Protein AF-A0A7C6X0X0-F1 (afdb_monomer)

Foldseek 3Di:
DKFKWQDWDFQAQQQDFFGATETAGADAPWDFLQDLFNLRHHRAKAKFFALVLDPLPCQLCVQAPLSQKDKFAPDDDDDDDDDDPDDDDDDDDDDDDDDDDDDDDDDDDDDDDDDDDDDDDDDDPDDDDPPDPPPPPPPDRTDTDGNGVRDNLPCRSQVRGPRNRMDIRMDMDALVRVVVVQVVCVVRCVVRVYFYEYHHRAPLVVQVSSQSNLVVCVVVVGAYEYEHQQPDDLVSVVSCQVRHLAYEYEDEWDDQVLSCVRIVGGCPSSLVSVLVCQVRHQHYEYEYEDFPPRQLDPVGLLSVLLSQLVSPPPGHRHAYAYEKRDDNSVVRCVRRVHDSPDDPGDIDDPVSNVVSQVSSVVSVHHYHHRSDHD

pLDDT: mean 82.49, std 25.68, range [24.06, 98.81]

Secondary structure (DSSP, 8-state):
-EEEEEEEEEEESSSSSSSEEEEEES--S---TT-S-GGGSSSS-EEEE-GGG-----HHHHT-TTS-EEEEESS-------------------------------------------------S--PPPP----------EEEEE-GGG----SHHHHT-TT--EEEE-EEEEHHHHHHHHHTTHHHHHHHT-EEEEEES-GGGSHHHHHHHHHHHHHTT-EEEEEE---S-HHHHHTTTTT-SEEEEE---S-HHHHHHHHSS-SHHHHHHHHHHHHH-S-EEEEEEE-TTTT--HHHHHHHHHHHHHTTTTSPPPEEEEEE--GGGHHHHHHHT----S--PPPPPHHHHHHHHHHHHHTT--EEETTS--

Structure (mmCIF, N/CA/C/O backbone):
data_AF-A0A7C6X0X0-F1
#
_entry.id   AF-A0A7C6X0X0-F1
#
loop_
_atom_site.group_PDB
_atom_site.id
_atom_site.type_symbol
_atom_site.label_atom_id
_atom_site.label_alt_id
_atom_site.label_comp_id
_atom_site.label_asym_id
_atom_site.label_entity_id
_atom_site.label_seq_id
_atom_site.pdbx_PDB_ins_code
_atom_site.Cartn_x
_atom_site.Cartn_y
_atom_site.Cartn_z
_atom_site.occupancy
_atom_site.B_iso_or_equiv
_atom_site.auth_seq_id
_atom_site.auth_comp_id
_atom_site.auth_asym_id
_atom_site.auth_atom_id
_atom_site.pdbx_PDB_model_num
ATOM 1 N N . MET A 1 1 ? -10.299 -14.610 -12.382 1.00 93.75 1 MET A N 1
ATOM 2 C CA . MET A 1 1 ? -10.139 -13.153 -12.641 1.00 93.75 1 MET A CA 1
ATOM 3 C C . MET A 1 1 ? -8.675 -12.827 -12.901 1.00 93.75 1 MET A C 1
ATOM 5 O O . MET A 1 1 ? -7.835 -13.612 -12.489 1.00 93.75 1 MET A O 1
ATOM 9 N N . ILE A 1 2 ? -8.357 -11.723 -13.585 1.00 97.25 2 ILE A N 1
ATOM 10 C CA . ILE A 1 2 ? -6.970 -11.301 -13.860 1.00 97.25 2 ILE A CA 1
ATOM 11 C C . ILE A 1 2 ? -6.688 -9.983 -13.134 1.00 97.25 2 ILE A C 1
ATOM 13 O O . ILE A 1 2 ? -7.537 -9.095 -13.136 1.00 97.25 2 ILE A O 1
ATOM 17 N N . GLY A 1 3 ? -5.497 -9.855 -12.553 1.00 97.56 3 GLY A N 1
ATOM 18 C CA . GLY A 1 3 ? -5.014 -8.631 -11.922 1.00 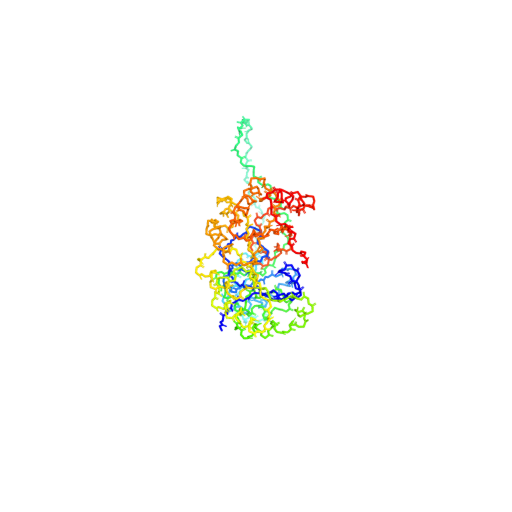97.56 3 GLY A CA 1
ATOM 19 C C . GLY A 1 3 ? -3.521 -8.418 -12.144 1.00 97.56 3 GLY A C 1
ATOM 20 O O . GLY A 1 3 ? -2.829 -9.267 -12.702 1.00 97.56 3 GLY A O 1
ATOM 21 N N . THR A 1 4 ? -3.016 -7.265 -11.715 1.00 98.25 4 THR A N 1
ATOM 22 C CA . THR A 1 4 ? -1.593 -6.922 -11.782 1.00 98.25 4 THR A CA 1
ATOM 23 C C . THR A 1 4 ? -1.042 -6.694 -10.381 1.00 98.25 4 THR A C 1
ATOM 25 O O . THR A 1 4 ? -1.513 -5.825 -9.644 1.00 98.25 4 THR A O 1
ATOM 28 N N . ILE A 1 5 ? -0.003 -7.451 -10.039 1.00 98.44 5 ILE A N 1
ATOM 29 C CA . ILE A 1 5 ? 0.736 -7.342 -8.777 1.00 98.44 5 ILE A CA 1
ATOM 30 C C . ILE A 1 5 ? 2.195 -7.021 -9.067 1.00 98.44 5 ILE A C 1
ATOM 32 O O . ILE A 1 5 ? 2.682 -7.324 -10.154 1.00 98.44 5 ILE A O 1
ATOM 36 N N . PHE A 1 6 ? 2.915 -6.424 -8.125 1.00 97.75 6 PHE A N 1
ATOM 37 C CA . PHE A 1 6 ? 4.342 -6.141 -8.292 1.00 97.75 6 PHE A CA 1
ATOM 38 C C . PHE A 1 6 ? 5.242 -6.861 -7.301 1.00 97.75 6 PHE A C 1
ATOM 40 O O . PHE A 1 6 ? 6.426 -6.991 -7.590 1.00 97.75 6 PHE A O 1
ATOM 47 N N . ASP A 1 7 ? 4.697 -7.354 -6.191 1.00 97.44 7 ASP A N 1
ATOM 48 C CA . ASP A 1 7 ? 5.466 -8.115 -5.214 1.00 97.44 7 ASP A CA 1
ATOM 49 C C . ASP A 1 7 ? 4.560 -9.050 -4.399 1.0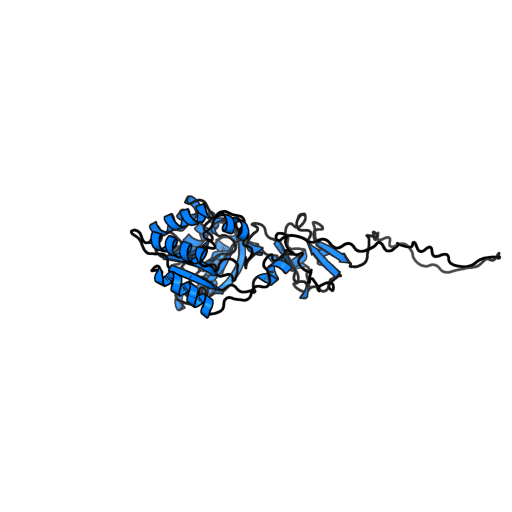0 97.44 7 ASP A C 1
ATOM 51 O O . ASP A 1 7 ? 3.351 -8.826 -4.278 1.00 97.44 7 ASP A O 1
ATOM 55 N N . ILE A 1 8 ? 5.154 -10.102 -3.842 1.00 97.88 8 ILE A N 1
ATOM 56 C CA . ILE A 1 8 ? 4.549 -10.967 -2.828 1.00 97.88 8 ILE A CA 1
ATOM 57 C C . ILE A 1 8 ? 5.584 -11.141 -1.725 1.00 97.88 8 ILE A C 1
ATOM 59 O O . ILE A 1 8 ? 6.603 -11.808 -1.907 1.00 97.88 8 ILE A O 1
ATOM 63 N N . LYS A 1 9 ? 5.298 -10.576 -0.556 1.00 96.56 9 LYS A N 1
ATOM 64 C CA . LYS A 1 9 ? 6.160 -10.699 0.613 1.00 96.56 9 LYS A CA 1
ATOM 65 C C . LYS A 1 9 ? 5.614 -11.765 1.547 1.00 96.56 9 LYS A C 1
ATOM 67 O O . LYS A 1 9 ? 4.517 -11.629 2.082 1.00 96.56 9 LYS A O 1
ATOM 72 N N . LYS A 1 10 ? 6.406 -12.807 1.764 1.00 96.31 10 LYS A N 1
ATOM 73 C CA . LYS A 1 10 ? 6.097 -13.869 2.722 1.00 96.31 10 LYS A CA 1
ATOM 74 C C . LYS A 1 10 ? 6.577 -13.494 4.117 1.00 96.31 10 LYS A C 1
ATOM 76 O O . LYS A 1 10 ? 7.546 -12.747 4.265 1.00 96.31 10 LYS A O 1
ATOM 81 N N . TYR A 1 11 ? 5.928 -14.066 5.124 1.00 93.88 11 TYR A N 1
ATOM 82 C CA . TYR A 1 11 ? 6.302 -13.937 6.533 1.00 93.88 11 TYR A CA 1
ATOM 83 C C . TYR A 1 11 ? 6.259 -12.503 7.085 1.00 93.88 11 TYR A C 1
ATOM 85 O O . TYR A 1 11 ? 7.030 -12.133 7.971 1.00 93.88 11 TYR A O 1
ATOM 93 N N . SER A 1 12 ? 5.364 -11.671 6.555 1.00 91.69 12 SER A N 1
ATOM 94 C CA . SER A 1 12 ? 5.137 -10.318 7.051 1.00 91.69 12 SER A CA 1
ATOM 95 C C . SER A 1 12 ? 4.478 -10.354 8.429 1.00 91.69 12 SER A C 1
ATOM 97 O O . SER A 1 12 ? 3.490 -11.051 8.627 1.00 91.69 12 SER A O 1
ATOM 99 N N . VAL A 1 13 ? 4.990 -9.551 9.363 1.00 89.62 13 VAL A N 1
ATOM 100 C CA . VAL A 1 13 ? 4.436 -9.393 10.727 1.00 89.62 13 VAL A CA 1
ATOM 101 C C . VAL A 1 13 ? 3.921 -7.974 10.995 1.00 89.62 13 VAL A C 1
ATOM 103 O O . VAL A 1 13 ? 3.589 -7.619 12.121 1.00 89.62 13 VAL A O 1
ATOM 106 N N . HIS A 1 14 ? 3.914 -7.128 9.962 1.00 86.94 14 HIS A N 1
ATOM 107 C CA . HIS A 1 14 ? 3.570 -5.708 10.064 1.00 86.94 14 HIS A CA 1
ATOM 108 C C . HIS A 1 14 ? 2.251 -5.340 9.377 1.00 86.94 14 HIS A C 1
ATOM 110 O O . HIS A 1 14 ? 1.749 -4.235 9.575 1.00 86.94 14 HIS A O 1
ATOM 116 N N . ASP A 1 15 ? 1.698 -6.260 8.587 1.00 91.06 15 ASP A N 1
ATOM 117 C CA . ASP A 1 15 ? 0.567 -6.021 7.687 1.00 91.06 15 ASP A CA 1
ATOM 118 C C . ASP A 1 15 ? -0.725 -6.667 8.218 1.00 91.06 15 ASP A C 1
ATOM 120 O O . ASP A 1 15 ? -1.578 -7.094 7.448 1.00 91.06 15 ASP A O 1
ATOM 124 N N . GLY A 1 16 ? -0.850 -6.786 9.543 1.00 91.75 16 GLY A N 1
ATOM 125 C CA . GLY A 1 16 ? -1.973 -7.411 10.247 1.00 91.75 16 GLY A CA 1
ATOM 126 C C . GLY A 1 16 ? -1.510 -8.383 11.343 1.00 91.75 16 GLY A C 1
ATOM 127 O O . GLY A 1 16 ? -0.305 -8.546 11.544 1.00 91.75 16 GLY A O 1
ATOM 128 N N . PRO A 1 17 ? -2.445 -9.027 12.064 1.00 91.50 17 PRO A N 1
ATOM 129 C CA . PRO A 1 17 ? -2.118 -10.032 13.073 1.00 91.50 17 PRO A CA 1
ATOM 130 C C . PRO A 1 17 ? -1.519 -11.300 12.456 1.00 91.50 17 PRO A C 1
ATOM 132 O O . PRO A 1 17 ? -1.853 -11.667 11.323 1.00 91.50 17 PRO A O 1
ATOM 135 N N . GLY A 1 18 ? -0.681 -11.975 13.247 1.00 93.81 18 GLY A N 1
ATOM 136 C CA . GLY A 1 18 ? -0.022 -13.226 12.881 1.00 93.81 18 GLY A CA 1
ATOM 137 C C . GLY A 1 18 ? 1.006 -13.077 11.757 1.00 93.81 18 GLY A C 1
ATOM 138 O O . GLY A 1 18 ? 1.391 -11.977 11.361 1.00 93.81 18 GLY A O 1
ATOM 139 N N . ILE A 1 19 ? 1.477 -14.214 11.253 1.00 95.38 19 ILE A N 1
ATOM 140 C CA . ILE A 1 19 ? 2.371 -14.292 10.098 1.00 95.38 19 ILE A CA 1
ATOM 141 C C . ILE A 1 19 ? 1.524 -14.197 8.836 1.00 95.38 19 ILE A C 1
ATOM 143 O O . ILE A 1 19 ? 0.589 -14.977 8.651 1.00 95.38 19 ILE A O 1
ATOM 147 N N . ARG A 1 20 ? 1.862 -13.258 7.952 1.00 96.81 20 ARG A N 1
ATOM 148 C CA . ARG A 1 20 ? 1.069 -12.986 6.757 1.00 96.81 20 ARG A CA 1
ATOM 149 C C . ARG A 1 20 ? 1.852 -13.105 5.464 1.00 96.81 20 ARG A C 1
ATOM 151 O O . ARG A 1 20 ? 3.053 -12.834 5.417 1.00 96.81 20 ARG A O 1
ATOM 158 N N . THR A 1 21 ? 1.141 -13.446 4.398 1.00 98.25 21 THR A N 1
ATOM 159 C CA . THR A 1 21 ? 1.607 -13.217 3.028 1.00 98.25 21 THR A CA 1
ATOM 160 C C . THR A 1 21 ? 0.982 -11.925 2.529 1.00 98.25 21 THR A C 1
ATOM 162 O O . THR A 1 21 ? -0.235 -11.825 2.393 1.00 98.25 21 THR A O 1
ATOM 165 N N . THR A 1 22 ? 1.810 -10.915 2.280 1.00 98.25 22 THR A N 1
ATOM 166 C CA . THR A 1 22 ? 1.364 -9.617 1.773 1.00 98.25 22 THR A CA 1
ATOM 167 C C . THR A 1 22 ? 1.497 -9.600 0.256 1.00 98.25 22 THR A C 1
ATOM 169 O O . THR A 1 22 ? 2.603 -9.698 -0.279 1.00 98.25 22 THR A O 1
ATOM 172 N N . VAL A 1 23 ? 0.377 -9.466 -0.447 1.00 98.69 23 VAL A N 1
ATOM 173 C CA . VAL A 1 23 ? 0.323 -9.320 -1.902 1.00 98.69 23 VAL A CA 1
ATOM 174 C C . VAL A 1 23 ? 0.240 -7.837 -2.240 1.00 98.69 23 VAL A C 1
ATOM 176 O O . VAL A 1 23 ? -0.687 -7.153 -1.811 1.00 98.69 23 VAL A O 1
ATOM 179 N N . PHE A 1 24 ? 1.185 -7.340 -3.036 1.00 98.50 24 PHE A N 1
ATOM 180 C CA . PHE A 1 24 ? 1.253 -5.932 -3.413 1.00 98.50 24 PHE A CA 1
ATOM 181 C C . PHE A 1 24 ? 0.691 -5.713 -4.826 1.00 98.50 24 PHE A C 1
ATOM 183 O O . PHE A 1 24 ? 1.324 -6.063 -5.825 1.00 98.50 24 PHE A O 1
ATOM 190 N N . LEU A 1 25 ? -0.504 -5.126 -4.916 1.00 98.62 25 LEU A N 1
ATOM 191 C CA . LEU A 1 25 ? -1.216 -4.815 -6.158 1.00 98.62 25 LEU A CA 1
ATOM 192 C C . LEU A 1 25 ? -0.716 -3.510 -6.798 1.00 98.62 25 LEU A C 1
ATOM 194 O O . LEU A 1 25 ? -0.251 -2.597 -6.118 1.00 98.62 25 LEU A O 1
ATOM 198 N N . LYS A 1 26 ? -0.818 -3.415 -8.126 1.00 98.44 26 LYS A N 1
ATOM 199 C CA . LYS A 1 26 ? -0.490 -2.214 -8.914 1.00 98.44 26 LYS A CA 1
ATOM 200 C C . LYS A 1 26 ? -1.636 -1.196 -8.967 1.00 98.44 26 LYS A C 1
ATOM 202 O O . LYS A 1 26 ? -2.806 -1.570 -8.914 1.00 98.44 26 LYS A O 1
ATOM 207 N N . GLY A 1 27 ? -1.264 0.065 -9.191 1.00 98.12 27 GLY A N 1
ATOM 208 C CA . GLY A 1 27 ? -2.130 1.242 -9.257 1.00 98.12 27 GLY A CA 1
ATOM 209 C C . GLY A 1 27 ? -2.368 1.867 -7.885 1.00 98.12 27 GLY A C 1
ATOM 210 O O . GLY A 1 27 ? -2.715 1.158 -6.956 1.00 98.12 27 GLY A O 1
ATOM 211 N N . CYS A 1 28 ? -2.247 3.191 -7.754 1.00 98.31 28 CYS A N 1
ATOM 212 C CA . CYS A 1 28 ? -2.678 3.935 -6.564 1.00 98.31 28 CYS A CA 1
ATOM 213 C C . CYS A 1 28 ? -3.242 5.301 -6.986 1.00 98.31 28 CYS A C 1
ATOM 215 O O . CYS A 1 28 ? -2.599 5.991 -7.784 1.00 98.31 28 CYS A O 1
ATOM 217 N N . PRO A 1 29 ? -4.401 5.740 -6.461 1.00 98.00 29 PRO A N 1
ATOM 218 C CA . PRO A 1 29 ? -4.941 7.054 -6.800 1.00 98.00 29 PRO A CA 1
ATOM 219 C C . PRO A 1 29 ? -4.183 8.201 -6.116 1.00 98.00 29 PRO A C 1
ATOM 221 O O . PRO A 1 29 ? -4.350 9.357 -6.511 1.00 98.00 29 PRO A O 1
ATOM 224 N N . LEU A 1 30 ? -3.361 7.888 -5.108 1.00 98.06 30 LEU A N 1
ATOM 225 C CA . LEU A 1 30 ? -2.529 8.837 -4.379 1.00 98.06 30 LEU A CA 1
ATOM 226 C C . LEU A 1 30 ? -1.086 8.835 -4.903 1.00 98.06 30 LEU A C 1
ATOM 228 O O . LEU A 1 30 ? -0.533 7.813 -5.309 1.00 98.06 30 LEU A O 1
ATOM 232 N N . LYS A 1 31 ? -0.436 9.992 -4.810 1.00 96.44 31 LYS A N 1
ATOM 233 C CA . LYS A 1 31 ? 0.984 10.225 -5.098 1.00 96.44 31 LYS A CA 1
ATOM 234 C C . LYS A 1 31 ? 1.693 10.750 -3.847 1.00 96.44 31 LYS A C 1
ATOM 236 O O . LYS A 1 31 ? 2.272 11.829 -3.857 1.00 96.44 31 LYS A O 1
ATOM 241 N N . CYS A 1 32 ? 1.608 9.987 -2.754 1.00 96.06 32 CYS A N 1
ATOM 242 C CA . CYS A 1 32 ? 2.192 10.367 -1.464 1.00 96.06 32 CYS A CA 1
ATOM 243 C C . CYS A 1 32 ? 3.682 10.708 -1.604 1.00 96.06 32 CYS A C 1
ATOM 245 O O . CYS A 1 32 ? 4.442 9.891 -2.135 1.00 96.06 32 CYS A O 1
ATOM 247 N N . VAL A 1 33 ? 4.114 11.852 -1.068 1.00 94.81 33 VAL A N 1
ATOM 248 C CA . VAL A 1 33 ? 5.526 12.270 -1.138 1.00 94.81 33 VAL A CA 1
ATOM 249 C C . VAL A 1 33 ? 6.469 11.304 -0.398 1.00 94.81 33 VAL A C 1
ATOM 251 O O . VAL A 1 33 ? 7.637 11.219 -0.757 1.00 94.81 33 VAL A O 1
ATOM 254 N N . TRP A 1 34 ? 5.947 10.504 0.548 1.00 94.31 34 TRP A N 1
ATOM 255 C CA . TRP A 1 34 ? 6.647 9.444 1.306 1.00 94.31 34 TRP A CA 1
ATOM 256 C C . TRP A 1 34 ? 6.295 8.010 0.929 1.00 94.31 34 TRP A C 1
ATOM 258 O O . TRP A 1 34 ? 6.515 7.093 1.723 1.00 94.31 34 TRP A O 1
ATOM 268 N N . CYS A 1 35 ? 5.743 7.784 -0.261 1.00 95.25 35 CYS A N 1
ATOM 269 C CA . CYS A 1 35 ? 5.358 6.441 -0.682 1.00 95.25 35 CYS A CA 1
ATOM 270 C C . CYS A 1 35 ? 6.539 5.454 -0.581 1.00 95.25 35 CYS A C 1
ATOM 272 O O . CYS A 1 35 ? 7.600 5.668 -1.157 1.00 95.25 35 CYS A O 1
ATOM 274 N N . HIS A 1 36 ? 6.364 4.339 0.132 1.00 93.94 36 HIS A N 1
ATOM 275 C CA . HIS A 1 36 ? 7.380 3.274 0.193 1.00 93.94 36 HIS A CA 1
ATOM 276 C C . HIS A 1 36 ? 7.317 2.301 -0.985 1.00 93.94 36 HIS A C 1
ATOM 278 O O . HIS A 1 36 ? 8.235 1.500 -1.165 1.00 93.94 36 HIS A O 1
ATOM 284 N N . ASN A 1 37 ? 6.260 2.394 -1.791 1.00 95.56 37 ASN A N 1
ATOM 285 C CA . ASN A 1 37 ? 6.000 1.549 -2.950 1.00 95.56 37 ASN A CA 1
ATOM 286 C C . ASN A 1 37 ? 5.714 2.408 -4.198 1.00 95.56 37 ASN A C 1
ATOM 288 O O . ASN A 1 37 ? 4.626 2.309 -4.772 1.00 95.56 37 ASN A O 1
ATOM 292 N N . PRO A 1 38 ? 6.639 3.291 -4.628 1.00 96.69 38 PRO A N 1
ATOM 293 C CA . PRO A 1 38 ? 6.431 4.119 -5.819 1.00 96.69 38 PRO A CA 1
ATOM 294 C C . PRO A 1 38 ? 6.124 3.286 -7.078 1.00 96.69 38 PRO A C 1
ATOM 296 O O . PRO A 1 38 ? 5.344 3.715 -7.928 1.00 96.69 38 PRO A O 1
ATOM 299 N N . GLU A 1 39 ? 6.669 2.076 -7.186 1.00 96.44 39 GLU A N 1
ATOM 300 C CA . GLU A 1 39 ? 6.398 1.104 -8.250 1.00 96.44 39 GLU A CA 1
ATOM 301 C C . GLU A 1 39 ? 4.942 0.617 -8.278 1.00 96.44 39 GLU A C 1
ATOM 303 O O . GLU A 1 39 ? 4.484 0.124 -9.309 1.00 96.44 39 GLU A O 1
ATOM 308 N N . GLY A 1 40 ? 4.217 0.768 -7.167 1.00 97.25 40 GLY A N 1
ATOM 309 C CA . GLY A 1 40 ? 2.798 0.460 -7.029 1.00 97.25 40 GLY A CA 1
ATOM 310 C C . GLY A 1 40 ? 1.871 1.573 -7.513 1.00 97.25 40 GLY A C 1
ATOM 311 O O . GLY A 1 40 ? 0.674 1.343 -7.616 1.00 97.25 40 GLY A O 1
ATOM 312 N N . GLN A 1 41 ? 2.377 2.775 -7.808 1.00 96.88 41 GLN A N 1
ATOM 313 C CA . GLN A 1 41 ? 1.518 3.922 -8.124 1.00 96.88 41 GLN A CA 1
ATOM 314 C C . GLN A 1 41 ? 0.923 3.876 -9.534 1.00 96.88 41 GLN A C 1
ATOM 316 O O . GLN A 1 41 ? -0.211 4.310 -9.727 1.00 96.88 41 GLN A O 1
ATOM 321 N N . GLU A 1 42 ? 1.683 3.397 -10.517 1.00 96.19 42 GLU A N 1
ATOM 322 C CA . GLU A 1 42 ? 1.182 3.213 -11.880 1.00 96.19 42 GLU A CA 1
ATOM 323 C C . GLU A 1 42 ? 0.423 1.890 -11.985 1.00 96.19 42 GLU A C 1
ATOM 325 O O . GLU A 1 42 ? 0.777 0.903 -11.336 1.00 96.19 42 GLU A O 1
ATOM 330 N N . THR A 1 43 ? -0.625 1.857 -12.807 1.00 95.25 43 THR A N 1
ATOM 331 C CA . THR A 1 43 ? -1.389 0.625 -13.066 1.00 95.25 43 THR A CA 1
ATOM 332 C C . THR A 1 43 ? -0.624 -0.330 -13.979 1.00 95.25 43 THR A C 1
ATOM 334 O O . THR A 1 43 ? -0.753 -1.547 -13.853 1.00 95.25 43 THR A O 1
ATOM 337 N N . SER A 1 44 ? 0.206 0.204 -14.877 1.00 94.38 44 SER A N 1
ATOM 338 C CA . SER A 1 44 ? 1.033 -0.580 -15.787 1.00 94.38 44 SER A CA 1
ATOM 339 C C . SER A 1 44 ? 2.305 -1.114 -15.122 1.00 94.38 44 SER A C 1
ATOM 341 O O . SER A 1 44 ? 2.804 -0.607 -14.110 1.00 94.38 44 SER A O 1
ATOM 343 N N . ALA A 1 45 ? 2.877 -2.150 -15.734 1.00 96.44 45 ALA A N 1
ATOM 344 C CA . ALA A 1 45 ? 4.218 -2.597 -15.395 1.00 96.44 45 ALA A CA 1
ATOM 345 C C . ALA A 1 45 ? 5.264 -1.524 -15.748 1.00 96.44 45 ALA A C 1
ATOM 347 O O . ALA A 1 45 ? 5.087 -0.735 -16.676 1.00 96.44 45 ALA A O 1
ATOM 348 N N . GLU A 1 46 ? 6.372 -1.507 -15.012 1.00 96.38 46 GLU A N 1
ATOM 349 C CA . GLU A 1 46 ? 7.464 -0.551 -15.196 1.00 96.38 46 GLU A CA 1
ATOM 350 C C . GLU A 1 46 ? 8.818 -1.246 -15.083 1.00 96.38 46 GLU A C 1
ATOM 352 O O . GLU A 1 46 ? 8.959 -2.228 -14.363 1.00 96.38 46 GLU A O 1
ATOM 357 N N . ILE A 1 47 ? 9.847 -0.717 -15.749 1.00 96.88 47 ILE A N 1
ATOM 358 C CA . ILE A 1 47 ? 11.217 -1.213 -15.560 1.00 96.88 47 ILE A CA 1
ATOM 359 C C . ILE A 1 47 ? 11.912 -0.466 -14.419 1.00 96.88 47 ILE A C 1
ATOM 361 O O . ILE A 1 47 ? 12.062 0.756 -14.479 1.00 96.88 47 ILE A O 1
ATOM 365 N N . MET A 1 48 ? 12.392 -1.197 -13.420 1.00 96.06 48 MET A N 1
ATOM 366 C CA . MET A 1 48 ? 13.307 -0.704 -12.392 1.00 96.06 48 MET A CA 1
ATOM 367 C C . MET A 1 48 ? 14.760 -0.976 -12.804 1.00 96.06 48 MET A C 1
ATOM 369 O O . MET A 1 48 ? 15.050 -1.997 -13.428 1.00 96.06 48 MET A O 1
ATOM 373 N N . PHE A 1 49 ? 15.679 -0.070 -12.470 1.00 95.38 49 PHE A N 1
ATOM 374 C CA . PHE A 1 49 ? 17.093 -0.138 -12.841 1.00 95.38 49 PHE A CA 1
ATOM 375 C C . PHE A 1 49 ? 18.019 0.122 -11.646 1.00 95.38 49 PHE A C 1
ATOM 377 O O . PHE A 1 49 ? 17.996 1.190 -11.053 1.00 95.38 49 PHE A O 1
ATOM 384 N N . SER A 1 50 ? 18.870 -0.842 -11.319 1.00 93.94 50 SER A N 1
ATOM 385 C CA . SER A 1 50 ? 19.864 -0.771 -10.246 1.00 93.94 50 SER A CA 1
ATOM 386 C C . SER A 1 50 ? 21.233 -0.404 -10.820 1.00 93.94 50 SER A C 1
ATOM 388 O O . SER A 1 50 ? 21.917 -1.241 -11.418 1.00 93.94 50 SER A O 1
ATOM 390 N N . SER A 1 51 ? 21.620 0.865 -10.666 1.00 90.81 51 SER A N 1
ATOM 391 C CA . SER A 1 51 ? 22.850 1.420 -11.246 1.00 90.81 51 SER A CA 1
ATOM 392 C C . SER A 1 51 ? 24.118 0.754 -10.691 1.00 90.81 51 SER A C 1
ATOM 394 O O . SER A 1 51 ? 25.072 0.528 -11.427 1.00 90.81 51 SER A O 1
ATOM 396 N N . ASP A 1 52 ? 24.099 0.360 -9.417 1.00 91.00 52 ASP A N 1
ATOM 397 C CA . ASP A 1 52 ? 25.143 -0.371 -8.690 1.00 91.00 52 ASP A CA 1
ATOM 398 C C . ASP A 1 52 ? 25.446 -1.767 -9.257 1.00 91.00 52 ASP A C 1
ATOM 400 O O . ASP A 1 52 ? 26.558 -2.269 -9.097 1.00 91.00 52 ASP A O 1
ATOM 404 N N . ARG A 1 53 ? 24.490 -2.383 -9.960 1.00 93.00 53 ARG A N 1
ATOM 405 C CA . ARG A 1 53 ? 24.663 -3.705 -10.584 1.00 93.00 53 ARG A CA 1
ATOM 406 C C . ARG A 1 53 ? 25.076 -3.628 -12.052 1.00 93.00 53 ARG A C 1
ATOM 408 O O . ARG A 1 53 ? 25.474 -4.639 -12.635 1.00 93.00 53 ARG A O 1
ATOM 415 N N . CYS A 1 54 ? 24.946 -2.462 -12.682 1.00 92.81 54 CYS A N 1
ATOM 416 C CA . CYS A 1 54 ? 25.139 -2.308 -14.117 1.00 92.81 54 CYS A CA 1
ATOM 417 C C . CYS A 1 54 ? 26.625 -2.200 -14.486 1.00 92.81 54 CYS A C 1
ATOM 419 O O . CYS A 1 54 ? 27.350 -1.376 -13.945 1.00 92.81 54 CYS A O 1
ATOM 421 N N . THR A 1 55 ? 27.060 -2.982 -15.475 1.00 91.50 55 THR A N 1
ATOM 422 C CA . THR A 1 55 ? 28.413 -2.904 -16.058 1.00 91.50 55 THR A CA 1
ATOM 423 C C . THR A 1 55 ? 28.462 -2.090 -17.354 1.00 91.50 55 THR A C 1
ATOM 425 O O . THR A 1 55 ? 29.456 -2.135 -18.066 1.00 91.50 55 THR A O 1
ATOM 428 N N . ALA A 1 56 ? 27.367 -1.408 -17.709 1.00 91.62 56 ALA A N 1
ATOM 429 C CA . ALA A 1 56 ? 27.213 -0.663 -18.962 1.00 91.62 56 ALA A CA 1
ATOM 430 C C . ALA A 1 56 ? 27.508 -1.475 -20.249 1.00 91.62 56 ALA A C 1
ATOM 432 O O . ALA A 1 56 ? 27.834 -0.903 -21.281 1.00 91.62 56 ALA A O 1
ATOM 433 N N . CYS A 1 57 ? 27.320 -2.803 -20.228 1.00 92.31 57 CYS A N 1
ATOM 434 C CA . CYS A 1 57 ? 27.609 -3.690 -21.371 1.00 92.31 57 CYS A CA 1
ATOM 435 C C . CYS A 1 57 ? 26.761 -3.450 -22.637 1.00 92.31 57 CYS A C 1
ATOM 437 O O . CYS A 1 57 ? 27.063 -4.008 -23.685 1.00 92.31 57 CYS A O 1
ATOM 439 N N . GLY A 1 58 ? 25.679 -2.670 -22.557 1.00 92.88 58 GLY A N 1
ATOM 440 C CA . GLY A 1 58 ? 24.852 -2.322 -23.716 1.00 92.88 58 GLY A CA 1
ATOM 441 C C . GLY A 1 58 ? 23.866 -3.397 -24.193 1.00 92.88 58 GLY A C 1
ATOM 442 O O . GLY A 1 58 ? 23.001 -3.074 -24.999 1.00 92.88 58 GLY A O 1
ATOM 443 N N . THR A 1 59 ? 23.881 -4.626 -23.663 1.00 95.19 59 THR A N 1
ATOM 444 C CA . THR A 1 59 ? 22.970 -5.706 -24.114 1.00 95.19 59 THR A CA 1
ATOM 445 C C . THR A 1 59 ? 21.492 -5.315 -24.043 1.00 95.19 59 THR A C 1
ATOM 447 O O . THR A 1 59 ? 20.713 -5.581 -24.947 1.00 95.19 59 THR A O 1
ATOM 450 N N . CYS A 1 60 ? 21.087 -4.621 -22.979 1.00 96.38 60 CYS A N 1
ATOM 451 C CA . CYS A 1 60 ? 19.711 -4.144 -22.828 1.00 96.38 60 CYS A CA 1
ATOM 452 C C . CYS A 1 60 ? 19.287 -3.105 -23.884 1.00 96.38 60 CYS A C 1
ATOM 454 O O . CYS A 1 60 ? 18.091 -2.974 -24.136 1.00 96.38 60 CYS A O 1
ATOM 456 N N . VAL A 1 61 ? 20.242 -2.382 -24.482 1.00 96.06 61 VAL A N 1
ATOM 457 C CA . VAL A 1 61 ? 20.011 -1.439 -25.588 1.00 96.06 61 VAL A CA 1
ATOM 458 C C . VAL A 1 61 ? 19.765 -2.218 -26.875 1.00 96.06 61 VAL A C 1
ATOM 460 O O . VAL A 1 61 ? 18.778 -1.955 -27.555 1.00 96.06 61 VAL A O 1
ATOM 463 N N . SER A 1 62 ? 20.614 -3.207 -27.180 1.00 95.44 62 SER A N 1
ATOM 464 C CA . SER A 1 62 ? 20.531 -3.966 -28.434 1.00 95.44 62 SER A CA 1
ATOM 465 C C . SER A 1 62 ? 19.272 -4.826 -28.547 1.00 95.44 62 SER A C 1
ATOM 467 O O . SER A 1 62 ? 18.757 -4.995 -29.646 1.00 95.44 62 SER A O 1
ATOM 469 N N . VAL A 1 63 ? 18.745 -5.336 -27.428 1.00 97.81 63 VAL A N 1
ATOM 470 C CA . VAL A 1 63 ? 17.539 -6.185 -27.429 1.00 97.81 63 VAL A CA 1
ATOM 471 C C . VAL A 1 63 ? 16.227 -5.413 -27.280 1.00 97.81 63 VAL A C 1
ATOM 473 O O . VAL A 1 63 ? 15.164 -6.025 -27.297 1.00 97.81 63 VAL A O 1
ATOM 476 N N . CYS A 1 64 ? 16.252 -4.094 -27.048 1.00 97.38 64 CYS A N 1
ATOM 477 C CA . CYS A 1 64 ? 15.025 -3.355 -26.753 1.00 97.38 64 CYS A CA 1
ATOM 478 C C . CYS A 1 64 ? 14.192 -3.131 -28.030 1.00 97.38 64 CYS A C 1
ATOM 480 O O . CYS A 1 64 ? 14.577 -2.293 -28.849 1.00 97.38 64 CYS A O 1
ATOM 482 N N . PRO A 1 65 ? 13.011 -3.768 -28.181 1.00 97.12 65 PRO A N 1
ATOM 483 C CA . PRO A 1 65 ? 12.246 -3.693 -29.429 1.00 97.12 65 PRO A CA 1
ATOM 484 C C . PRO A 1 65 ? 11.721 -2.280 -29.717 1.00 97.12 65 PRO A C 1
ATOM 486 O O . PRO A 1 65 ? 11.644 -1.864 -30.867 1.00 97.12 65 PRO A O 1
ATOM 489 N N . ASN A 1 66 ? 11.424 -1.511 -28.667 1.00 96.62 66 ASN A N 1
ATOM 490 C CA . ASN A 1 66 ? 10.883 -0.155 -28.786 1.00 96.62 66 ASN A CA 1
ATOM 491 C C . ASN A 1 66 ? 11.962 0.934 -28.738 1.00 96.62 66 ASN A C 1
ATOM 493 O O . ASN A 1 66 ? 11.633 2.115 -28.630 1.00 96.62 66 ASN A O 1
ATOM 497 N N . GLN A 1 67 ? 13.249 0.555 -28.736 1.00 95.69 67 GLN A N 1
ATOM 498 C CA . GLN A 1 67 ? 14.374 1.493 -28.608 1.00 95.69 67 GLN A CA 1
ATOM 499 C C . GLN A 1 67 ? 14.219 2.433 -27.394 1.00 95.69 67 GLN A C 1
ATOM 501 O O . GLN A 1 67 ? 14.581 3.610 -27.418 1.00 95.69 67 GLN A O 1
ATOM 506 N N . ALA A 1 68 ? 13.623 1.904 -26.323 1.00 96.25 68 ALA A N 1
ATOM 507 C CA . ALA A 1 68 ? 13.351 2.624 -25.087 1.00 96.25 68 ALA A CA 1
ATOM 508 C C . ALA A 1 68 ? 14.558 2.631 -24.142 1.00 96.25 68 ALA A C 1
ATOM 510 O O . ALA A 1 68 ? 14.571 3.390 -23.181 1.00 96.25 68 ALA A O 1
ATOM 511 N N . VAL A 1 69 ? 15.564 1.786 -24.375 1.00 95.44 69 VAL A N 1
ATOM 512 C CA . VAL A 1 69 ? 16.788 1.743 -23.571 1.00 95.44 69 VAL A CA 1
ATOM 513 C C . VAL A 1 69 ? 17.912 2.398 -24.357 1.00 95.44 69 VAL A C 1
ATOM 515 O O . VAL A 1 69 ? 18.198 1.981 -25.473 1.00 95.44 69 VAL A O 1
ATOM 518 N N . ILE A 1 70 ? 18.546 3.412 -23.776 1.00 92.94 70 ILE A N 1
ATOM 519 C CA . ILE A 1 70 ? 19.635 4.168 -24.401 1.00 92.94 70 ILE A CA 1
ATOM 520 C C . ILE A 1 70 ? 20.890 4.118 -23.533 1.00 92.94 70 ILE A C 1
ATOM 522 O O . ILE A 1 70 ? 20.805 4.042 -22.306 1.00 92.94 70 ILE A O 1
ATOM 526 N N . LEU A 1 71 ? 22.055 4.196 -24.169 1.00 88.50 71 LEU A N 1
ATOM 527 C CA . LEU A 1 71 ? 23.330 4.408 -23.494 1.00 88.50 71 LEU A CA 1
ATOM 528 C C . LEU A 1 71 ? 23.635 5.911 -23.496 1.00 88.50 71 LEU A C 1
ATOM 530 O O . LEU A 1 71 ? 23.824 6.497 -24.561 1.00 88.50 71 LEU A O 1
ATOM 534 N N . LYS A 1 72 ? 23.667 6.549 -22.322 1.00 77.44 72 LYS A N 1
ATOM 535 C CA . LYS A 1 72 ? 24.168 7.923 -22.188 1.00 77.44 72 LYS A CA 1
ATOM 536 C C . LYS A 1 72 ? 25.681 7.879 -21.964 1.00 77.44 72 LYS A C 1
ATOM 538 O O . LYS A 1 72 ? 26.119 7.442 -20.901 1.00 77.44 72 LYS A O 1
ATOM 543 N N . ASN A 1 73 ? 26.456 8.333 -22.946 1.00 62.12 73 ASN A N 1
ATOM 544 C CA . ASN A 1 73 ? 27.884 8.617 -22.774 1.00 62.12 73 ASN A CA 1
ATOM 545 C C . ASN A 1 73 ? 28.052 10.024 -22.192 1.00 62.12 73 ASN A C 1
ATOM 547 O O . ASN A 1 73 ? 27.317 10.924 -22.598 1.00 62.12 73 ASN A O 1
ATOM 551 N N . ALA A 1 74 ? 29.015 10.221 -21.288 1.00 50.72 74 ALA A N 1
ATOM 552 C CA . ALA A 1 74 ? 29.330 11.548 -20.74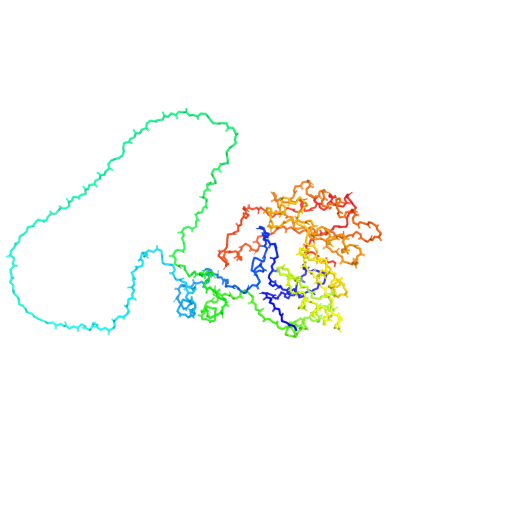8 1.00 50.72 74 ALA A CA 1
ATOM 553 C C . ALA A 1 74 ? 29.748 12.562 -21.828 1.00 50.72 74 ALA A C 1
ATOM 555 O O . ALA A 1 74 ? 29.478 13.744 -21.672 1.00 50.72 74 ALA A O 1
ATOM 556 N N . ASP A 1 75 ? 30.357 12.096 -22.930 1.00 44.16 75 ASP A N 1
ATOM 557 C CA . ASP A 1 75 ? 31.269 12.940 -23.721 1.00 44.16 75 ASP A CA 1
ATOM 558 C C . ASP A 1 75 ? 31.062 12.964 -25.248 1.00 44.16 75 ASP A C 1
ATOM 560 O O . ASP A 1 75 ? 31.995 13.296 -25.977 1.00 44.16 75 ASP A O 1
ATOM 564 N N . ARG A 1 76 ? 29.889 12.636 -25.815 1.00 38.66 76 ARG A N 1
ATOM 565 C CA . ARG A 1 76 ? 29.715 12.775 -27.282 1.00 38.66 76 ARG A CA 1
ATOM 566 C C . ARG A 1 76 ? 28.360 13.325 -27.715 1.00 38.66 76 ARG A C 1
ATOM 568 O O . ARG A 1 76 ? 27.343 12.640 -27.628 1.00 38.66 76 ARG A O 1
ATOM 575 N N . GLN A 1 77 ? 28.395 14.525 -28.312 1.00 36.66 77 GLN A N 1
ATOM 576 C CA . GLN A 1 77 ? 27.500 14.880 -29.415 1.00 36.66 77 GLN A CA 1
ATOM 577 C C . GLN A 1 77 ? 27.455 13.709 -30.405 1.00 36.66 77 GLN A C 1
ATOM 579 O O . GLN A 1 77 ? 28.477 13.114 -30.745 1.00 36.66 77 GLN A O 1
ATOM 584 N N . ILE A 1 78 ? 26.245 13.364 -30.823 1.00 33.41 78 ILE A N 1
ATOM 585 C CA . ILE A 1 78 ? 25.926 12.226 -31.679 1.00 33.41 78 ILE A CA 1
ATOM 586 C C . ILE A 1 78 ? 26.763 12.289 -32.967 1.00 33.41 78 ILE A C 1
ATOM 588 O O . ILE A 1 78 ? 26.462 13.071 -33.863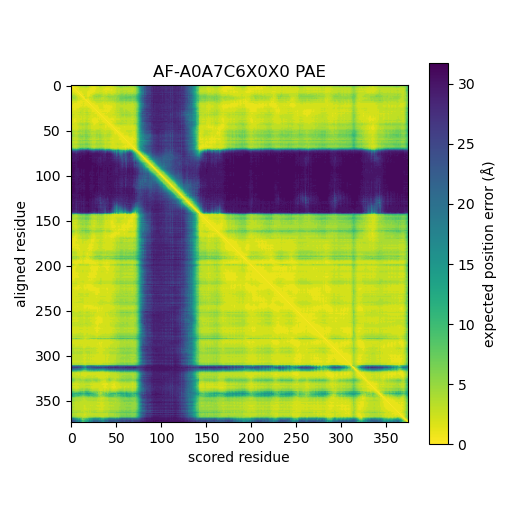 1.00 33.41 78 ILE A O 1
ATOM 592 N N . ALA A 1 79 ? 27.764 11.418 -33.093 1.00 29.02 79 ALA A N 1
ATOM 593 C CA . ALA A 1 79 ? 28.302 11.017 -34.387 1.00 29.02 79 ALA A CA 1
ATOM 594 C C . ALA A 1 79 ? 27.717 9.640 -34.708 1.00 29.02 79 ALA A C 1
ATOM 596 O O . ALA A 1 79 ? 27.971 8.661 -34.004 1.00 29.02 79 ALA A O 1
ATOM 597 N N . ARG A 1 80 ? 26.864 9.590 -35.735 1.00 34.84 80 ARG A N 1
ATOM 598 C CA . ARG A 1 80 ? 26.266 8.356 -36.253 1.00 34.84 80 ARG A CA 1
ATOM 599 C C . ARG A 1 80 ? 27.388 7.401 -36.661 1.00 34.84 80 ARG A C 1
ATOM 601 O O . ARG A 1 80 ? 28.179 7.735 -37.536 1.00 34.84 80 ARG A O 1
ATOM 608 N N . VAL A 1 81 ? 27.437 6.217 -36.060 1.00 31.44 81 VAL A N 1
ATOM 609 C CA . VAL A 1 81 ? 28.257 5.120 -36.579 1.00 31.44 81 VAL A CA 1
ATOM 610 C C . VAL A 1 81 ? 27.392 4.371 -37.588 1.00 31.44 81 VAL A C 1
ATOM 612 O O . VAL A 1 81 ? 26.473 3.651 -37.205 1.00 31.44 81 VAL A O 1
ATOM 615 N N . HIS A 1 82 ? 27.653 4.584 -38.876 1.00 29.70 82 HIS A N 1
ATOM 616 C CA . HIS A 1 82 ? 27.271 3.616 -39.901 1.00 29.70 82 HIS A CA 1
ATOM 617 C C . HIS A 1 82 ? 28.301 2.478 -39.883 1.00 29.70 82 HIS A C 1
ATOM 619 O O . HIS A 1 82 ? 29.497 2.766 -39.826 1.00 29.70 82 HIS A O 1
ATOM 625 N N . PRO A 1 83 ? 27.887 1.204 -39.934 1.00 33.19 83 PRO A N 1
ATOM 626 C CA . PRO A 1 83 ? 28.809 0.123 -40.222 1.00 33.19 83 PRO A CA 1
ATOM 627 C C . PRO A 1 83 ? 28.965 0.016 -41.744 1.00 33.19 83 PRO A C 1
ATOM 629 O O . PRO A 1 83 ? 28.006 -0.327 -42.429 1.00 33.19 83 PRO A O 1
ATOM 632 N N . ASP A 1 84 ? 30.157 0.294 -42.271 1.00 32.56 84 ASP A N 1
ATOM 633 C CA . ASP A 1 84 ? 30.553 -0.188 -43.599 1.00 32.56 84 ASP A CA 1
ATOM 634 C C . ASP A 1 84 ? 31.810 -1.063 -43.449 1.00 32.56 84 ASP A C 1
ATOM 636 O O . ASP A 1 84 ? 32.880 -0.554 -43.098 1.00 32.56 84 ASP A O 1
ATOM 640 N N . PRO A 1 85 ? 31.700 -2.388 -43.638 1.00 37.19 85 PRO A N 1
ATOM 641 C CA . PRO A 1 85 ? 32.828 -3.298 -43.613 1.00 37.19 85 PRO A CA 1
ATOM 642 C C . PRO A 1 85 ? 33.430 -3.408 -45.022 1.00 37.19 85 PRO A C 1
ATOM 644 O O . PRO A 1 85 ? 33.281 -4.433 -45.682 1.00 37.19 85 PRO A O 1
ATOM 647 N N . SER A 1 86 ? 34.103 -2.366 -45.516 1.00 32.25 86 SER A N 1
ATOM 648 C CA . SER A 1 86 ? 34.750 -2.434 -46.836 1.00 32.25 86 SER A CA 1
ATOM 649 C C . SER A 1 86 ? 35.949 -1.495 -47.009 1.00 32.25 86 SER A C 1
ATOM 651 O O . SER A 1 86 ? 36.113 -0.869 -48.047 1.00 32.25 86 SER A O 1
ATOM 653 N N . ILE A 1 87 ? 36.863 -1.425 -46.032 1.00 33.12 87 ILE A N 1
ATOM 654 C CA . ILE A 1 87 ? 38.207 -0.865 -46.277 1.00 33.12 87 ILE A CA 1
ATOM 655 C C . ILE A 1 87 ? 39.265 -1.818 -45.712 1.00 33.12 87 ILE A C 1
ATOM 657 O O . ILE A 1 87 ? 39.647 -1.768 -44.546 1.00 33.12 87 ILE A O 1
ATOM 661 N N . VAL A 1 88 ? 39.700 -2.731 -46.580 1.00 31.36 88 VAL A N 1
ATOM 662 C CA . VAL A 1 88 ? 40.878 -3.585 -46.414 1.00 31.36 88 VAL A CA 1
ATOM 663 C C . VAL A 1 88 ? 42.102 -2.793 -46.873 1.00 31.36 88 VAL A C 1
ATOM 665 O O . VAL A 1 88 ? 42.115 -2.235 -47.969 1.00 31.36 88 VAL A O 1
ATOM 668 N N . LEU A 1 89 ? 43.123 -2.761 -46.019 1.00 29.69 89 LEU A N 1
ATOM 669 C CA . LEU A 1 89 ? 44.446 -2.194 -46.274 1.00 29.69 89 LEU A CA 1
ATOM 670 C C . LEU A 1 89 ? 45.068 -2.773 -47.558 1.00 29.69 89 LEU A C 1
ATOM 672 O O . LEU A 1 89 ? 45.084 -3.990 -47.748 1.00 29.69 89 LEU A O 1
ATOM 676 N N . ARG A 1 90 ? 45.648 -1.911 -48.401 1.00 28.80 90 ARG A N 1
ATOM 677 C CA . ARG A 1 90 ? 46.663 -2.298 -49.391 1.00 28.80 90 ARG A CA 1
ATOM 678 C C . ARG A 1 90 ? 47.829 -1.311 -49.359 1.00 28.80 90 ARG A C 1
ATOM 680 O O . ARG A 1 90 ? 47.620 -0.102 -49.388 1.00 28.80 90 ARG A O 1
ATOM 687 N N . GLU A 1 91 ? 49.030 -1.871 -49.272 1.00 30.03 91 GLU A N 1
ATOM 688 C CA . GLU A 1 91 ? 50.335 -1.209 -49.345 1.00 30.03 91 GLU A CA 1
ATOM 689 C C . GLU A 1 91 ? 50.811 -1.008 -50.800 1.00 30.03 91 GLU A C 1
ATOM 691 O O . GLU A 1 91 ? 50.409 -1.757 -51.692 1.00 30.03 91 GLU A O 1
ATOM 696 N N . GLY A 1 92 ? 51.746 -0.058 -50.975 1.00 26.52 92 GLY A N 1
ATOM 697 C CA . GLY A 1 92 ? 52.600 0.170 -52.160 1.00 26.52 92 GLY A CA 1
ATOM 698 C C . GLY A 1 92 ? 52.084 1.264 -53.108 1.00 26.52 92 GLY A C 1
ATOM 699 O O . GLY A 1 92 ? 50.881 1.377 -53.299 1.00 26.52 92 GLY A O 1
ATOM 700 N N . SER A 1 93 ? 52.880 2.107 -53.770 1.00 27.94 93 SER A N 1
ATOM 701 C CA . SER A 1 93 ? 54.319 2.413 -53.800 1.00 27.94 93 SER A CA 1
ATOM 702 C C . SER A 1 93 ? 54.504 3.649 -54.718 1.00 27.94 93 SER A C 1
ATOM 704 O O . SER A 1 93 ? 53.664 3.896 -55.577 1.00 27.94 93 SER A O 1
ATOM 706 N N . ASP A 1 94 ? 55.617 4.372 -54.545 1.00 28.08 94 ASP A N 1
ATOM 707 C CA . ASP A 1 94 ? 56.295 5.275 -55.503 1.00 28.08 94 ASP A CA 1
ATOM 708 C C . ASP A 1 94 ? 55.672 6.620 -55.953 1.00 28.08 94 ASP A C 1
ATOM 710 O O . ASP A 1 94 ? 54.537 6.708 -56.408 1.00 28.08 94 ASP A O 1
ATOM 714 N N . GLY A 1 95 ? 56.521 7.668 -55.970 1.00 27.19 95 GLY A N 1
ATOM 715 C CA . GLY A 1 95 ? 56.475 8.684 -57.037 1.00 27.19 95 GLY A CA 1
ATOM 716 C C . GLY A 1 95 ? 56.399 10.178 -56.676 1.00 27.19 95 GLY A C 1
ATOM 717 O O . GLY A 1 95 ? 55.416 10.823 -56.998 1.00 27.19 95 GLY A O 1
ATOM 718 N N . ASN A 1 96 ? 57.478 10.728 -56.110 1.00 27.59 96 ASN A N 1
ATOM 719 C CA . ASN A 1 96 ? 58.149 11.993 -56.485 1.00 27.59 96 ASN A CA 1
ATOM 720 C C . ASN A 1 96 ? 57.365 13.326 -56.705 1.00 27.59 96 ASN A C 1
ATOM 722 O O . ASN A 1 96 ? 56.603 13.466 -57.656 1.00 27.59 96 ASN A O 1
ATOM 726 N N . GLY A 1 97 ? 57.781 14.381 -55.978 1.00 26.05 97 GLY A N 1
ATOM 727 C CA . GLY A 1 97 ? 57.944 15.734 -56.549 1.00 26.05 97 GLY A CA 1
ATOM 728 C C . GLY A 1 97 ? 57.259 16.916 -55.840 1.00 26.05 97 GLY A C 1
ATOM 729 O O . GLY A 1 97 ? 56.060 17.111 -55.982 1.00 26.05 97 GLY A O 1
ATOM 730 N N . GLY A 1 98 ? 58.059 17.792 -55.209 1.00 25.44 98 GLY A N 1
ATOM 731 C CA . GLY A 1 98 ? 57.760 19.234 -55.108 1.00 25.44 98 GLY A CA 1
ATOM 732 C C . GLY A 1 98 ? 57.497 19.818 -53.710 1.00 25.44 98 GLY A C 1
ATOM 733 O O . GLY A 1 98 ? 56.383 19.791 -53.206 1.00 25.44 98 GLY A O 1
ATOM 734 N N . SER A 1 99 ? 58.521 20.450 -53.131 1.00 24.89 99 SER A N 1
ATOM 735 C CA . SER A 1 99 ? 58.419 21.560 -52.157 1.00 24.89 99 SER A CA 1
ATOM 736 C C . SER A 1 99 ? 58.730 22.876 -52.917 1.00 24.89 99 SER A C 1
ATOM 738 O O . SER A 1 99 ? 59.323 22.748 -53.993 1.00 24.89 99 SER A O 1
ATOM 740 N N . PRO A 1 100 ? 58.442 24.113 -52.431 1.00 39.16 100 PRO A N 1
ATOM 741 C CA . PRO A 1 100 ? 58.490 24.500 -51.013 1.00 39.16 100 PRO A CA 1
ATOM 742 C C . PRO A 1 100 ? 57.476 25.568 -50.510 1.00 39.16 100 PRO A C 1
ATOM 744 O O . PRO A 1 100 ? 56.804 26.249 -51.274 1.00 39.16 100 PRO A O 1
ATOM 747 N N . ALA A 1 101 ? 57.534 25.771 -49.184 1.00 26.33 101 ALA A N 1
ATOM 748 C CA . ALA A 1 101 ? 57.518 27.060 -48.467 1.00 26.33 101 ALA A CA 1
ATOM 749 C C . ALA A 1 101 ? 56.235 27.576 -47.756 1.00 26.33 101 ALA A C 1
ATOM 751 O O . ALA A 1 101 ? 55.255 27.974 -48.371 1.00 26.33 101 ALA A O 1
ATOM 752 N N . MET A 1 102 ? 56.433 27.747 -46.436 1.00 24.50 102 MET A N 1
ATOM 753 C CA . MET A 1 102 ? 56.133 28.907 -45.568 1.00 24.50 102 MET A CA 1
ATOM 754 C C . MET A 1 102 ? 54.917 28.942 -44.610 1.00 24.50 102 MET A C 1
ATOM 756 O O . MET A 1 102 ? 53.761 28.921 -45.010 1.00 24.50 102 MET A O 1
ATOM 760 N N . ASN A 1 103 ? 55.303 29.199 -43.345 1.00 26.14 103 ASN A N 1
ATOM 761 C CA . ASN A 1 103 ? 54.681 29.968 -42.248 1.00 26.14 103 ASN A CA 1
ATOM 762 C C . ASN A 1 103 ? 53.494 29.331 -41.499 1.00 26.14 103 ASN A C 1
ATOM 764 O O . ASN A 1 103 ? 52.431 29.116 -42.055 1.00 26.14 103 ASN A O 1
ATOM 768 N N . SER A 1 104 ? 53.632 28.861 -40.252 1.00 25.98 104 SER A N 1
ATOM 769 C CA . SER A 1 104 ? 54.006 29.509 -38.973 1.00 25.98 104 SER A CA 1
ATOM 770 C C . SER A 1 104 ? 52.861 30.274 -38.282 1.00 25.98 104 SER A C 1
ATOM 772 O O . SER A 1 104 ? 52.503 31.368 -38.697 1.00 25.98 104 SER A O 1
ATOM 774 N N . VAL A 1 105 ? 52.457 29.714 -37.132 1.00 25.84 105 VAL A N 1
ATOM 775 C CA . VAL A 1 105 ? 52.147 30.387 -35.852 1.00 25.84 105 VAL A CA 1
ATOM 776 C C . VAL A 1 105 ? 50.774 31.067 -35.680 1.00 25.84 105 VAL A C 1
ATOM 778 O O . VAL A 1 105 ? 50.458 32.079 -36.287 1.00 25.84 105 VAL A O 1
ATOM 781 N N . TYR A 1 106 ? 50.021 30.477 -34.740 1.00 25.23 106 TYR A N 1
ATOM 782 C CA . TYR A 1 106 ? 49.105 31.040 -33.735 1.00 25.23 106 TYR A CA 1
ATOM 783 C C . TYR A 1 106 ? 48.591 32.482 -33.883 1.00 25.23 106 TYR A C 1
ATOM 785 O O . TYR A 1 106 ? 49.354 33.442 -33.818 1.00 25.23 106 TYR A O 1
ATOM 793 N N . SER A 1 107 ? 47.266 32.630 -33.783 1.00 25.42 107 SER A N 1
ATOM 794 C CA . SER A 1 107 ? 46.642 33.806 -33.168 1.00 25.42 107 SER A CA 1
ATOM 795 C C . SER A 1 107 ? 45.421 33.407 -32.324 1.00 25.42 107 SER A C 1
ATOM 797 O O . SER A 1 107 ? 44.391 32.963 -32.822 1.00 25.42 107 SER A O 1
ATOM 799 N N . ASN A 1 108 ? 45.576 33.552 -31.005 1.00 27.55 108 ASN A N 1
ATOM 800 C CA . ASN A 1 108 ? 44.490 33.598 -30.027 1.00 27.55 108 ASN A CA 1
ATOM 801 C C . ASN A 1 108 ? 43.912 35.021 -30.019 1.00 27.55 108 ASN A C 1
ATOM 803 O O . ASN A 1 108 ? 44.676 35.982 -29.940 1.00 27.55 108 ASN A O 1
ATOM 807 N N . GLN A 1 109 ? 42.586 35.163 -30.007 1.00 26.44 109 GLN A N 1
ATOM 808 C CA . GLN A 1 109 ? 41.920 36.402 -29.599 1.00 26.44 109 GLN A CA 1
ATOM 809 C C . GLN A 1 109 ? 41.106 36.142 -28.331 1.00 26.44 109 GLN A C 1
ATOM 811 O O . GLN A 1 109 ? 40.155 35.365 -28.327 1.00 26.44 109 GLN A O 1
ATOM 816 N N . ALA A 1 110 ? 41.533 36.795 -27.250 1.00 26.05 110 ALA A N 1
ATOM 817 C CA . ALA A 1 110 ? 40.808 36.931 -25.998 1.00 26.05 110 ALA A CA 1
ATOM 818 C C . ALA A 1 110 ? 39.916 38.180 -26.067 1.00 26.05 110 ALA A C 1
ATOM 820 O O . ALA A 1 110 ? 40.356 39.224 -26.549 1.00 26.05 110 ALA A O 1
ATOM 821 N N . ILE A 1 111 ? 38.686 38.081 -25.560 1.00 27.45 111 ILE A N 1
ATOM 822 C CA . ILE A 1 111 ? 37.791 39.222 -25.338 1.00 27.45 111 ILE A CA 1
ATOM 823 C C . ILE A 1 111 ? 37.741 39.481 -23.830 1.00 27.45 111 ILE A C 1
ATOM 825 O O . ILE A 1 111 ? 37.446 38.579 -23.047 1.00 27.45 111 ILE A O 1
ATOM 829 N N . ALA A 1 112 ? 38.077 40.712 -23.447 1.00 24.06 112 ALA A N 1
ATOM 830 C CA . ALA A 1 112 ? 38.022 41.235 -22.089 1.00 24.06 112 ALA A CA 1
ATOM 831 C C . ALA A 1 112 ? 36.580 41.597 -21.690 1.00 24.06 112 ALA A C 1
ATOM 833 O O . ALA A 1 112 ? 35.806 42.059 -22.526 1.00 24.06 112 ALA A O 1
ATOM 834 N N . ILE A 1 113 ? 36.239 41.433 -20.408 1.00 28.16 113 ILE A N 1
ATOM 835 C CA . ILE A 1 113 ? 35.026 41.997 -19.800 1.00 28.16 113 ILE A CA 1
ATOM 836 C C . ILE A 1 113 ? 35.454 42.830 -18.589 1.00 28.16 113 ILE A C 1
ATOM 838 O O . ILE A 1 113 ? 36.170 42.350 -17.711 1.00 28.16 113 ILE A O 1
ATOM 842 N N . GLU A 1 114 ? 35.037 44.095 -18.603 1.00 26.58 114 GLU A N 1
ATOM 843 C CA . GLU A 1 114 ? 35.314 45.131 -17.611 1.00 26.58 114 GLU A CA 1
ATOM 844 C C . GLU A 1 114 ? 34.507 44.949 -16.317 1.00 26.58 114 GLU A C 1
ATOM 846 O O . GLU A 1 114 ? 33.381 44.448 -16.311 1.00 26.58 114 GLU A O 1
ATOM 851 N N . ALA A 1 115 ? 35.100 45.400 -15.210 1.00 27.88 115 ALA A N 1
ATOM 852 C CA . ALA A 1 115 ? 34.511 45.415 -13.879 1.00 27.88 115 ALA A CA 1
ATOM 853 C C . ALA A 1 115 ? 33.628 46.660 -13.672 1.00 27.88 115 ALA A C 1
ATOM 855 O O . ALA A 1 115 ? 34.085 47.787 -13.855 1.00 27.88 115 ALA A O 1
ATOM 856 N N . GLY A 1 116 ? 32.385 46.445 -13.233 1.00 26.38 116 GLY A N 1
ATOM 857 C CA . GLY A 1 116 ? 31.427 47.481 -12.841 1.00 26.38 116 GLY A CA 1
ATOM 858 C C . GLY A 1 116 ? 31.062 47.392 -11.356 1.00 26.38 116 GLY A C 1
ATOM 859 O O . GLY A 1 116 ? 30.892 46.311 -10.804 1.00 26.38 116 GLY A O 1
ATOM 860 N N . SER A 1 117 ? 30.986 48.562 -10.733 1.00 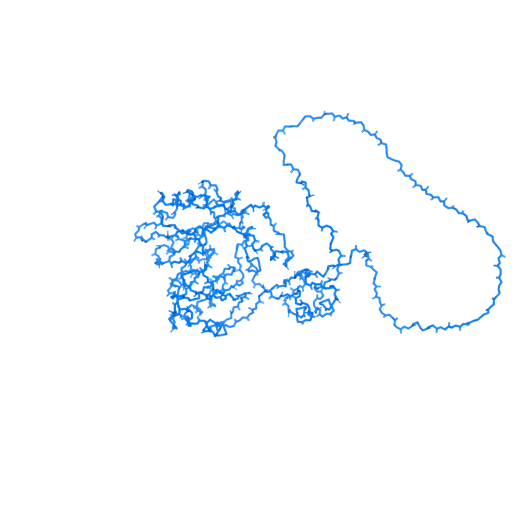26.45 117 SER A N 1
ATOM 861 C CA . SER A 1 117 ? 30.963 48.897 -9.305 1.00 26.45 117 SER A CA 1
ATOM 862 C C . SER A 1 117 ? 29.768 48.416 -8.467 1.00 26.45 117 SER A C 1
ATOM 864 O O . SER A 1 117 ? 28.639 48.329 -8.941 1.00 26.45 117 SER A O 1
ATOM 866 N N . ALA A 1 118 ? 30.034 48.235 -7.169 1.00 29.53 118 ALA A N 1
ATOM 867 C CA . ALA A 1 118 ? 29.085 47.934 -6.101 1.00 29.53 118 ALA A CA 1
ATOM 868 C C . ALA A 1 118 ? 28.113 49.090 -5.788 1.00 29.53 118 ALA A C 1
ATOM 870 O O . ALA A 1 118 ? 28.532 50.237 -5.627 1.00 29.53 118 ALA A O 1
ATOM 871 N N . GLN A 1 119 ? 26.836 48.755 -5.587 1.00 25.06 119 GLN A N 1
ATOM 872 C CA . GLN A 1 119 ? 25.879 49.550 -4.818 1.00 25.06 119 GLN A CA 1
ATOM 873 C C . GLN A 1 119 ? 25.120 48.642 -3.845 1.00 25.06 119 GLN A C 1
ATOM 875 O O . GLN A 1 119 ? 24.758 47.510 -4.158 1.00 25.06 119 GLN A O 1
ATOM 880 N N . THR A 1 120 ? 24.942 49.155 -2.634 1.00 29.09 120 THR A N 1
ATOM 881 C CA . THR A 1 120 ? 24.206 48.571 -1.514 1.00 29.09 120 THR A CA 1
ATOM 882 C C . THR A 1 120 ? 22.701 48.768 -1.693 1.00 29.09 120 THR A C 1
ATOM 884 O O . THR A 1 120 ? 22.261 49.912 -1.772 1.00 29.09 120 THR A O 1
ATOM 887 N N . GLU A 1 121 ? 21.911 47.693 -1.642 1.00 27.34 121 GLU A N 1
ATOM 888 C CA . GLU A 1 121 ? 20.455 47.765 -1.462 1.00 27.34 121 GLU A CA 1
ATOM 889 C C . GLU A 1 121 ? 19.989 46.890 -0.292 1.00 27.34 121 GLU A C 1
ATOM 891 O O . GLU A 1 121 ? 20.433 45.761 -0.086 1.00 27.34 121 GLU A O 1
ATOM 896 N N . THR A 1 122 ? 19.092 47.467 0.500 1.00 28.77 122 THR A N 1
ATOM 897 C CA . THR A 1 122 ? 18.398 46.872 1.642 1.00 28.77 122 THR A CA 1
ATOM 898 C C . THR A 1 122 ? 17.118 46.191 1.149 1.00 28.77 122 THR A C 1
ATOM 900 O O . THR A 1 122 ? 16.333 46.811 0.435 1.00 28.77 122 THR A O 1
ATOM 903 N N . VAL A 1 123 ? 16.866 44.930 1.534 1.00 28.16 123 VAL A N 1
ATOM 904 C CA . VAL A 1 123 ? 15.651 44.186 1.140 1.00 28.16 123 VAL A CA 1
ATOM 905 C C . VAL A 1 123 ? 14.923 43.599 2.358 1.00 28.16 123 VAL A C 1
ATOM 907 O O . VAL A 1 123 ? 15.528 43.088 3.297 1.00 28.16 123 VAL A O 1
ATOM 910 N N . ARG A 1 124 ? 13.594 43.747 2.314 1.00 26.88 124 ARG A N 1
ATOM 911 C CA . ARG A 1 124 ? 12.540 43.421 3.293 1.00 26.88 124 ARG A CA 1
ATOM 912 C C . ARG A 1 124 ? 12.314 41.899 3.454 1.00 26.88 124 ARG A C 1
ATOM 914 O O . ARG A 1 124 ? 12.698 41.144 2.564 1.00 26.88 124 ARG A O 1
ATOM 921 N N . PRO A 1 125 ? 11.653 41.427 4.534 1.00 28.62 125 PRO A N 1
ATOM 922 C CA . PRO A 1 125 ? 11.421 39.998 4.753 1.00 28.62 125 PRO A CA 1
ATOM 923 C C . PRO A 1 125 ? 10.326 39.465 3.816 1.00 28.62 125 PRO A C 1
ATOM 925 O O . PRO A 1 125 ? 9.241 40.040 3.752 1.00 28.62 125 PRO A O 1
ATOM 928 N N . GLY A 1 126 ? 10.601 38.361 3.112 1.00 36.47 126 GLY A N 1
ATOM 929 C CA . GLY A 1 126 ? 9.593 37.660 2.304 1.00 36.47 126 GLY A CA 1
ATOM 930 C C . GLY A 1 126 ? 10.047 37.144 0.937 1.00 36.47 126 GLY A C 1
ATOM 931 O O . GLY A 1 126 ? 9.284 37.255 -0.018 1.00 36.47 126 GLY A O 1
ATOM 932 N N . GLN A 1 127 ? 11.249 36.573 0.812 1.00 28.22 127 GLN A N 1
ATOM 933 C CA . GLN A 1 127 ? 11.644 35.816 -0.382 1.00 28.22 127 GLN A CA 1
ATOM 934 C C . GLN A 1 127 ? 12.388 34.539 0.018 1.00 28.22 127 GLN A C 1
ATOM 936 O O . GLN A 1 127 ? 13.294 34.566 0.851 1.00 28.22 127 GLN A O 1
ATOM 941 N N . ALA A 1 128 ? 11.950 33.417 -0.554 1.00 30.69 128 ALA A N 1
ATOM 942 C CA . ALA A 1 128 ? 12.534 32.098 -0.366 1.00 30.69 128 ALA A CA 1
ATOM 943 C C . ALA A 1 128 ? 14.034 32.121 -0.695 1.00 30.69 128 ALA A C 1
ATOM 945 O O . ALA A 1 128 ? 14.440 32.583 -1.762 1.00 30.69 128 ALA A O 1
ATOM 946 N N . MET A 1 129 ? 14.854 31.618 0.228 1.00 25.31 129 MET A N 1
ATOM 947 C CA . MET A 1 129 ? 16.284 31.441 -0.009 1.00 25.31 129 MET A CA 1
ATOM 948 C C . MET A 1 129 ? 16.495 30.420 -1.137 1.00 25.31 129 MET A C 1
ATOM 950 O O . MET A 1 129 ? 15.853 29.366 -1.117 1.00 25.31 129 MET A O 1
ATOM 954 N N . PRO A 1 130 ? 17.410 30.665 -2.091 1.00 28.59 130 PRO A N 1
ATOM 955 C CA . PRO A 1 130 ? 17.781 29.644 -3.053 1.00 28.59 130 PRO A CA 1
ATOM 956 C C . PRO A 1 130 ? 18.467 28.504 -2.295 1.00 28.59 130 PRO A C 1
ATOM 958 O O . PRO A 1 130 ? 19.468 28.705 -1.600 1.00 28.59 130 PRO A O 1
ATOM 961 N N . LEU A 1 131 ? 17.890 27.306 -2.406 1.00 30.84 131 LEU A N 1
ATOM 962 C CA . LEU A 1 131 ? 18.494 26.064 -1.943 1.00 30.84 131 LEU A CA 1
ATOM 963 C C . LEU A 1 131 ? 19.892 25.967 -2.559 1.00 30.84 131 LEU A C 1
ATOM 965 O O . LEU A 1 131 ? 20.040 25.924 -3.780 1.00 30.84 131 LEU A O 1
ATOM 969 N N . LYS A 1 132 ? 20.924 25.967 -1.710 1.00 26.08 132 LYS A N 1
ATOM 970 C CA . LYS A 1 132 ? 22.273 25.602 -2.136 1.00 26.08 132 LYS A CA 1
ATOM 971 C C . LYS A 1 132 ? 22.209 24.157 -2.602 1.00 26.08 132 LYS A C 1
ATOM 973 O O . LYS A 1 132 ? 21.986 23.254 -1.802 1.00 26.08 132 LYS A O 1
ATOM 978 N N . ASP A 1 133 ? 22.368 23.993 -3.904 1.00 29.41 133 ASP A N 1
ATOM 979 C CA . ASP A 1 133 ? 22.485 22.725 -4.594 1.00 29.41 133 ASP A CA 1
ATOM 980 C C . ASP A 1 133 ? 23.657 21.929 -3.999 1.00 29.41 133 ASP A C 1
ATOM 982 O O . ASP A 1 133 ? 24.828 22.188 -4.275 1.00 29.41 133 ASP A O 1
ATOM 986 N N . THR A 1 134 ? 23.349 20.995 -3.100 1.00 30.34 134 THR A N 1
ATOM 987 C CA . THR A 1 134 ? 24.298 20.014 -2.562 1.00 30.34 134 THR A CA 1
ATOM 988 C C . THR A 1 134 ? 24.271 18.721 -3.378 1.00 30.34 134 THR A C 1
ATOM 990 O O . THR A 1 134 ? 24.558 17.644 -2.854 1.00 30.34 134 THR A O 1
ATOM 993 N N . SER A 1 135 ? 23.994 18.801 -4.686 1.00 35.50 135 SER A N 1
ATOM 994 C CA . SER A 1 135 ? 24.217 17.699 -5.628 1.00 35.50 135 SER A CA 1
ATOM 995 C C . SER A 1 135 ? 25.709 17.506 -5.948 1.00 35.50 135 SER A C 1
ATOM 997 O O . SER A 1 135 ? 26.156 17.505 -7.093 1.00 35.50 135 SER A O 1
ATOM 999 N N . GLN A 1 136 ? 26.523 17.224 -4.929 1.00 34.19 136 GLN A N 1
ATOM 1000 C CA . GLN A 1 136 ? 27.782 16.513 -5.159 1.00 34.19 136 GLN A CA 1
ATOM 1001 C C . GLN A 1 136 ? 27.475 15.038 -5.447 1.00 34.19 136 GLN A C 1
ATOM 1003 O O . GLN A 1 136 ? 27.649 14.165 -4.605 1.00 34.19 136 GLN A O 1
ATOM 1008 N N . ASN A 1 137 ? 26.983 14.758 -6.654 1.00 35.66 137 ASN A N 1
ATOM 1009 C CA . ASN A 1 137 ? 26.900 13.403 -7.204 1.00 35.66 137 ASN A CA 1
ATOM 1010 C C . ASN A 1 137 ? 27.150 13.401 -8.724 1.00 35.66 137 ASN A C 1
ATOM 1012 O O . ASN A 1 137 ? 26.478 12.731 -9.503 1.00 35.66 137 ASN A O 1
ATOM 1016 N N . LEU A 1 138 ? 28.150 14.172 -9.157 1.00 34.03 138 LEU A N 1
ATOM 1017 C CA . LEU A 1 138 ? 28.536 14.346 -10.563 1.00 34.03 138 LEU A CA 1
ATOM 1018 C C . LEU A 1 138 ? 29.443 13.226 -11.127 1.00 34.03 138 LEU A C 1
ATOM 1020 O O . LEU A 1 138 ? 30.082 13.430 -12.150 1.00 34.03 138 LEU A O 1
ATOM 1024 N N . ASN A 1 139 ? 29.489 12.027 -10.528 1.00 34.16 139 ASN A N 1
ATOM 1025 C CA . ASN A 1 139 ? 30.438 10.966 -10.923 1.00 34.16 139 ASN A CA 1
ATOM 1026 C C . ASN A 1 139 ? 29.814 9.587 -11.241 1.00 34.16 139 ASN A C 1
ATOM 1028 O O . ASN A 1 139 ? 30.292 8.562 -10.760 1.00 34.16 139 ASN A O 1
ATOM 1032 N N . ARG A 1 140 ? 28.791 9.513 -12.109 1.00 44.66 140 ARG A N 1
ATOM 1033 C CA . ARG A 1 140 ? 28.426 8.261 -12.829 1.00 44.66 140 ARG A CA 1
ATOM 1034 C C . ARG A 1 140 ? 27.929 8.528 -14.253 1.00 44.66 140 ARG A C 1
ATOM 1036 O O . ARG A 1 140 ? 26.808 8.193 -14.625 1.00 44.66 140 ARG A O 1
ATOM 1043 N N . ALA A 1 141 ? 28.773 9.137 -15.076 1.00 43.28 141 ALA A N 1
ATOM 1044 C CA . ALA A 1 141 ? 28.445 9.446 -16.461 1.00 43.28 141 ALA A CA 1
ATOM 1045 C C . ALA A 1 141 ? 28.856 8.306 -17.418 1.00 43.28 141 ALA A C 1
ATOM 1047 O O . ALA A 1 141 ? 29.778 8.464 -18.191 1.00 43.28 141 ALA A O 1
ATOM 1048 N N . HIS A 1 142 ? 28.185 7.151 -17.344 1.00 52.16 142 HIS A N 1
ATOM 1049 C CA . HIS A 1 142 ? 28.045 6.152 -18.427 1.00 52.16 142 HIS A CA 1
ATOM 1050 C C . HIS A 1 142 ? 26.797 5.317 -18.101 1.00 52.16 142 HIS A C 1
ATOM 1052 O O . HIS A 1 142 ? 26.867 4.271 -17.455 1.00 52.16 142 HIS A O 1
ATOM 1058 N N . GLY A 1 143 ? 25.620 5.859 -18.413 1.00 74.69 143 GLY A N 1
ATOM 1059 C CA . GLY A 1 143 ? 24.363 5.422 -17.804 1.00 74.69 143 GLY A CA 1
ATOM 1060 C C . GLY A 1 143 ? 23.419 4.783 -18.807 1.00 74.69 143 GLY A C 1
ATOM 1061 O O . GLY A 1 143 ? 22.918 5.456 -19.707 1.00 74.69 143 GLY A O 1
ATOM 1062 N N . ILE A 1 144 ? 23.120 3.497 -18.628 1.00 89.31 144 ILE A N 1
ATOM 1063 C CA . ILE A 1 144 ? 21.936 2.893 -19.241 1.00 89.31 144 ILE A CA 1
ATOM 1064 C C . ILE A 1 144 ? 20.704 3.637 -18.717 1.00 89.31 144 ILE A C 1
ATOM 1066 O O . ILE A 1 144 ? 20.489 3.722 -17.511 1.00 89.31 144 ILE A O 1
ATOM 1070 N N . HIS A 1 145 ? 19.881 4.162 -19.618 1.00 90.62 145 HIS A N 1
ATOM 1071 C CA . HIS A 1 145 ? 18.691 4.935 -19.282 1.00 90.62 145 HIS A CA 1
ATOM 1072 C C . HIS A 1 145 ? 17.462 4.385 -20.006 1.00 90.62 145 HIS A C 1
ATOM 1074 O O . HIS A 1 145 ? 17.569 3.881 -21.122 1.00 90.62 145 HIS A O 1
ATOM 1080 N N . THR A 1 146 ? 16.295 4.477 -19.367 1.00 92.62 146 THR A N 1
ATOM 1081 C CA . THR A 1 146 ? 15.018 4.041 -19.946 1.00 92.62 146 THR A CA 1
ATOM 1082 C C . THR A 1 146 ? 14.165 5.261 -20.262 1.00 92.62 146 THR A C 1
ATOM 1084 O O . THR A 1 146 ? 13.738 5.953 -19.345 1.00 92.62 146 THR A O 1
ATOM 1087 N N . VAL A 1 147 ? 13.893 5.488 -21.542 1.00 93.25 147 VAL A N 1
ATOM 1088 C CA . VAL A 1 147 ? 12.927 6.471 -22.037 1.00 93.25 147 VAL A CA 1
ATOM 1089 C C . VAL A 1 147 ? 11.527 5.918 -21.774 1.00 93.25 147 VAL A C 1
ATOM 1091 O O . VAL A 1 147 ? 11.106 4.947 -22.411 1.00 93.25 147 VAL A O 1
ATOM 1094 N N . ARG A 1 148 ? 10.841 6.477 -20.773 1.00 91.00 148 ARG A N 1
ATOM 1095 C CA . ARG A 1 148 ? 9.605 5.914 -20.208 1.00 91.00 148 ARG A CA 1
ATOM 1096 C C . ARG A 1 148 ? 8.472 5.894 -21.223 1.00 91.00 148 ARG A C 1
ATOM 1098 O O . ARG A 1 148 ? 7.784 4.889 -21.333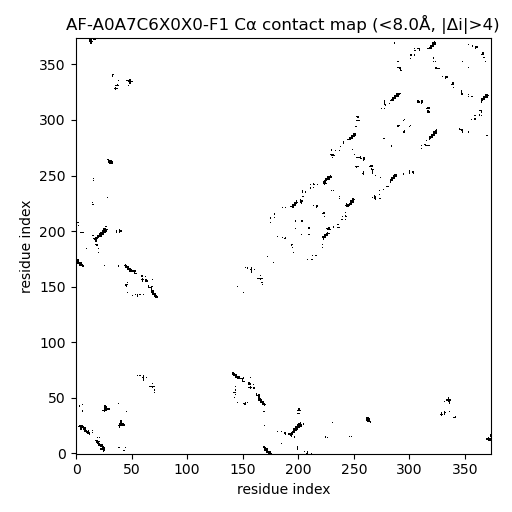 1.00 91.00 148 ARG A O 1
ATOM 1105 N N . GLU A 1 149 ? 8.377 6.933 -22.040 1.00 93.00 149 GLU A N 1
ATOM 1106 C CA . GLU A 1 149 ? 7.336 7.140 -23.049 1.00 93.00 149 GLU A CA 1
ATOM 1107 C C . GLU A 1 149 ? 7.378 6.085 -24.167 1.00 93.00 149 GLU A C 1
ATOM 1109 O O . GLU A 1 149 ? 6.380 5.844 -24.837 1.00 93.00 149 GLU A O 1
ATOM 1114 N N . LYS A 1 150 ? 8.534 5.438 -24.370 1.00 95.38 150 LYS A N 1
ATOM 1115 C CA . LYS A 1 150 ? 8.721 4.359 -25.355 1.00 95.38 150 LYS A CA 1
ATOM 1116 C C . LYS A 1 150 ? 8.665 2.964 -24.731 1.00 95.38 150 LYS A C 1
ATOM 1118 O O . LYS A 1 150 ? 8.645 1.957 -25.440 1.00 95.38 150 LYS A O 1
ATOM 1123 N N . CYS A 1 151 ? 8.738 2.865 -23.407 1.00 95.19 151 CYS A N 1
ATOM 1124 C CA . CYS A 1 151 ? 8.873 1.589 -22.724 1.00 95.19 151 CYS A CA 1
ATOM 1125 C C . CYS A 1 151 ? 7.498 0.973 -22.466 1.00 95.19 151 CYS A C 1
ATOM 1127 O O . CYS A 1 151 ? 6.705 1.513 -21.710 1.00 95.19 151 CYS A O 1
ATOM 1129 N N . THR A 1 152 ? 7.252 -0.217 -23.011 1.00 95.19 152 THR A N 1
ATOM 1130 C CA . THR A 1 152 ? 6.034 -1.000 -22.728 1.00 95.19 152 THR A CA 1
ATOM 1131 C C . THR A 1 152 ? 6.232 -2.004 -21.592 1.00 95.19 152 THR A C 1
ATOM 1133 O O . THR A 1 152 ? 5.420 -2.902 -21.410 1.00 95.19 152 THR A O 1
ATOM 1136 N N . ALA A 1 153 ? 7.361 -1.914 -20.877 1.00 96.19 153 ALA A N 1
ATOM 1137 C CA . ALA A 1 153 ? 7.781 -2.875 -19.858 1.00 96.19 153 ALA A CA 1
ATOM 1138 C C . ALA A 1 153 ? 7.767 -4.350 -20.328 1.00 96.19 153 ALA A C 1
ATOM 1140 O O . ALA A 1 153 ? 7.612 -5.256 -19.517 1.00 96.19 153 ALA A O 1
ATOM 1141 N N . CYS A 1 154 ? 8.017 -4.608 -21.621 1.00 95.44 154 CYS A N 1
ATOM 1142 C CA . CYS A 1 154 ? 7.991 -5.958 -22.212 1.00 95.44 154 CYS A CA 1
ATOM 1143 C C . CYS A 1 154 ? 9.008 -6.957 -21.620 1.00 95.44 154 CYS A C 1
ATOM 1145 O O . CYS A 1 154 ? 8.933 -8.150 -21.892 1.00 95.44 154 CYS A O 1
ATOM 1147 N N . GLY A 1 155 ? 9.982 -6.487 -20.836 1.00 96.69 155 GLY A N 1
ATOM 1148 C CA . GLY A 1 155 ? 10.907 -7.349 -20.100 1.00 96.69 155 GLY A CA 1
ATOM 1149 C C . GLY A 1 155 ? 12.090 -7.907 -20.898 1.00 96.69 155 GLY A C 1
ATOM 1150 O O . GLY A 1 155 ? 12.982 -8.488 -20.290 1.00 96.69 155 GLY A O 1
ATOM 1151 N N . GLU A 1 156 ? 12.200 -7.679 -22.210 1.00 97.94 156 GLU A N 1
ATOM 1152 C CA . GLU A 1 156 ? 13.343 -8.181 -23.008 1.00 97.94 156 GLU A CA 1
ATOM 1153 C C . GLU A 1 156 ? 14.696 -7.677 -22.481 1.00 97.94 156 GLU A C 1
ATOM 1155 O O . GLU A 1 156 ? 15.648 -8.436 -22.296 1.00 97.94 156 GLU A O 1
ATOM 1160 N N . CYS A 1 157 ? 14.755 -6.400 -22.097 1.00 96.94 157 CYS A N 1
ATOM 1161 C CA . CYS A 1 157 ? 15.937 -5.813 -21.464 1.00 96.94 157 CYS A CA 1
ATOM 1162 C C . CYS A 1 157 ? 16.274 -6.406 -20.081 1.00 96.94 157 CYS A C 1
ATOM 1164 O O . CYS A 1 157 ? 17.412 -6.272 -19.635 1.00 96.94 157 CYS A O 1
ATOM 1166 N N . VAL A 1 158 ? 15.298 -7.017 -19.401 1.00 97.44 158 VAL A N 1
ATOM 1167 C CA . VAL A 1 158 ? 15.467 -7.698 -18.108 1.00 97.44 158 VAL A CA 1
ATOM 1168 C C . VAL A 1 158 ? 16.020 -9.099 -18.341 1.00 97.44 158 VAL A C 1
ATOM 1170 O O . VAL A 1 158 ? 17.060 -9.428 -17.778 1.00 97.44 158 VAL A O 1
ATOM 1173 N N . LYS A 1 159 ? 15.400 -9.872 -19.243 1.00 97.38 159 LYS A N 1
ATOM 1174 C CA . LYS A 1 159 ? 15.847 -11.224 -19.626 1.00 97.38 159 LYS A CA 1
ATOM 1175 C C . LYS A 1 159 ? 17.295 -11.237 -20.116 1.00 97.38 159 LYS A C 1
ATOM 1177 O O . LYS A 1 159 ? 18.058 -12.128 -19.764 1.00 97.38 159 LYS A O 1
ATOM 1182 N N . ALA A 1 160 ? 17.686 -10.228 -20.892 1.00 97.00 160 ALA A N 1
ATOM 1183 C CA . ALA A 1 160 ? 19.031 -10.134 -21.448 1.00 97.00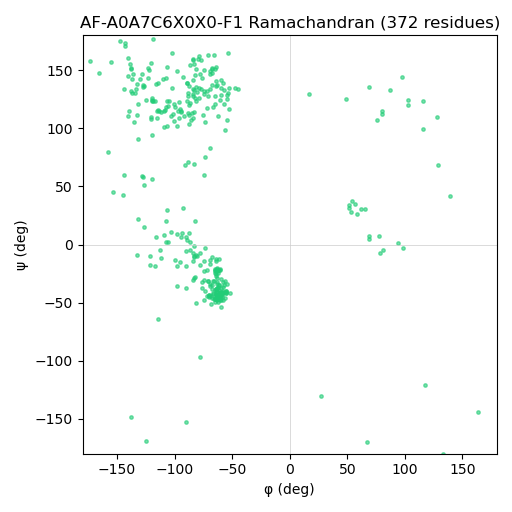 160 ALA A CA 1
ATOM 1184 C C . ALA A 1 160 ? 20.076 -9.531 -20.489 1.00 97.00 160 ALA A C 1
ATOM 1186 O O . ALA A 1 160 ? 21.231 -9.372 -20.880 1.00 97.00 160 ALA A O 1
ATOM 1187 N N . CYS A 1 161 ? 19.706 -9.121 -19.267 1.00 96.44 161 CYS A N 1
ATOM 1188 C CA . CYS A 1 161 ? 20.631 -8.445 -18.360 1.00 96.44 161 CYS A CA 1
ATOM 1189 C C . CYS A 1 161 ? 21.488 -9.455 -17.573 1.00 96.44 161 CYS A C 1
ATOM 1191 O O . CYS A 1 161 ? 20.992 -10.046 -16.614 1.00 96.44 161 CYS A O 1
ATOM 1193 N N . PRO A 1 162 ? 22.800 -9.586 -17.856 1.00 94.31 162 PRO A N 1
ATOM 1194 C CA . PRO A 1 162 ? 23.636 -10.617 -17.229 1.00 94.31 162 PRO A CA 1
ATOM 1195 C C . PRO A 1 162 ? 23.881 -10.387 -15.731 1.00 94.31 162 PRO A C 1
ATOM 1197 O O . PRO A 1 162 ? 24.318 -11.285 -15.020 1.00 94.31 162 PRO A O 1
ATOM 1200 N N . ARG A 1 163 ? 23.639 -9.165 -15.242 1.00 95.81 163 ARG A N 1
ATOM 1201 C CA . ARG A 1 163 ? 23.891 -8.760 -13.851 1.00 95.81 163 ARG A CA 1
ATOM 1202 C C . ARG A 1 163 ? 22.614 -8.575 -13.034 1.00 95.81 163 ARG A C 1
ATOM 1204 O O . ARG A 1 163 ? 22.701 -8.131 -11.893 1.00 95.81 163 ARG A O 1
ATOM 1211 N N . GLY A 1 164 ? 21.437 -8.833 -13.618 1.00 95.00 164 GLY A N 1
ATOM 1212 C CA . GLY A 1 164 ? 20.158 -8.579 -12.944 1.00 95.00 164 GLY A CA 1
ATOM 1213 C C . GLY A 1 164 ? 20.004 -7.120 -12.492 1.00 95.00 164 GLY A C 1
ATOM 1214 O O . GLY A 1 164 ? 19.471 -6.842 -11.420 1.00 95.00 164 GLY A O 1
ATOM 1215 N N . ALA A 1 165 ? 20.542 -6.179 -13.277 1.00 95.50 165 ALA A N 1
ATOM 1216 C CA . ALA A 1 165 ? 20.473 -4.746 -12.997 1.00 95.50 165 ALA A CA 1
ATOM 1217 C C . ALA A 1 165 ? 19.129 -4.130 -13.408 1.00 95.50 165 ALA A C 1
ATOM 1219 O O . ALA A 1 165 ? 18.875 -2.967 -13.116 1.00 95.50 165 ALA A O 1
ATOM 1220 N N . ARG A 1 166 ? 18.281 -4.870 -14.126 1.00 95.81 166 ARG A N 1
ATOM 1221 C CA . ARG A 1 166 ? 16.955 -4.431 -14.565 1.00 95.81 166 ARG A CA 1
ATOM 1222 C C . ARG A 1 166 ? 15.919 -5.416 -14.051 1.00 95.81 166 ARG A C 1
ATOM 1224 O O . ARG A 1 166 ? 16.185 -6.611 -14.041 1.00 95.81 166 ARG A O 1
ATOM 1231 N N . GLU A 1 167 ? 14.756 -4.914 -13.671 1.00 96.44 167 GLU A N 1
ATOM 1232 C CA . GLU A 1 167 ? 13.646 -5.704 -13.137 1.00 96.44 167 GLU A CA 1
ATOM 1233 C C . GLU A 1 167 ? 12.320 -5.166 -13.681 1.00 96.44 167 GLU A C 1
ATOM 1235 O O . GLU A 1 167 ? 12.187 -3.958 -13.887 1.00 96.44 167 GLU A O 1
ATOM 1240 N N . VAL A 1 168 ? 11.351 -6.048 -13.934 1.00 97.12 168 VAL A N 1
ATOM 1241 C CA . VAL A 1 168 ? 9.976 -5.635 -14.238 1.00 97.12 168 VAL A CA 1
ATOM 1242 C C . VAL A 1 168 ? 9.218 -5.521 -12.920 1.00 97.12 168 VAL A C 1
ATOM 1244 O O . VAL A 1 168 ? 8.966 -6.525 -12.264 1.00 97.12 168 VAL A O 1
ATOM 1247 N N . ALA A 1 169 ? 8.827 -4.309 -12.546 1.00 96.75 169 ALA A N 1
ATOM 1248 C CA . ALA A 1 169 ? 7.881 -4.086 -11.468 1.00 96.75 169 ALA A CA 1
ATOM 1249 C C . ALA A 1 169 ? 6.467 -4.168 -12.038 1.00 96.75 169 ALA A C 1
ATOM 1251 O O . ALA A 1 169 ? 6.022 -3.250 -12.732 1.00 96.75 169 ALA A O 1
ATOM 1252 N N . GLY A 1 170 ? 5.756 -5.250 -11.735 1.00 96.75 170 GLY A N 1
ATOM 1253 C CA . GLY A 1 170 ? 4.413 -5.516 -12.245 1.00 96.75 170 GLY A CA 1
ATOM 1254 C C . GLY A 1 170 ? 4.367 -6.751 -13.134 1.00 96.75 170 GLY A C 1
ATOM 1255 O O . GLY A 1 170 ? 5.048 -6.815 -14.153 1.00 96.75 170 GLY A O 1
ATOM 1256 N N . ARG A 1 171 ? 3.521 -7.709 -12.772 1.00 95.94 171 ARG A N 1
ATOM 1257 C CA . ARG A 1 171 ? 3.184 -8.878 -13.578 1.00 95.94 171 ARG A CA 1
ATOM 1258 C C . ARG A 1 171 ? 1.684 -9.124 -13.522 1.00 95.94 171 ARG A C 1
ATOM 1260 O O . ARG A 1 171 ? 1.058 -8.941 -12.477 1.00 95.94 171 ARG A O 1
ATOM 1267 N N . VAL A 1 172 ? 1.137 -9.536 -14.656 1.00 97.38 172 VAL A N 1
ATOM 1268 C CA . VAL A 1 172 ? -0.252 -9.974 -14.766 1.00 97.38 172 VAL A CA 1
ATOM 1269 C C . VAL A 1 172 ? -0.353 -11.385 -14.195 1.00 97.38 172 VAL A C 1
ATOM 1271 O O . VAL A 1 172 ? 0.499 -12.223 -14.486 1.00 97.38 172 VAL A O 1
ATOM 1274 N N . VAL A 1 173 ? -1.360 -11.621 -13.362 1.00 98.00 173 VAL A N 1
ATOM 1275 C CA . VAL A 1 173 ? -1.622 -12.905 -12.705 1.00 98.00 173 VAL A CA 1
ATOM 1276 C C . VAL A 1 173 ? -3.107 -13.218 -12.736 1.00 98.00 173 VAL A C 1
ATOM 1278 O O . VAL A 1 173 ? -3.948 -12.316 -12.721 1.00 98.00 173 VAL A O 1
ATOM 1281 N N . THR A 1 174 ? -3.433 -14.500 -12.748 1.00 98.56 174 THR A N 1
ATOM 1282 C CA . THR A 1 174 ? -4.797 -14.966 -12.496 1.00 98.56 174 THR A CA 1
ATOM 1283 C C . THR A 1 174 ? -5.064 -15.091 -10.994 1.00 98.56 174 THR A C 1
ATOM 1285 O O . THR A 1 174 ? -4.140 -15.197 -10.184 1.00 98.56 174 THR A O 1
ATOM 1288 N N . SER A 1 175 ? -6.343 -15.081 -10.612 1.00 97.94 175 SER A N 1
ATOM 1289 C CA . SER A 1 175 ? -6.779 -15.362 -9.239 1.00 97.94 175 SER A CA 1
ATOM 1290 C C . SER A 1 175 ? -6.252 -16.715 -8.774 1.00 97.94 175 SER A C 1
ATOM 1292 O O . SER A 1 175 ? -5.739 -16.823 -7.668 1.00 97.94 175 SER A O 1
ATOM 1294 N N . ASP A 1 176 ? -6.303 -17.714 -9.649 1.00 98.12 176 ASP A N 1
ATOM 1295 C CA . ASP A 1 176 ? -5.991 -19.102 -9.324 1.00 98.12 176 ASP A CA 1
ATOM 1296 C C . ASP A 1 176 ? -4.491 -19.278 -9.070 1.00 98.12 176 ASP A C 1
ATOM 1298 O O . ASP A 1 176 ? -4.101 -19.877 -8.070 1.00 98.12 176 ASP A O 1
ATOM 1302 N N . GLU A 1 177 ? -3.642 -18.680 -9.913 1.00 98.25 177 GLU A N 1
ATOM 1303 C CA . GLU A 1 177 ? -2.189 -18.642 -9.699 1.00 98.25 177 GLU A CA 1
ATOM 1304 C C . GLU A 1 177 ? -1.829 -17.965 -8.371 1.00 98.25 177 GLU A C 1
ATOM 1306 O O . GLU A 1 177 ? -0.931 -18.418 -7.658 1.00 98.25 177 GLU A O 1
ATOM 1311 N N . LEU A 1 178 ? -2.513 -16.869 -8.027 1.00 98.19 178 LEU A N 1
ATOM 1312 C CA . LEU A 1 178 ? -2.232 -16.140 -6.796 1.00 98.19 178 LEU A CA 1
ATOM 1313 C C . LEU A 1 178 ? -2.728 -16.895 -5.558 1.00 98.19 178 LEU A C 1
ATOM 1315 O O . LEU A 1 178 ? -2.008 -16.952 -4.563 1.00 98.19 178 LEU A O 1
ATOM 1319 N N . ILE A 1 179 ? -3.901 -17.529 -5.626 1.00 98.44 179 ILE A N 1
ATOM 1320 C CA . ILE A 1 179 ? -4.395 -18.417 -4.567 1.00 98.44 179 ILE A CA 1
ATOM 1321 C C . ILE A 1 179 ? -3.432 -19.587 -4.372 1.00 98.44 179 ILE A C 1
ATOM 1323 O O . ILE A 1 179 ? -3.062 -19.871 -3.238 1.00 98.44 179 ILE A O 1
ATOM 1327 N N . GLN A 1 180 ? -2.942 -20.219 -5.442 1.00 98.12 180 GLN A N 1
ATOM 1328 C CA . GLN A 1 180 ? -1.924 -21.271 -5.334 1.00 98.12 180 GLN A CA 1
ATOM 1329 C C . GLN A 1 180 ? -0.645 -20.788 -4.641 1.00 98.12 180 GLN A C 1
ATOM 1331 O O . GLN A 1 180 ? -0.036 -21.552 -3.895 1.00 98.12 180 GLN A O 1
ATOM 1336 N N . GLU A 1 181 ? -0.228 -19.540 -4.864 1.00 98.12 181 GLU A N 1
ATOM 1337 C CA . GLU A 1 181 ? 0.925 -18.966 -4.167 1.00 98.12 181 GLU A CA 1
ATOM 1338 C C . GLU A 1 181 ? 0.644 -18.718 -2.679 1.00 98.12 181 GLU A C 1
ATOM 1340 O O . GLU A 1 181 ? 1.479 -19.073 -1.850 1.00 98.12 181 GLU A O 1
ATOM 1345 N N . ILE A 1 182 ? -0.530 -18.173 -2.337 1.00 97.94 182 ILE A N 1
ATOM 1346 C CA . ILE A 1 182 ? -0.978 -17.942 -0.950 1.00 97.94 182 ILE A CA 1
ATOM 1347 C C . ILE A 1 182 ? -1.066 -19.268 -0.182 1.00 97.94 182 ILE A C 1
ATOM 1349 O O . ILE A 1 182 ? -0.597 -19.376 0.949 1.00 97.94 182 ILE A O 1
ATOM 1353 N N . MET A 1 183 ? -1.596 -20.314 -0.820 1.00 97.75 183 MET A N 1
ATOM 1354 C CA . MET A 1 183 ? -1.777 -21.631 -0.205 1.00 97.75 183 MET A CA 1
ATOM 1355 C C . MET A 1 183 ? -0.467 -22.283 0.255 1.00 97.75 183 MET A C 1
ATOM 1357 O O . MET A 1 183 ? -0.488 -23.141 1.137 1.00 97.75 183 MET A O 1
ATOM 1361 N N . LYS A 1 184 ? 0.682 -21.875 -0.299 1.00 97.50 184 LYS A N 1
ATOM 1362 C CA . LYS A 1 184 ? 1.995 -22.403 0.108 1.00 97.50 184 LYS A CA 1
ATOM 1363 C C . LYS A 1 184 ? 2.356 -22.055 1.550 1.00 97.50 184 LYS A C 1
ATOM 1365 O O . LYS A 1 184 ? 3.189 -22.746 2.129 1.00 97.50 184 LYS A O 1
ATOM 1370 N N . ASP A 1 185 ? 1.740 -21.020 2.118 1.00 96.38 185 ASP A N 1
ATOM 1371 C CA . ASP A 1 185 ? 2.119 -20.491 3.426 1.00 96.38 185 ASP A CA 1
ATOM 1372 C C . ASP A 1 185 ? 1.066 -20.792 4.525 1.00 96.38 185 ASP A C 1
ATOM 1374 O O . ASP A 1 185 ? 1.220 -20.341 5.659 1.00 96.38 185 ASP A O 1
ATOM 1378 N N . VAL A 1 186 ? 0.036 -21.608 4.239 1.00 95.31 186 VAL A N 1
ATOM 1379 C CA . VAL A 1 186 ? -1.096 -21.899 5.156 1.00 95.31 186 VAL A CA 1
ATOM 1380 C C . VAL A 1 186 ? -0.664 -22.437 6.518 1.00 95.31 186 VAL A C 1
ATOM 1382 O O . VAL A 1 186 ? -1.168 -21.984 7.540 1.00 95.31 186 VAL A O 1
ATOM 1385 N N . VAL A 1 187 ? 0.347 -23.309 6.569 1.00 94.50 187 VAL A N 1
ATOM 1386 C CA . VAL A 1 187 ? 0.871 -23.852 7.840 1.00 94.50 187 VAL A CA 1
ATOM 1387 C C . VAL A 1 187 ? 1.350 -22.738 8.788 1.00 94.50 187 VAL A C 1
ATOM 1389 O O . VAL A 1 187 ? 1.247 -22.842 10.015 1.00 94.50 187 VAL A O 1
ATOM 1392 N N . PHE A 1 188 ? 1.866 -21.637 8.236 1.00 95.62 188 PHE A N 1
ATOM 1393 C CA . PHE A 1 188 ? 2.276 -20.477 9.025 1.00 95.62 188 PHE A CA 1
ATOM 1394 C C . PHE A 1 188 ? 1.079 -19.650 9.486 1.00 95.62 188 PHE A C 1
ATOM 1396 O O . PHE A 1 188 ? 1.123 -19.074 10.573 1.00 95.62 188 PHE A O 1
ATOM 1403 N N . TYR A 1 189 ? 0.008 -19.598 8.695 1.00 95.62 189 TYR A N 1
ATOM 1404 C CA . TYR A 1 189 ? -1.228 -18.927 9.085 1.00 95.62 189 TYR A CA 1
ATOM 1405 C C . TYR A 1 189 ? -1.862 -19.649 10.272 1.00 95.62 189 TYR A C 1
ATOM 1407 O O . TYR A 1 189 ? -2.100 -19.010 11.294 1.00 95.62 189 TYR A O 1
ATOM 1415 N N . ASP A 1 190 ? -2.008 -20.974 10.192 1.00 91.69 190 ASP A N 1
ATOM 1416 C CA . ASP A 1 190 ? -2.634 -21.802 11.231 1.00 91.69 190 ASP A CA 1
ATOM 1417 C C . ASP A 1 190 ? -1.912 -21.685 12.580 1.00 91.69 190 ASP A C 1
ATOM 1419 O O . ASP A 1 190 ? -2.534 -21.524 13.631 1.00 91.69 190 ASP A O 1
ATOM 1423 N N . SER A 1 191 ? -0.576 -21.703 12.558 1.00 92.75 191 SER A N 1
ATOM 1424 C CA . SER A 1 191 ? 0.248 -21.627 13.775 1.00 92.75 191 SER A CA 1
ATOM 1425 C C . SER A 1 191 ? 0.308 -20.233 14.404 1.00 92.75 191 SER A C 1
ATOM 1427 O O . SER A 1 191 ? 0.570 -20.113 15.601 1.00 92.75 191 SER A O 1
ATOM 1429 N N . SER A 1 192 ? 0.061 -19.175 13.629 1.00 93.88 192 SER A N 1
ATOM 1430 C CA . SER A 1 192 ? 0.177 -17.784 14.090 1.00 93.88 192 SER A CA 1
ATOM 1431 C C . SER A 1 192 ? -1.154 -17.037 14.170 1.00 93.88 192 SER A C 1
ATOM 1433 O O . SER A 1 192 ? -1.170 -15.890 14.622 1.00 93.88 192 SER A O 1
ATOM 1435 N N . ARG A 1 193 ? -2.259 -17.667 13.741 1.00 92.44 193 ARG A N 1
ATOM 1436 C CA . ARG A 1 193 ? -3.549 -17.010 13.455 1.00 92.44 193 ARG A CA 1
ATOM 1437 C C . ARG A 1 193 ? -3.390 -15.842 12.471 1.00 92.44 193 ARG A C 1
ATOM 1439 O O . ARG A 1 193 ? -3.989 -14.780 12.633 1.00 92.44 193 ARG A O 1
ATOM 1446 N N . GLY A 1 194 ? -2.499 -16.039 11.501 1.00 95.44 194 GLY A N 1
ATOM 1447 C CA . GLY A 1 194 ? -2.173 -15.097 10.439 1.00 95.44 194 GLY A CA 1
ATOM 1448 C C . GLY A 1 194 ? -3.051 -15.280 9.205 1.00 95.44 194 GLY A C 1
ATOM 1449 O O . GLY A 1 194 ? -4.184 -15.734 9.313 1.00 95.44 194 GLY A O 1
ATOM 1450 N N . GLY A 1 195 ? -2.538 -14.922 8.027 1.00 97.69 195 GLY A N 1
ATOM 1451 C CA . GLY A 1 195 ? -3.297 -15.050 6.782 1.00 97.69 195 GLY A CA 1
ATOM 1452 C C . GLY A 1 195 ? -2.725 -14.242 5.622 1.00 97.69 195 GLY A C 1
ATOM 1453 O O . GLY A 1 195 ? -1.514 -14.090 5.488 1.00 97.69 195 GLY A O 1
ATOM 1454 N N . VAL A 1 196 ? -3.585 -13.687 4.774 1.00 98.56 196 VAL A N 1
ATOM 1455 C CA . VAL A 1 196 ? -3.169 -12.886 3.611 1.00 98.56 196 VAL A CA 1
ATOM 1456 C C . VAL A 1 196 ? -3.509 -11.411 3.803 1.00 98.56 196 VAL A C 1
ATOM 1458 O O . VAL A 1 196 ? -4.561 -11.079 4.350 1.00 98.56 196 VAL A O 1
ATOM 1461 N N . THR A 1 197 ? -2.636 -10.514 3.349 1.00 98.69 197 THR A N 1
ATOM 1462 C CA . THR A 1 197 ? -2.937 -9.078 3.249 1.00 98.69 197 THR A CA 1
ATOM 1463 C C . THR A 1 197 ? -2.826 -8.615 1.811 1.00 98.69 197 THR A C 1
ATOM 1465 O O . THR A 1 197 ? -1.783 -8.784 1.185 1.00 98.69 197 THR A O 1
ATOM 1468 N N . PHE A 1 198 ? -3.871 -7.981 1.293 1.00 98.81 198 PHE A N 1
ATOM 1469 C CA . PHE A 1 198 ? -3.838 -7.312 -0.002 1.00 98.81 198 PHE A CA 1
ATOM 1470 C C . PHE A 1 198 ? -3.502 -5.835 0.223 1.00 98.81 198 PHE A C 1
ATOM 1472 O O . PHE A 1 198 ? -4.265 -5.120 0.864 1.00 98.81 198 PHE A O 1
ATOM 1479 N N . SER A 1 199 ? -2.336 -5.407 -0.261 1.00 98.19 199 SER A N 1
ATOM 1480 C CA . SER A 1 199 ? -1.769 -4.054 -0.135 1.00 98.19 199 SER A CA 1
ATOM 1481 C C . SER A 1 199 ? -1.146 -3.658 -1.486 1.00 98.19 199 SER A C 1
ATOM 1483 O O . SER A 1 199 ? -1.613 -4.109 -2.534 1.00 98.19 199 SER A O 1
ATOM 1485 N N . GLY A 1 200 ? -0.085 -2.848 -1.520 1.00 94.56 200 GLY A N 1
ATOM 1486 C CA . GLY A 1 200 ? 0.568 -2.427 -2.764 1.00 94.56 200 GLY A CA 1
ATOM 1487 C C . GLY A 1 200 ? 0.502 -0.937 -3.005 1.00 94.56 200 GLY A C 1
ATOM 1488 O O . GLY A 1 200 ? 1.051 -0.142 -2.241 1.00 94.56 200 GLY A O 1
ATOM 1489 N N . GLY A 1 201 ? -0.106 -0.600 -4.136 1.00 96.00 201 GLY A N 1
ATOM 1490 C CA . GLY A 1 201 ? -0.704 0.698 -4.372 1.00 96.00 201 GLY A CA 1
ATOM 1491 C C . GLY A 1 201 ? -2.054 0.772 -3.659 1.00 96.00 201 GLY A C 1
ATOM 1492 O O . GLY A 1 201 ? -2.104 1.060 -2.473 1.00 96.00 201 GLY A O 1
ATOM 1493 N N . GLU A 1 202 ? -3.142 0.519 -4.377 1.00 98.25 202 GLU A N 1
ATOM 1494 C CA . GLU A 1 202 ? -4.514 0.525 -3.876 1.00 98.25 202 GLU A CA 1
ATOM 1495 C C . GLU A 1 202 ? -5.257 -0.711 -4.403 1.00 98.25 202 GLU A C 1
ATOM 1497 O O . GLU A 1 202 ? -5.630 -0.744 -5.583 1.00 98.25 202 GLU A O 1
ATOM 1502 N N . PRO A 1 203 ? -5.490 -1.730 -3.555 1.00 98.56 203 PRO A N 1
ATOM 1503 C CA . PRO A 1 203 ? -6.195 -2.944 -3.951 1.00 98.56 203 PRO A CA 1
ATOM 1504 C C . PRO A 1 203 ? -7.572 -2.685 -4.575 1.00 98.56 203 PRO A C 1
ATOM 1506 O O . PRO A 1 203 ? -7.969 -3.390 -5.505 1.00 98.56 203 PRO A O 1
ATOM 1509 N N . LEU A 1 204 ? -8.284 -1.645 -4.124 1.00 98.38 204 LEU A N 1
ATOM 1510 C CA . LEU A 1 204 ? -9.628 -1.314 -4.609 1.00 98.38 204 LEU A CA 1
ATOM 1511 C C . LEU A 1 204 ? -9.655 -0.704 -6.021 1.00 98.38 204 LEU A C 1
ATOM 1513 O O . LEU A 1 204 ? -10.737 -0.498 -6.567 1.00 98.38 204 LEU A O 1
ATOM 1517 N N . LEU A 1 205 ? -8.500 -0.465 -6.658 1.00 98.25 205 LEU A N 1
ATOM 1518 C CA . LEU A 1 205 ? -8.437 -0.167 -8.097 1.00 98.25 205 LEU A CA 1
ATOM 1519 C C . LEU A 1 205 ? -8.571 -1.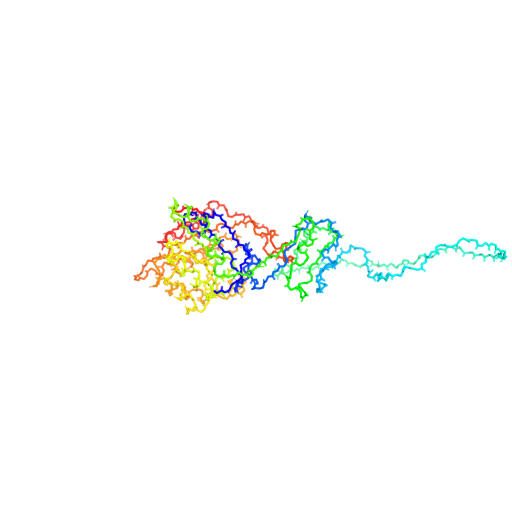416 -8.981 1.00 98.25 205 LEU A C 1
ATOM 1521 O O . LEU A 1 205 ? -8.685 -1.292 -10.200 1.00 98.25 205 LEU A O 1
ATOM 1525 N N . GLN A 1 206 ? -8.572 -2.611 -8.387 1.00 98.25 206 GLN A N 1
ATOM 1526 C CA . GLN A 1 206 ? -8.788 -3.884 -9.075 1.00 98.25 206 GLN A CA 1
ATOM 1527 C C . GLN A 1 206 ? -9.905 -4.684 -8.373 1.00 98.25 206 GLN A C 1
ATOM 1529 O O . GLN A 1 206 ? -9.664 -5.802 -7.911 1.00 98.25 206 GLN A O 1
ATOM 1534 N N . PRO A 1 207 ? -11.127 -4.125 -8.249 1.00 97.88 207 PRO A N 1
ATOM 1535 C CA . PRO A 1 207 ? -12.132 -4.615 -7.306 1.00 97.88 207 PRO A CA 1
ATOM 1536 C C . PRO A 1 207 ? -12.610 -6.031 -7.612 1.00 97.88 207 PRO A C 1
ATOM 1538 O O . PRO A 1 207 ? -12.670 -6.856 -6.707 1.00 97.88 207 PRO A O 1
ATOM 1541 N N . ASP A 1 208 ? -12.877 -6.358 -8.877 1.00 98.25 208 ASP A N 1
ATOM 1542 C CA . ASP A 1 208 ? -13.378 -7.691 -9.217 1.00 98.25 208 ASP A CA 1
ATOM 1543 C C . ASP A 1 208 ? -12.319 -8.782 -8.985 1.00 98.25 208 ASP A C 1
ATOM 1545 O O . ASP A 1 208 ? -12.631 -9.903 -8.579 1.00 98.25 208 ASP A O 1
ATOM 1549 N N . PHE A 1 209 ? -11.045 -8.448 -9.220 1.00 98.62 209 PHE A N 1
ATOM 1550 C CA . PHE A 1 209 ? -9.919 -9.328 -8.921 1.00 98.62 209 PHE A CA 1
ATOM 1551 C C . PHE A 1 209 ? -9.751 -9.516 -7.410 1.00 98.62 209 PHE A C 1
ATOM 1553 O O . PHE A 1 209 ? -9.632 -10.650 -6.950 1.00 98.62 209 PHE A O 1
ATOM 1560 N N . LEU A 1 210 ? -9.810 -8.428 -6.637 1.00 98.75 210 LEU A N 1
ATOM 1561 C CA . LEU A 1 210 ? -9.727 -8.465 -5.180 1.00 98.75 210 LEU A CA 1
ATOM 1562 C C . LEU A 1 210 ? -10.879 -9.268 -4.559 1.00 98.75 210 LEU A C 1
ATOM 1564 O O . LEU A 1 210 ? -10.629 -10.133 -3.727 1.00 98.75 210 LEU A O 1
ATOM 1568 N N . ILE A 1 211 ? -12.126 -9.040 -4.983 1.00 98.69 211 ILE A N 1
ATOM 1569 C CA . ILE A 1 211 ? -13.302 -9.767 -4.478 1.00 98.69 211 ILE A CA 1
ATOM 1570 C C . ILE A 1 211 ? -13.178 -11.265 -4.763 1.00 98.69 211 ILE A C 1
ATOM 1572 O O . ILE A 1 211 ? -13.481 -12.072 -3.886 1.00 98.69 211 ILE A O 1
ATOM 1576 N N . ALA A 1 212 ? -12.711 -11.649 -5.957 1.00 98.56 212 ALA A N 1
ATOM 1577 C CA . ALA A 1 212 ? -12.473 -13.055 -6.275 1.00 98.56 212 ALA A CA 1
ATOM 1578 C C . ALA A 1 212 ? -11.463 -13.688 -5.302 1.00 98.56 212 ALA A C 1
ATOM 1580 O O . ALA A 1 212 ? -11.727 -14.757 -4.764 1.00 98.56 212 ALA A O 1
ATOM 1581 N N . LEU A 1 213 ? -10.353 -13.004 -5.010 1.00 98.81 213 LEU A N 1
ATOM 1582 C CA . LEU A 1 213 ? -9.348 -13.491 -4.059 1.00 98.81 213 LEU A CA 1
ATOM 1583 C C . LEU A 1 213 ? -9.892 -13.592 -2.631 1.00 98.81 213 LEU A C 1
ATOM 1585 O O . LEU A 1 213 ? -9.696 -14.612 -1.980 1.00 98.81 213 LEU A O 1
ATOM 1589 N N . LEU A 1 214 ? -10.595 -12.561 -2.153 1.00 98.81 214 LEU A N 1
ATOM 1590 C CA . LEU A 1 214 ? -11.168 -12.546 -0.805 1.00 98.81 214 LEU A CA 1
ATOM 1591 C C . LEU A 1 214 ? -12.171 -13.690 -0.609 1.00 98.81 214 LEU A C 1
ATOM 1593 O O . LEU A 1 214 ? -12.139 -14.369 0.415 1.00 98.81 214 LEU A O 1
ATOM 1597 N N . ARG A 1 215 ? -13.027 -13.946 -1.606 1.00 98.50 215 ARG A N 1
ATOM 1598 C CA . ARG A 1 215 ? -13.983 -15.060 -1.577 1.00 98.50 215 ARG A CA 1
ATOM 1599 C C . ARG A 1 215 ? -13.287 -16.414 -1.518 1.00 98.50 215 ARG A C 1
ATOM 1601 O O . ARG A 1 215 ? -13.612 -17.213 -0.648 1.00 98.50 215 ARG A O 1
ATOM 1608 N N . GLU A 1 216 ? -12.306 -16.643 -2.388 1.00 98.38 216 GLU A N 1
ATOM 1609 C CA . GLU A 1 216 ? -11.553 -17.902 -2.415 1.00 98.38 216 GLU A CA 1
ATOM 1610 C C . GLU A 1 216 ? -10.768 -18.133 -1.112 1.00 98.38 216 GLU A C 1
ATOM 1612 O O . GLU A 1 216 ? -10.709 -19.261 -0.618 1.00 98.38 216 GLU A O 1
ATOM 1617 N N . CYS A 1 217 ? -10.185 -17.082 -0.523 1.00 98.38 217 CYS A N 1
ATOM 1618 C CA . CYS A 1 217 ? -9.531 -17.161 0.785 1.00 98.38 217 CYS A CA 1
ATOM 1619 C C . CYS A 1 217 ? -10.527 -17.509 1.897 1.00 98.38 217 CYS A C 1
ATOM 1621 O O . CYS A 1 217 ? -10.238 -18.381 2.714 1.00 98.38 217 CYS A O 1
ATOM 1623 N N . LYS A 1 218 ? -11.712 -16.889 1.892 1.00 96.69 218 LYS A N 1
ATOM 1624 C CA . LYS A 1 218 ? -12.766 -17.148 2.878 1.00 96.69 218 LYS A CA 1
ATOM 1625 C C . LYS A 1 218 ? -13.306 -18.576 2.804 1.00 96.69 218 LYS A C 1
ATOM 1627 O O . LYS A 1 218 ? -13.489 -19.204 3.839 1.00 96.69 218 LYS A O 1
ATOM 1632 N N . GLU A 1 219 ? -13.498 -19.117 1.601 1.00 97.19 219 GLU A N 1
ATOM 1633 C CA . GLU A 1 219 ? -13.884 -20.525 1.392 1.00 97.19 219 GLU A CA 1
ATOM 1634 C C . GLU A 1 219 ? -12.843 -21.521 1.926 1.00 97.19 219 GLU A C 1
ATOM 1636 O O . GLU A 1 219 ? -13.172 -22.671 2.206 1.00 97.19 219 GLU A O 1
ATOM 1641 N N . ARG A 1 220 ? -11.592 -21.078 2.082 1.00 96.75 220 ARG A N 1
ATOM 1642 C CA . ARG A 1 220 ? -10.469 -21.862 2.617 1.00 96.75 220 ARG A CA 1
ATOM 1643 C C . ARG A 1 220 ? -10.130 -21.510 4.062 1.00 96.75 220 ARG A C 1
ATOM 1645 O O . ARG A 1 220 ? -9.077 -21.916 4.539 1.00 96.75 220 ARG A O 1
ATOM 1652 N N . GLU A 1 221 ? -10.984 -20.730 4.725 1.00 96.44 221 GLU A N 1
ATOM 1653 C CA . GLU A 1 221 ? -10.806 -20.299 6.116 1.00 96.44 221 GLU A CA 1
ATOM 1654 C C . GLU A 1 221 ? -9.493 -19.522 6.360 1.00 96.44 221 GLU A C 1
ATOM 1656 O O . GLU A 1 221 ? -8.973 -19.472 7.473 1.00 96.44 221 GLU A O 1
ATOM 1661 N N . ILE A 1 222 ? -8.957 -18.868 5.323 1.00 98.06 222 ILE A N 1
ATOM 1662 C CA . ILE A 1 222 ? -7.772 -18.010 5.432 1.00 98.06 222 ILE A CA 1
ATOM 1663 C C . ILE A 1 222 ? -8.216 -16.608 5.835 1.00 98.06 222 ILE A C 1
ATOM 1665 O O . ILE A 1 222 ? -8.931 -15.948 5.082 1.00 98.06 222 ILE A O 1
ATOM 1669 N N . HIS A 1 223 ? -7.708 -16.112 6.966 1.00 98.12 223 HIS A N 1
ATOM 1670 C CA . HIS A 1 223 ? -7.942 -14.731 7.384 1.00 98.12 223 HIS A CA 1
ATOM 1671 C C . HIS A 1 223 ? -7.412 -13.750 6.332 1.00 98.12 223 HIS A C 1
ATOM 1673 O O . HIS A 1 223 ? -6.233 -13.743 5.966 1.00 98.12 223 HIS A O 1
ATOM 1679 N N . THR A 1 224 ? -8.260 -12.820 5.926 1.00 98.50 224 THR A N 1
ATOM 1680 C CA . THR A 1 224 ? -7.957 -11.781 4.945 1.00 98.50 224 THR A CA 1
ATOM 1681 C C . THR A 1 224 ? -7.809 -10.416 5.609 1.00 98.50 224 THR A C 1
ATOM 1683 O O . THR A 1 224 ? -8.492 -10.094 6.577 1.00 98.50 224 THR A O 1
ATOM 1686 N N . ALA A 1 225 ? -6.879 -9.608 5.116 1.00 98.44 225 ALA A N 1
ATOM 1687 C CA . ALA A 1 225 ? -6.781 -8.196 5.454 1.00 98.44 225 ALA A CA 1
ATOM 1688 C C . ALA A 1 225 ? -6.662 -7.382 4.167 1.00 98.44 225 ALA A C 1
ATOM 1690 O O . ALA A 1 225 ? -5.992 -7.807 3.222 1.00 98.44 225 ALA A O 1
ATOM 1691 N N . VAL A 1 226 ? -7.293 -6.212 4.128 1.00 98.75 226 VAL A N 1
ATOM 1692 C CA . VAL A 1 226 ? -7.174 -5.272 3.007 1.00 98.75 226 VAL A CA 1
ATOM 1693 C C . VAL A 1 226 ? -6.594 -3.964 3.516 1.00 98.75 226 VAL A C 1
ATOM 1695 O O . VAL A 1 226 ? -7.137 -3.363 4.436 1.00 98.75 226 VAL A O 1
ATOM 1698 N N . ASP A 1 227 ? -5.489 -3.544 2.909 1.00 98.56 227 ASP A N 1
ATOM 1699 C CA . ASP A 1 227 ? -4.772 -2.304 3.189 1.00 98.56 227 ASP A CA 1
ATOM 1700 C C . ASP A 1 227 ? -5.075 -1.273 2.107 1.00 98.56 227 ASP A C 1
ATOM 1702 O O . ASP A 1 227 ? -4.693 -1.443 0.948 1.00 98.56 227 ASP A O 1
ATOM 1706 N N . THR A 1 228 ? -5.820 -0.235 2.479 1.00 98.69 228 THR A N 1
ATOM 1707 C CA . THR A 1 228 ? -6.419 0.717 1.541 1.00 98.69 228 THR A CA 1
ATOM 1708 C C . THR A 1 228 ? -6.263 2.156 2.014 1.00 98.69 228 THR A C 1
ATOM 1710 O O . THR A 1 228 ? -6.331 2.453 3.207 1.00 98.69 228 THR A O 1
ATOM 1713 N N . CYS A 1 229 ? -6.115 3.078 1.061 1.00 98.44 229 CYS A N 1
ATOM 1714 C CA . CYS A 1 229 ? -6.220 4.514 1.306 1.00 98.44 229 CYS A CA 1
ATOM 1715 C C . CYS A 1 229 ? -7.658 5.032 1.293 1.00 98.44 229 CYS A C 1
ATOM 1717 O O . CYS A 1 229 ? -7.875 6.208 1.572 1.00 98.44 229 CYS A O 1
ATOM 1719 N N . GLY A 1 230 ? -8.633 4.193 0.930 1.00 98.31 230 GLY A N 1
ATOM 1720 C CA . GLY A 1 230 ? -10.050 4.541 0.964 1.00 98.31 230 GLY A CA 1
ATOM 1721 C C . GLY A 1 230 ? -10.492 5.580 -0.068 1.00 98.31 230 GLY A C 1
ATOM 1722 O O . GLY A 1 230 ? -11.641 6.013 -0.037 1.00 98.31 230 GLY A O 1
ATOM 1723 N N . PHE A 1 231 ? -9.630 5.987 -1.007 1.00 98.56 231 PHE A N 1
ATOM 1724 C CA . PHE A 1 231 ? -9.989 6.917 -2.083 1.00 98.56 231 PHE A CA 1
ATOM 1725 C C . PHE A 1 231 ? -10.666 6.178 -3.249 1.00 98.56 231 PHE A C 1
ATOM 1727 O O . PHE A 1 231 ? -10.107 6.031 -4.337 1.00 98.56 231 PHE A O 1
ATOM 1734 N N . VAL A 1 232 ? -11.880 5.685 -3.014 1.00 98.38 232 VAL A N 1
ATOM 1735 C CA . VAL A 1 232 ? -12.736 5.024 -4.010 1.00 98.38 232 VAL A CA 1
ATOM 1736 C C . VAL A 1 232 ? -14.199 5.397 -3.784 1.00 98.38 232 VAL A C 1
ATOM 1738 O O . VAL A 1 232 ? -14.540 6.013 -2.778 1.00 98.38 232 VAL A O 1
ATOM 1741 N N . LYS A 1 233 ? -15.087 5.026 -4.709 1.00 98.50 233 LYS A N 1
ATOM 1742 C CA . LYS A 1 233 ? -16.525 5.143 -4.452 1.00 98.50 233 LYS A CA 1
ATOM 1743 C C . LYS A 1 233 ? -16.944 4.164 -3.350 1.00 98.50 233 LYS A C 1
ATOM 1745 O O . LYS A 1 233 ? -16.393 3.063 -3.269 1.00 98.50 233 LYS A O 1
ATOM 1750 N N . TRP A 1 234 ? -17.938 4.539 -2.547 1.00 98.31 234 TRP A N 1
ATOM 1751 C CA . TRP A 1 234 ? -18.428 3.698 -1.453 1.00 98.31 234 TRP A CA 1
ATOM 1752 C C . TRP A 1 234 ? -18.899 2.321 -1.936 1.00 98.31 234 TRP A C 1
ATOM 1754 O O . TRP A 1 234 ? -18.667 1.324 -1.258 1.00 98.31 234 TRP A O 1
ATOM 1764 N N . GLU A 1 235 ? -19.490 2.218 -3.128 1.00 98.38 235 GLU A N 1
ATOM 1765 C CA . GLU A 1 235 ? -19.941 0.939 -3.693 1.00 98.38 235 GLU A CA 1
ATOM 1766 C C . GLU A 1 235 ? -18.774 -0.040 -3.890 1.00 98.38 235 GLU A C 1
ATOM 1768 O O . GLU A 1 235 ? -18.924 -1.241 -3.689 1.00 98.38 235 GLU A O 1
ATOM 1773 N N . THR A 1 236 ? -17.590 0.471 -4.237 1.00 98.50 236 THR A N 1
ATOM 1774 C CA . THR A 1 236 ? -16.382 -0.344 -4.406 1.00 98.50 236 THR A CA 1
ATOM 1775 C C . THR A 1 236 ? -15.845 -0.836 -3.064 1.00 98.50 236 THR A C 1
ATOM 1777 O O . THR A 1 236 ? -15.497 -2.007 -2.939 1.00 98.50 236 THR A O 1
ATOM 1780 N N . LEU A 1 237 ? -15.794 0.037 -2.052 1.00 98.50 237 LEU A N 1
ATOM 1781 C CA . LEU A 1 237 ? -15.313 -0.327 -0.716 1.00 98.50 237 LEU A CA 1
ATOM 1782 C C . LEU A 1 237 ? -16.299 -1.255 0.013 1.00 98.50 237 LEU A C 1
ATOM 1784 O O . LEU A 1 237 ? -15.901 -2.268 0.579 1.00 98.50 237 LEU A O 1
ATOM 1788 N N . SER A 1 238 ? -17.595 -0.954 -0.028 1.00 98.12 238 SER A N 1
ATOM 1789 C CA . SER A 1 238 ? -18.630 -1.772 0.619 1.00 98.12 238 SER A CA 1
ATOM 1790 C C . SER A 1 238 ? -18.749 -3.176 0.024 1.00 98.12 238 SER A C 1
ATOM 1792 O O . SER A 1 238 ? -19.094 -4.110 0.743 1.00 98.12 238 SER A O 1
ATOM 1794 N N . ALA A 1 239 ? -18.392 -3.366 -1.251 1.00 98.38 239 ALA A N 1
ATOM 1795 C CA . ALA A 1 239 ? -18.407 -4.680 -1.890 1.00 98.38 239 ALA A CA 1
ATOM 1796 C C . ALA A 1 239 ? -17.415 -5.686 -1.272 1.00 98.38 239 ALA A C 1
ATOM 1798 O O . ALA A 1 239 ? -17.651 -6.893 -1.362 1.00 98.38 239 ALA A O 1
ATOM 1799 N N . ILE A 1 240 ? -16.329 -5.224 -0.635 1.00 98.12 240 ILE A N 1
ATOM 1800 C CA . ILE A 1 240 ? -15.353 -6.115 0.018 1.00 98.12 240 ILE A CA 1
ATOM 1801 C C . ILE A 1 240 ? -15.680 -6.412 1.486 1.00 98.12 240 ILE A C 1
ATOM 1803 O O . ILE A 1 240 ? -15.186 -7.404 2.016 1.00 98.12 240 ILE A O 1
ATOM 1807 N N . VAL A 1 241 ? -16.525 -5.600 2.131 1.00 96.81 241 VAL A N 1
ATOM 1808 C CA . VAL A 1 241 ? -16.859 -5.704 3.567 1.00 96.81 241 VAL A CA 1
ATOM 1809 C C . VAL A 1 241 ? -17.310 -7.112 3.987 1.00 96.81 241 VAL A C 1
ATOM 1811 O O . VAL A 1 241 ? -16.844 -7.579 5.020 1.00 96.81 241 VAL A O 1
ATOM 1814 N N . PRO A 1 242 ? -18.137 -7.853 3.220 1.00 97.25 242 PRO A N 1
ATOM 1815 C CA . PRO A 1 242 ? -18.546 -9.204 3.615 1.00 97.25 242 PRO A CA 1
ATOM 1816 C C . PRO A 1 242 ? -17.428 -10.256 3.575 1.00 97.25 242 PRO A C 1
ATOM 1818 O O . PRO A 1 242 ? -17.632 -11.375 4.056 1.00 97.25 242 PRO A O 1
ATOM 1821 N N . TYR A 1 243 ? -16.289 -9.951 2.949 1.00 97.69 243 TYR A N 1
ATOM 1822 C CA . TYR A 1 243 ? -15.232 -10.920 2.646 1.00 97.69 243 TYR A CA 1
ATOM 1823 C C . TYR A 1 243 ? -13.875 -10.566 3.251 1.00 97.69 243 TYR A C 1
ATOM 1825 O O . TYR A 1 243 ? -13.027 -11.447 3.316 1.00 97.69 243 TYR A O 1
ATOM 1833 N N . ALA A 1 244 ? -13.666 -9.316 3.662 1.00 97.88 244 ALA A N 1
ATOM 1834 C CA . ALA A 1 244 ? -12.481 -8.892 4.389 1.00 97.88 244 ALA A CA 1
ATOM 1835 C C . ALA A 1 244 ? -12.702 -9.088 5.894 1.00 97.88 244 ALA A C 1
ATOM 1837 O O . ALA A 1 244 ? -13.698 -8.613 6.427 1.00 97.88 244 ALA A O 1
ATOM 1838 N N . ASP A 1 245 ? -11.782 -9.766 6.581 1.00 97.75 245 ASP A N 1
ATOM 1839 C CA . ASP A 1 245 ? -11.878 -9.933 8.041 1.00 97.75 245 ASP A CA 1
ATOM 1840 C C . ASP A 1 245 ? -11.316 -8.715 8.791 1.00 97.75 245 ASP A C 1
ATOM 1842 O O . ASP A 1 245 ? -11.744 -8.394 9.897 1.00 97.75 245 ASP A O 1
ATOM 1846 N N . LEU A 1 246 ? -10.354 -8.020 8.177 1.00 97.44 246 LEU A N 1
ATOM 1847 C CA . LEU A 1 246 ? -9.699 -6.831 8.715 1.00 97.44 246 LEU A CA 1
ATOM 1848 C C . LEU A 1 246 ? -9.516 -5.774 7.625 1.00 97.44 246 LEU A C 1
ATOM 1850 O O . LEU A 1 246 ? -8.956 -6.057 6.562 1.00 97.44 246 LEU A O 1
ATOM 1854 N N . ILE A 1 247 ? -9.879 -4.529 7.932 1.00 97.81 247 ILE A N 1
ATOM 1855 C CA . ILE A 1 247 ? -9.516 -3.376 7.105 1.00 97.81 247 ILE A CA 1
ATOM 1856 C C . ILE A 1 247 ? -8.410 -2.572 7.786 1.00 97.81 247 ILE A C 1
ATOM 1858 O O . ILE A 1 247 ? -8.573 -2.030 8.880 1.00 97.81 247 ILE A O 1
ATOM 1862 N N . LEU A 1 248 ? -7.277 -2.476 7.101 1.00 97.81 248 LEU A N 1
ATOM 1863 C CA . LEU A 1 248 ? -6.184 -1.566 7.394 1.00 97.81 248 LEU A CA 1
ATOM 1864 C C . LEU A 1 248 ? -6.425 -0.281 6.591 1.00 97.81 248 LEU A C 1
ATOM 1866 O O . LEU A 1 248 ? -6.380 -0.291 5.363 1.00 97.81 248 LEU A O 1
ATOM 1870 N N . TYR A 1 249 ? -6.743 0.815 7.277 1.00 98.12 249 TYR A N 1
ATOM 1871 C CA . TYR A 1 249 ? -7.238 2.037 6.644 1.00 98.12 249 TYR A CA 1
ATOM 1872 C C . TYR A 1 249 ? -6.265 3.201 6.816 1.00 98.12 249 TYR A C 1
ATOM 1874 O O . TYR A 1 249 ? -6.110 3.748 7.906 1.00 98.12 249 TYR A O 1
ATOM 1882 N N . ASP A 1 250 ? -5.611 3.609 5.739 1.00 98.25 250 ASP A N 1
ATOM 1883 C CA . ASP A 1 250 ? -4.630 4.688 5.748 1.00 98.25 250 ASP A CA 1
ATOM 1884 C C . ASP A 1 250 ? -5.285 6.069 5.927 1.00 98.25 250 ASP A C 1
ATOM 1886 O O . ASP A 1 250 ? -5.994 6.556 5.046 1.00 98.25 250 ASP A O 1
ATOM 1890 N N . LEU A 1 251 ? -4.957 6.764 7.020 1.00 98.00 251 LEU A N 1
ATOM 1891 C CA . LEU A 1 251 ? -5.361 8.150 7.260 1.00 98.00 251 LEU A CA 1
ATOM 1892 C C . LEU A 1 251 ? -4.121 9.028 7.427 1.00 98.00 251 LEU A C 1
ATOM 1894 O O . LEU A 1 251 ? -3.388 8.937 8.409 1.00 98.00 251 LEU A O 1
ATOM 1898 N N . LYS A 1 252 ? -3.850 9.860 6.419 1.00 97.81 252 LYS A N 1
ATOM 1899 C CA . LYS A 1 252 ? -2.531 10.487 6.227 1.00 97.81 252 LYS A CA 1
ATOM 1900 C C . LYS A 1 252 ? -2.440 11.914 6.766 1.00 97.81 252 LYS A C 1
ATOM 1902 O O . LYS A 1 252 ? -1.386 12.320 7.257 1.00 97.81 252 LYS A O 1
ATOM 1907 N N . CYS A 1 253 ? -3.527 12.669 6.646 1.00 97.31 253 CYS A N 1
ATOM 1908 C CA . CYS A 1 253 ? -3.650 14.062 7.066 1.00 97.31 253 CYS A CA 1
ATOM 1909 C C . CYS A 1 253 ? -5.135 14.457 7.098 1.00 97.31 253 CYS A C 1
ATOM 1911 O O . CYS A 1 253 ? -5.916 13.939 6.294 1.00 97.31 253 CYS A O 1
ATOM 1913 N N . MET A 1 254 ? -5.511 15.355 8.011 1.00 98.31 254 MET A N 1
ATOM 1914 C CA . MET A 1 254 ? -6.886 15.841 8.160 1.00 98.31 254 MET A CA 1
ATOM 1915 C C . MET A 1 254 ? -7.200 17.081 7.327 1.00 98.31 254 MET A C 1
ATOM 1917 O O . MET A 1 254 ? -8.304 17.168 6.793 1.00 98.31 254 MET A O 1
ATOM 1921 N N . ASP A 1 255 ? -6.264 18.021 7.192 1.00 98.12 255 ASP A N 1
ATOM 1922 C CA . ASP A 1 255 ? -6.490 19.211 6.372 1.00 98.12 255 ASP A CA 1
ATOM 1923 C C . ASP A 1 255 ? -6.506 18.844 4.881 1.00 98.12 255 ASP A C 1
ATOM 1925 O O . ASP A 1 255 ? -5.592 18.192 4.373 1.00 98.12 255 ASP A O 1
ATOM 1929 N N . ALA A 1 256 ? -7.557 19.253 4.169 1.00 98.00 256 ALA A N 1
ATOM 1930 C CA . ALA A 1 256 ? -7.761 18.863 2.778 1.00 98.00 256 ALA A CA 1
ATOM 1931 C C . ALA A 1 256 ? -6.742 19.509 1.824 1.00 98.00 256 ALA A C 1
ATOM 1933 O O . ALA A 1 256 ? -6.354 18.879 0.838 1.00 98.00 256 ALA A O 1
ATOM 1934 N N . GLY A 1 257 ? -6.307 20.745 2.099 1.00 97.69 257 GLY A N 1
ATOM 1935 C CA . GLY A 1 257 ? -5.307 21.446 1.289 1.00 97.69 257 GLY A CA 1
ATOM 1936 C C . GLY A 1 257 ? -3.940 20.783 1.413 1.00 97.69 257 GLY A C 1
ATOM 1937 O O . GLY A 1 257 ? -3.350 20.362 0.419 1.00 97.69 257 GLY A O 1
ATOM 1938 N N . MET A 1 258 ? -3.505 20.564 2.648 1.00 96.81 258 MET A N 1
ATOM 1939 C CA . MET A 1 258 ? -2.301 19.820 2.986 1.00 96.81 258 MET A CA 1
ATOM 1940 C C . MET A 1 258 ? -2.355 18.390 2.434 1.00 96.81 258 MET A C 1
ATOM 1942 O O . MET A 1 258 ? -1.375 17.900 1.881 1.00 96.81 258 MET A O 1
ATOM 1946 N N . HIS A 1 259 ? -3.503 17.709 2.490 1.00 98.38 259 HIS A N 1
ATOM 1947 C CA . HIS A 1 259 ? -3.637 16.379 1.896 1.00 98.38 259 HIS A CA 1
ATOM 1948 C C . HIS A 1 259 ? -3.417 16.395 0.370 1.00 98.38 259 HIS A C 1
ATOM 1950 O O . HIS A 1 259 ? -2.777 15.478 -0.156 1.00 98.38 259 HIS A O 1
ATOM 1956 N N . VAL A 1 260 ? -3.865 17.440 -0.343 1.00 98.25 260 VAL A N 1
ATOM 1957 C CA . VAL A 1 260 ? -3.569 17.626 -1.778 1.00 98.25 260 VAL A CA 1
ATOM 1958 C C . VAL A 1 260 ? -2.076 17.815 -2.007 1.00 98.25 260 VAL A C 1
ATOM 1960 O O . VAL A 1 260 ? -1.523 17.148 -2.878 1.00 98.25 260 VAL A O 1
ATOM 1963 N N . GLU A 1 261 ? -1.413 18.664 -1.227 1.00 96.56 261 GLU A N 1
ATOM 1964 C CA . GLU A 1 261 ? 0.032 18.891 -1.356 1.00 96.56 261 GLU A CA 1
ATOM 1965 C C . GLU A 1 261 ? 0.839 17.609 -1.111 1.00 96.56 261 GLU A C 1
ATOM 1967 O O . GLU A 1 261 ? 1.786 17.305 -1.836 1.00 96.56 261 GLU A O 1
ATOM 1972 N N . LEU A 1 262 ? 0.432 16.817 -0.117 1.00 96.00 262 LEU A N 1
ATOM 1973 C CA . LEU A 1 262 ? 1.152 15.622 0.306 1.00 96.00 262 LEU A CA 1
ATOM 1974 C C . LEU A 1 262 ? 0.861 14.380 -0.539 1.00 96.00 262 LEU A C 1
ATOM 1976 O O . LEU A 1 262 ? 1.702 13.481 -0.596 1.00 96.00 262 LEU A O 1
ATOM 1980 N N . THR A 1 263 ? -0.326 14.282 -1.147 1.00 97.38 263 THR A N 1
ATOM 1981 C CA . THR A 1 263 ? -0.807 13.047 -1.797 1.00 97.38 263 THR A CA 1
ATOM 1982 C C . THR A 1 263 ? -1.393 13.248 -3.194 1.00 97.38 263 THR A C 1
ATOM 1984 O O . THR A 1 263 ? -1.681 12.269 -3.881 1.00 97.38 263 THR A O 1
ATOM 1987 N N . GLY A 1 264 ? -1.592 14.488 -3.638 1.00 97.69 264 GLY A N 1
ATOM 1988 C CA . GLY A 1 264 ? -2.191 14.822 -4.932 1.00 97.69 264 GLY A CA 1
ATOM 1989 C C . GLY A 1 264 ? -3.718 14.690 -4.999 1.00 97.69 264 GLY A C 1
ATOM 1990 O O . GLY A 1 264 ? -4.286 14.802 -6.090 1.00 97.69 264 GLY A O 1
ATOM 1991 N N . ARG A 1 265 ? -4.403 14.429 -3.879 1.00 98.12 265 ARG A N 1
ATOM 1992 C CA . ARG A 1 265 ? -5.871 14.319 -3.790 1.00 98.12 265 ARG A CA 1
ATOM 1993 C C . ARG A 1 265 ? -6.386 15.000 -2.533 1.00 98.12 265 ARG A C 1
ATOM 1995 O O . ARG A 1 265 ? -5.652 15.102 -1.560 1.00 98.12 265 ARG A O 1
ATOM 2002 N N . ARG A 1 266 ? -7.647 15.431 -2.531 1.00 98.31 266 ARG A N 1
ATOM 2003 C CA . ARG A 1 266 ? -8.329 15.813 -1.288 1.00 98.31 266 ARG A CA 1
ATOM 2004 C C . ARG A 1 266 ? -8.801 14.558 -0.538 1.00 98.31 266 ARG A C 1
ATOM 2006 O O . ARG A 1 266 ? -8.850 13.478 -1.129 1.00 98.31 266 ARG A O 1
ATOM 2013 N N . ASN A 1 267 ? -9.113 14.686 0.746 1.00 98.50 267 ASN A N 1
ATOM 2014 C CA . ASN A 1 267 ? -9.418 13.563 1.636 1.00 98.50 267 ASN A CA 1
ATOM 2015 C C . ASN A 1 267 ? -10.906 13.407 1.984 1.00 98.50 267 ASN A C 1
ATOM 2017 O O . ASN A 1 267 ? -11.223 12.488 2.727 1.00 98.50 267 ASN A O 1
ATOM 2021 N N . GLU A 1 268 ? -11.829 14.222 1.464 1.00 98.50 268 GLU A N 1
ATOM 2022 C CA . GLU A 1 268 ? -13.242 14.163 1.879 1.00 98.50 268 GLU A CA 1
ATOM 2023 C C . GLU A 1 268 ? -13.846 12.780 1.639 1.00 98.50 268 GLU A C 1
ATOM 2025 O O . GLU A 1 268 ? -14.387 12.189 2.565 1.00 98.50 268 GLU A O 1
ATOM 2030 N N . VAL A 1 269 ? -13.636 12.208 0.448 1.00 98.44 269 VAL A N 1
ATOM 2031 C CA . VAL A 1 269 ? -14.089 10.845 0.116 1.00 98.44 269 VAL A CA 1
ATOM 2032 C C . VAL A 1 269 ? -13.480 9.801 1.060 1.00 98.44 269 VAL A C 1
ATOM 2034 O O . VAL A 1 269 ? -14.151 8.854 1.455 1.00 98.44 269 VAL A O 1
ATOM 2037 N N . ILE A 1 270 ? -12.218 9.980 1.462 1.00 98.69 270 ILE A N 1
ATOM 2038 C CA . ILE A 1 270 ? -11.527 9.077 2.396 1.00 98.69 270 ILE A CA 1
ATOM 2039 C C . ILE A 1 270 ? -12.173 9.167 3.784 1.00 98.69 270 ILE A C 1
ATOM 2041 O O . ILE A 1 270 ? -12.366 8.150 4.448 1.00 98.69 270 ILE A O 1
ATOM 2045 N N . LEU A 1 271 ? -12.522 10.370 4.235 1.00 98.50 271 LEU A N 1
ATOM 2046 C CA . LEU A 1 271 ? -13.174 10.581 5.526 1.00 98.50 271 LEU A CA 1
ATOM 2047 C C . LEU A 1 271 ? -14.619 10.059 5.513 1.00 98.50 271 LEU A C 1
ATOM 2049 O O . LEU A 1 271 ? -15.023 9.373 6.450 1.00 98.50 271 LEU A O 1
ATOM 2053 N N . GLU A 1 272 ? -15.372 10.318 4.442 1.00 98.00 272 GLU A N 1
ATOM 2054 C CA . GLU A 1 272 ? -16.736 9.815 4.230 1.00 98.00 272 GLU A CA 1
ATOM 2055 C C . GLU A 1 272 ? -16.780 8.283 4.225 1.00 98.00 272 GLU A C 1
ATOM 2057 O O . GLU A 1 272 ? -17.579 7.679 4.944 1.00 98.00 272 GLU A O 1
ATOM 2062 N N . ASN A 1 273 ? -15.872 7.644 3.487 1.00 98.00 273 ASN A N 1
ATOM 2063 C CA . ASN A 1 273 ? -15.772 6.189 3.448 1.00 98.00 273 ASN A CA 1
ATOM 2064 C C . ASN A 1 273 ? -15.419 5.594 4.812 1.00 98.00 273 ASN A C 1
ATOM 2066 O O . ASN A 1 273 ? -15.970 4.557 5.174 1.00 98.00 273 ASN A O 1
ATOM 2070 N N . LEU A 1 274 ? -14.557 6.247 5.596 1.00 96.88 274 LEU A N 1
ATOM 2071 C CA . LEU A 1 274 ? -14.223 5.781 6.941 1.00 96.88 274 LEU A CA 1
ATOM 2072 C C . LEU A 1 274 ? -15.409 5.919 7.911 1.00 96.88 274 LEU A C 1
ATOM 2074 O O . LEU A 1 274 ? -15.615 5.030 8.736 1.00 96.88 274 LEU A O 1
ATOM 2078 N N . ILE A 1 275 ? -16.230 6.971 7.779 1.00 95.38 275 ILE A N 1
ATOM 2079 C CA . ILE A 1 275 ? -17.494 7.113 8.528 1.00 95.38 275 ILE A CA 1
ATOM 2080 C C . ILE A 1 275 ? -18.473 5.987 8.178 1.00 95.38 275 ILE A C 1
ATOM 2082 O O . ILE A 1 275 ? -19.151 5.461 9.060 1.00 95.38 275 ILE A O 1
ATOM 2086 N N . CYS A 1 276 ? -18.607 5.638 6.898 1.00 94.62 276 CYS A N 1
ATOM 2087 C CA . CYS A 1 276 ? -19.483 4.539 6.499 1.00 94.62 276 CYS A CA 1
ATOM 2088 C C . CYS A 1 276 ? -18.933 3.194 6.988 1.00 94.62 276 CYS A C 1
ATOM 2090 O O . CYS A 1 276 ? -19.674 2.410 7.576 1.00 94.62 276 CYS A O 1
ATOM 2092 N N . LEU A 1 277 ? -17.628 2.962 6.832 1.00 93.62 277 LEU A N 1
ATOM 2093 C CA . LEU A 1 277 ? -16.975 1.725 7.244 1.00 93.62 277 LEU A CA 1
ATOM 2094 C C . LEU A 1 277 ? -17.080 1.491 8.757 1.00 93.62 277 LEU A C 1
ATOM 2096 O O . LEU A 1 277 ? -17.350 0.366 9.170 1.00 93.62 277 LEU A O 1
ATOM 2100 N N . SER A 1 278 ? -16.963 2.541 9.579 1.00 92.00 278 SER A N 1
ATOM 2101 C CA . SER A 1 278 ? -17.100 2.431 11.039 1.00 92.00 278 SER A CA 1
ATOM 2102 C C . SER A 1 278 ? -18.497 1.996 11.501 1.00 92.00 278 SER A C 1
ATOM 2104 O O . SER A 1 278 ? -18.670 1.637 12.662 1.00 92.00 278 SER A O 1
ATOM 2106 N N . LYS A 1 279 ? -19.503 2.051 10.618 1.00 91.06 279 LYS A N 1
ATOM 2107 C CA . LYS A 1 279 ? -20.876 1.592 10.884 1.00 91.06 279 LYS A CA 1
ATOM 2108 C C . LYS A 1 279 ? -21.147 0.184 10.358 1.00 91.06 279 LYS A C 1
ATOM 2110 O O . LYS A 1 279 ? -22.142 -0.415 10.751 1.00 91.06 279 LYS A O 1
ATOM 2115 N N . THR A 1 280 ? -20.324 -0.316 9.436 1.00 91.62 280 THR A N 1
ATOM 2116 C CA . THR A 1 280 ? -20.611 -1.548 8.682 1.00 91.62 280 THR A CA 1
ATOM 2117 C C . THR A 1 280 ? -19.558 -2.639 8.839 1.00 91.62 280 THR A C 1
ATOM 2119 O O . THR A 1 280 ? -19.786 -3.742 8.353 1.00 91.62 280 THR A O 1
ATOM 2122 N N . HIS A 1 281 ? -18.404 -2.352 9.446 1.00 92.62 281 HIS A N 1
ATOM 2123 C CA . HIS A 1 281 ? -17.311 -3.309 9.603 1.00 92.62 281 HIS A CA 1
ATOM 2124 C C . HIS A 1 281 ? -16.760 -3.295 11.033 1.00 92.62 281 HIS A C 1
ATOM 2126 O O . HIS A 1 281 ? -16.477 -2.234 11.588 1.00 92.62 281 HIS A O 1
ATOM 2132 N N . ASP A 1 282 ? -16.567 -4.482 11.611 1.00 89.00 282 ASP A N 1
ATOM 2133 C CA . ASP A 1 282 ? -16.259 -4.638 13.038 1.00 89.00 282 ASP A CA 1
ATOM 2134 C C . ASP A 1 282 ? -14.770 -4.483 13.395 1.00 89.00 282 ASP A C 1
ATOM 2136 O O . ASP A 1 282 ? -14.461 -4.050 14.508 1.00 89.00 282 ASP A O 1
ATOM 2140 N N . ASP A 1 283 ? -13.845 -4.835 12.490 1.00 92.81 283 ASP A N 1
ATOM 2141 C CA . ASP A 1 283 ? -12.390 -4.706 12.711 1.00 92.81 283 ASP A CA 1
ATOM 2142 C C . ASP A 1 283 ? -11.753 -3.767 11.676 1.00 92.81 283 ASP A C 1
ATOM 2144 O O . ASP A 1 283 ? -11.416 -4.149 10.553 1.00 92.81 283 ASP A O 1
ATOM 2148 N N . VAL A 1 284 ? -11.634 -2.496 12.061 1.00 94.56 284 VAL A N 1
ATOM 2149 C CA . VAL A 1 284 ? -10.948 -1.455 11.291 1.00 94.56 284 VAL A CA 1
ATOM 2150 C C . VAL A 1 284 ? -9.795 -0.912 12.127 1.00 94.56 284 VAL A C 1
ATOM 2152 O O . VAL A 1 284 ? -9.998 -0.402 13.233 1.00 94.56 284 VAL A O 1
ATOM 2155 N N . ILE A 1 285 ? -8.583 -0.969 11.574 1.00 95.94 285 ILE A N 1
ATOM 2156 C CA . ILE A 1 285 ? -7.404 -0.305 12.135 1.00 95.94 285 ILE A CA 1
ATOM 2157 C C . ILE A 1 285 ? -7.054 0.873 11.244 1.00 95.94 285 ILE A C 1
ATOM 2159 O O . ILE A 1 285 ? -6.628 0.700 10.102 1.00 95.94 285 ILE A O 1
ATOM 2163 N N . VAL A 1 286 ? -7.163 2.077 11.790 1.00 97.44 286 VAL A N 1
ATOM 2164 C CA . VAL A 1 286 ? -6.657 3.275 11.131 1.00 97.44 286 VAL A CA 1
ATOM 2165 C C . VAL A 1 286 ? -5.139 3.304 11.237 1.00 97.44 286 VAL A C 1
ATOM 2167 O O . VAL A 1 286 ? -4.571 3.112 12.308 1.00 97.44 286 VAL A O 1
ATOM 2170 N N . ARG A 1 287 ? -4.467 3.555 10.122 1.00 97.94 287 ARG A N 1
ATOM 2171 C CA . ARG A 1 287 ? -3.014 3.583 9.993 1.00 97.94 287 ARG A CA 1
ATOM 2172 C C . ARG A 1 287 ? -2.569 5.010 9.729 1.00 97.94 287 ARG A C 1
ATOM 2174 O O . ARG A 1 287 ? -2.884 5.587 8.691 1.00 97.94 287 ARG A O 1
ATOM 2181 N N . PHE A 1 288 ? -1.837 5.581 10.680 1.00 97.94 288 PHE A N 1
ATOM 2182 C CA . PHE A 1 288 ? -1.327 6.944 10.586 1.00 97.94 288 PHE A CA 1
ATOM 2183 C C . PHE A 1 288 ? 0.194 6.932 10.385 1.00 97.94 288 PHE A C 1
ATOM 2185 O O . PHE A 1 288 ? 0.933 6.741 11.356 1.00 97.94 288 PHE A O 1
ATOM 2192 N N . PRO A 1 289 ? 0.695 7.126 9.149 1.00 96.25 289 PRO A N 1
ATOM 2193 C CA . PRO A 1 289 ? 2.119 7.326 8.921 1.00 96.25 289 PRO A CA 1
ATOM 2194 C C . PRO A 1 289 ? 2.553 8.649 9.549 1.00 96.25 289 PRO A C 1
ATOM 2196 O O . PRO A 1 289 ? 2.078 9.706 9.147 1.00 96.25 289 PRO A O 1
ATOM 2199 N N . LEU A 1 290 ? 3.464 8.585 10.520 1.00 97.19 290 LEU A N 1
ATOM 2200 C CA . LEU A 1 290 ? 4.010 9.741 11.225 1.00 97.19 290 LEU A CA 1
ATOM 2201 C C . LEU A 1 290 ? 5.342 10.149 10.593 1.00 97.19 290 LEU A C 1
ATOM 2203 O O . LEU A 1 290 ? 6.351 9.448 10.736 1.00 97.19 290 LEU A O 1
ATOM 2207 N N . ILE A 1 291 ? 5.335 11.282 9.893 1.00 95.81 291 ILE A N 1
ATOM 2208 C CA . ILE A 1 291 ? 6.490 11.835 9.195 1.00 95.81 291 ILE A CA 1
ATOM 2209 C C . ILE A 1 291 ? 6.901 13.155 9.882 1.00 95.81 291 ILE A C 1
ATOM 2211 O O . ILE A 1 291 ? 6.130 14.119 9.829 1.00 95.81 291 ILE A O 1
ATOM 2215 N N . PRO A 1 292 ? 8.103 13.228 10.493 1.00 95.31 292 PRO A N 1
ATOM 2216 C CA . PRO A 1 292 ? 8.552 14.417 11.217 1.00 95.31 292 PRO A CA 1
ATOM 2217 C C . PRO A 1 292 ? 8.610 15.667 10.340 1.00 95.31 292 PRO A C 1
ATOM 2219 O O . PRO A 1 292 ? 9.135 15.614 9.227 1.00 95.31 292 PRO A O 1
ATOM 2222 N N . GLY A 1 293 ? 8.104 16.786 10.856 1.00 94.19 293 GLY A N 1
ATOM 2223 C CA . GLY A 1 293 ? 8.052 18.076 10.167 1.00 94.19 293 GLY A CA 1
ATOM 2224 C C . GLY A 1 293 ? 7.089 18.138 8.979 1.00 94.19 293 GLY A C 1
ATOM 2225 O O . GLY A 1 293 ? 7.070 19.148 8.279 1.00 94.19 293 GLY A O 1
ATOM 2226 N N . ILE A 1 294 ? 6.317 17.077 8.723 1.00 94.94 294 ILE A N 1
ATOM 2227 C CA . ILE A 1 294 ? 5.364 17.017 7.610 1.00 94.94 294 ILE A CA 1
ATOM 2228 C C . ILE A 1 294 ? 3.949 16.936 8.148 1.00 94.94 294 ILE A C 1
ATOM 2230 O O . ILE A 1 294 ? 3.175 17.858 7.937 1.00 94.94 294 ILE A O 1
ATOM 2234 N N . ASN A 1 295 ? 3.598 15.862 8.856 1.00 95.62 295 ASN A N 1
ATOM 2235 C CA . ASN A 1 295 ? 2.236 15.645 9.354 1.00 95.62 295 ASN A CA 1
ATOM 2236 C C . ASN A 1 295 ? 2.163 15.382 10.865 1.00 95.62 295 ASN A C 1
ATOM 2238 O O . ASN A 1 295 ? 1.128 14.957 11.373 1.00 95.62 295 ASN A O 1
ATOM 2242 N N . ASP A 1 296 ? 3.241 15.673 11.585 1.00 95.94 296 ASP A N 1
ATOM 2243 C CA . ASP A 1 296 ? 3.382 15.520 13.034 1.00 95.94 296 ASP A CA 1
ATOM 2244 C C . ASP A 1 296 ? 2.962 16.767 13.833 1.00 95.94 296 ASP A C 1
ATOM 2246 O O . ASP A 1 296 ? 3.139 16.806 15.051 1.00 95.94 296 ASP A O 1
ATOM 2250 N N . ASN A 1 297 ? 2.404 17.787 13.174 1.00 96.00 297 ASN A N 1
ATOM 2251 C CA . ASN A 1 297 ? 1.930 18.985 13.858 1.00 96.00 297 ASN A CA 1
ATOM 2252 C C . ASN A 1 297 ? 0.708 18.691 14.753 1.00 96.00 297 ASN A C 1
ATOM 2254 O O . ASN A 1 297 ? -0.105 17.801 14.484 1.00 96.00 297 ASN A O 1
ATOM 2258 N N . GLU A 1 298 ? 0.580 19.477 15.824 1.00 96.56 298 GLU A N 1
ATOM 2259 C CA . GLU A 1 298 ? -0.449 19.291 16.852 1.00 96.56 298 GLU A CA 1
ATOM 2260 C C . GLU A 1 298 ? -1.870 19.357 16.286 1.00 96.56 298 GLU A C 1
ATOM 2262 O O . GLU A 1 298 ? -2.726 18.553 16.654 1.00 96.56 298 GLU A O 1
ATOM 2267 N N . GLU A 1 299 ? -2.119 20.302 15.380 1.00 97.81 299 GLU A N 1
ATOM 2268 C CA . GLU A 1 299 ? -3.431 20.517 14.778 1.00 97.81 299 GLU A CA 1
ATOM 2269 C C . GLU A 1 299 ? -3.909 19.274 14.020 1.00 97.81 299 GLU A C 1
ATOM 2271 O O . GLU A 1 299 ? -5.044 18.833 14.221 1.00 97.81 299 GLU A O 1
ATOM 2276 N N . ASN A 1 300 ? -3.036 18.656 13.222 1.00 98.25 300 ASN A N 1
ATOM 2277 C CA . ASN A 1 300 ? -3.338 17.430 12.492 1.00 98.25 300 ASN A CA 1
ATOM 2278 C C . ASN A 1 300 ? -3.632 16.261 13.447 1.00 98.25 300 ASN A C 1
ATOM 2280 O O . ASN A 1 300 ? -4.651 15.587 13.290 1.00 98.25 300 ASN A O 1
ATOM 2284 N N . ILE A 1 301 ? -2.786 16.045 14.462 1.00 98.19 301 ILE A N 1
ATOM 2285 C CA . ILE A 1 301 ? -2.941 14.940 15.426 1.00 98.19 301 ILE A CA 1
ATOM 2286 C C . ILE A 1 301 ? -4.242 15.086 16.222 1.00 98.19 301 ILE A C 1
ATOM 2288 O O . ILE A 1 301 ? -5.004 14.126 16.356 1.00 98.19 301 ILE A O 1
ATOM 2292 N N . VAL A 1 302 ? -4.521 16.285 16.741 1.00 97.94 302 VAL A N 1
ATOM 2293 C CA . VAL A 1 302 ? -5.732 16.552 17.529 1.00 97.94 302 VAL A CA 1
ATOM 2294 C C . VAL A 1 302 ? -6.980 16.448 16.661 1.00 97.94 302 VAL A C 1
ATOM 2296 O O . VAL A 1 302 ? -7.967 15.854 17.096 1.00 97.94 302 VAL A O 1
ATOM 2299 N N . SER A 1 303 ? -6.954 16.985 15.439 1.00 98.19 303 SER A N 1
ATOM 2300 C CA . SER A 1 303 ? -8.086 16.889 14.510 1.00 98.19 303 SER A CA 1
ATOM 2301 C C . SER A 1 303 ? -8.372 15.441 14.127 1.00 98.19 303 SER A C 1
ATOM 2303 O O . SER A 1 303 ? -9.530 15.027 14.128 1.00 98.19 303 SER A O 1
ATOM 2305 N N . MET A 1 304 ? -7.325 14.644 13.896 1.00 97.81 304 MET A N 1
ATOM 2306 C CA . MET A 1 304 ? -7.452 13.219 13.603 1.00 97.81 304 MET A CA 1
ATOM 2307 C C . MET A 1 304 ? -8.052 12.479 14.790 1.00 97.81 304 MET A C 1
ATOM 2309 O O . MET A 1 304 ? -9.014 11.729 14.639 1.00 97.81 304 MET A O 1
ATOM 2313 N N . GLY A 1 305 ? -7.536 12.742 15.991 1.00 96.81 305 GLY A N 1
ATOM 2314 C CA . GLY A 1 305 ? -8.044 12.126 17.204 1.00 96.81 305 GLY A CA 1
ATOM 2315 C C . GLY A 1 305 ? -9.511 12.471 17.471 1.00 96.81 305 GLY A C 1
ATOM 2316 O O . GLY A 1 305 ? -10.300 11.578 17.772 1.00 96.81 305 GLY A O 1
ATOM 2317 N N . LYS A 1 306 ? -9.909 13.739 17.305 1.00 96.06 306 LYS A N 1
ATOM 2318 C CA . LYS A 1 306 ? -11.306 14.182 17.449 1.00 96.06 306 LYS A CA 1
ATOM 2319 C C . LYS A 1 306 ? -12.223 13.526 16.421 1.00 96.06 306 LYS A C 1
ATOM 2321 O O . LYS A 1 306 ? -13.296 13.063 16.796 1.00 96.06 306 LYS A O 1
ATOM 2326 N N . PHE A 1 307 ? -11.792 13.461 15.162 1.00 96.50 307 PHE A N 1
ATOM 2327 C CA . PHE A 1 307 ? -12.534 12.792 14.097 1.00 96.50 307 PHE A CA 1
ATOM 2328 C C . PHE A 1 307 ? -12.743 11.308 14.415 1.00 96.50 307 PHE A C 1
ATOM 2330 O O . PHE A 1 307 ? -13.876 10.856 14.487 1.00 96.50 307 PHE A O 1
ATOM 2337 N N . LEU A 1 308 ? -11.682 10.556 14.710 1.00 95.62 308 LEU A N 1
ATOM 2338 C CA . LEU A 1 308 ? -11.808 9.127 15.022 1.00 95.62 308 LEU A CA 1
ATOM 2339 C C . LEU A 1 308 ? -12.623 8.867 16.294 1.00 95.62 308 LEU A C 1
ATOM 2341 O O . LEU A 1 308 ? -13.331 7.868 16.386 1.00 95.62 308 LEU A O 1
ATOM 2345 N N . SER A 1 309 ? -12.553 9.774 17.269 1.00 93.25 309 SER A N 1
ATOM 2346 C CA . SER A 1 309 ? -13.346 9.674 18.496 1.00 93.25 309 SER A CA 1
ATOM 2347 C C . SER A 1 309 ? -14.827 9.948 18.249 1.00 93.25 309 SER A C 1
ATOM 2349 O O . SER A 1 309 ? -15.664 9.352 18.922 1.00 93.25 309 SER A O 1
ATOM 2351 N N . SER A 1 310 ? -15.175 10.800 17.276 1.00 92.44 310 SER A N 1
ATOM 2352 C CA . SER A 1 310 ? -16.575 11.046 16.911 1.00 92.44 310 SER A CA 1
ATOM 2353 C C . SER A 1 310 ? -17.208 9.866 16.170 1.00 92.44 310 SER A C 1
ATOM 2355 O O . SER A 1 310 ? -18.424 9.695 16.239 1.00 92.44 310 SER A O 1
ATOM 2357 N N . LEU A 1 311 ? -16.397 8.993 15.553 1.00 90.81 311 LEU A N 1
ATOM 2358 C CA . LEU A 1 311 ? -16.870 7.748 14.932 1.00 90.81 311 LEU A CA 1
ATOM 2359 C C . LEU A 1 311 ? -17.400 6.727 15.949 1.00 90.81 311 LEU A C 1
ATOM 2361 O O . LEU A 1 311 ? -18.013 5.743 15.545 1.00 90.81 311 LEU A O 1
ATOM 2365 N N . ARG A 1 312 ? -17.192 6.957 17.256 1.00 76.31 312 ARG A N 1
ATOM 2366 C CA . ARG A 1 312 ? -17.647 6.060 18.327 1.00 76.31 312 ARG A CA 1
ATOM 2367 C C . ARG A 1 312 ? -19.142 5.780 18.288 1.00 76.31 312 ARG A C 1
ATOM 2369 O O . ARG A 1 312 ? -19.487 4.623 18.449 1.00 76.31 312 ARG A O 1
ATOM 2376 N N . GLY A 1 313 ? -19.989 6.782 18.029 1.00 68.06 313 GLY A N 1
ATOM 2377 C CA . GLY A 1 313 ? -21.440 6.629 17.810 1.00 68.06 313 GLY A CA 1
ATOM 2378 C C . GLY A 1 313 ? -22.108 5.416 18.492 1.00 68.06 313 GLY A C 1
ATOM 2379 O O . GLY A 1 313 ? -21.917 5.181 19.681 1.00 68.06 313 GLY A O 1
ATOM 2380 N N . GLU A 1 314 ? -22.886 4.647 17.723 1.00 53.75 314 GLU A N 1
ATOM 2381 C CA . GLU A 1 314 ? -23.507 3.371 18.135 1.00 53.75 314 GLU A CA 1
ATOM 2382 C C . GLU A 1 314 ? -22.590 2.142 17.901 1.00 53.75 314 GLU A C 1
ATOM 2384 O O . GLU A 1 314 ? -23.041 1.004 18.010 1.00 53.75 314 GLU A O 1
ATOM 2389 N N . GLY A 1 315 ? -21.310 2.347 17.557 1.00 59.16 315 GLY A N 1
ATOM 2390 C CA . GLY A 1 315 ? -20.382 1.299 17.110 1.00 59.16 315 GLY A CA 1
ATOM 2391 C C . GLY A 1 315 ? -19.085 1.218 17.925 1.00 59.16 315 GLY A C 1
ATOM 2392 O O . GLY A 1 315 ? -18.929 1.828 18.983 1.00 59.16 315 GLY A O 1
ATOM 2393 N N . LYS A 1 316 ? -18.110 0.441 17.438 1.00 67.31 316 LYS A N 1
ATOM 2394 C CA . LYS A 1 316 ? -16.757 0.420 18.015 1.00 67.31 316 LYS A CA 1
ATOM 2395 C C . LYS A 1 316 ? -15.928 1.561 17.429 1.00 67.31 316 LYS A C 1
ATOM 2397 O O . LYS A 1 316 ? -15.871 1.746 16.218 1.00 67.31 316 LYS A O 1
ATOM 2402 N N . SER A 1 317 ? -15.226 2.297 18.294 1.00 75.56 317 SER A N 1
ATOM 2403 C CA . SER A 1 317 ? -14.161 3.205 17.853 1.00 75.56 317 SER A CA 1
ATOM 2404 C C . SER A 1 317 ? -13.122 2.413 17.061 1.00 75.56 317 SER A C 1
ATOM 2406 O O . SER A 1 317 ? -12.649 1.404 17.591 1.00 75.56 317 SER A O 1
ATOM 2408 N N . PRO A 1 318 ? -12.676 2.878 15.884 1.00 84.50 318 PRO A N 1
ATOM 2409 C CA . PRO A 1 318 ? -11.511 2.278 15.262 1.00 84.50 318 PRO A CA 1
ATOM 2410 C C . PRO A 1 318 ? -10.287 2.504 16.153 1.00 84.50 318 PRO A C 1
ATOM 2412 O O . PRO A 1 318 ? -10.104 3.577 16.746 1.00 84.50 318 PRO A O 1
ATOM 2415 N N . ARG A 1 319 ? -9.441 1.482 16.234 1.00 92.12 319 ARG A N 1
ATOM 2416 C CA . ARG A 1 319 ? -8.084 1.606 16.766 1.00 92.12 319 ARG A CA 1
ATOM 2417 C C . ARG A 1 319 ? -7.242 2.421 15.786 1.00 92.12 319 ARG A C 1
ATOM 2419 O O . ARG A 1 319 ? -7.452 2.330 14.579 1.00 92.12 319 ARG A O 1
ATOM 2426 N N . ILE A 1 320 ? -6.260 3.165 16.290 1.00 96.12 320 ILE A N 1
ATOM 2427 C CA . ILE A 1 320 ? -5.263 3.852 15.461 1.00 96.12 320 ILE A CA 1
ATOM 2428 C C . ILE A 1 320 ? -3.847 3.332 15.730 1.00 96.12 320 ILE A C 1
ATOM 2430 O O . ILE A 1 320 ? -3.341 3.386 16.849 1.00 96.12 320 ILE A O 1
ATOM 2434 N N . ASP A 1 321 ? -3.171 2.870 14.686 1.00 96.94 321 ASP A N 1
ATOM 2435 C CA . ASP A 1 321 ? -1.766 2.489 14.720 1.00 96.94 321 ASP A CA 1
ATOM 2436 C C . ASP A 1 321 ? -0.904 3.613 14.137 1.00 96.94 321 ASP A C 1
ATOM 2438 O O . ASP A 1 321 ? -1.043 4.003 12.975 1.00 96.94 321 ASP A O 1
ATOM 2442 N N . VAL A 1 322 ? 0.019 4.124 14.954 1.00 97.50 322 VAL A N 1
ATOM 2443 C CA . VAL A 1 322 ? 1.019 5.108 14.524 1.00 97.50 322 VAL A CA 1
ATOM 2444 C C . VAL A 1 322 ? 2.159 4.365 13.836 1.00 97.50 322 VAL A C 1
ATOM 2446 O O . VAL A 1 322 ? 2.762 3.476 14.433 1.00 97.50 322 VAL A O 1
ATOM 2449 N N . LEU A 1 323 ? 2.457 4.720 12.590 1.00 95.81 323 LEU A N 1
ATOM 2450 C CA . LEU A 1 323 ? 3.481 4.103 11.747 1.00 95.81 323 LEU A CA 1
ATOM 2451 C C . LEU A 1 323 ? 4.688 5.045 11.628 1.00 95.81 323 LEU A C 1
ATOM 2453 O O . LEU A 1 323 ? 4.628 6.014 10.866 1.00 95.81 323 LEU A O 1
ATOM 2457 N N . PRO A 1 324 ? 5.791 4.803 12.353 1.00 95.31 324 PRO A N 1
ATOM 2458 C CA . PRO A 1 324 ? 6.963 5.665 12.282 1.00 95.31 324 PRO A CA 1
ATOM 2459 C C . PRO A 1 324 ? 7.607 5.613 10.892 1.00 95.31 324 PRO A C 1
ATOM 2461 O O . PRO A 1 324 ? 7.935 4.538 10.384 1.00 95.31 324 PRO A O 1
ATOM 2464 N N . TYR A 1 325 ? 7.826 6.774 10.276 1.00 93.62 325 TYR A N 1
ATOM 2465 C CA . TYR A 1 325 ? 8.490 6.853 8.978 1.00 93.62 325 TYR A CA 1
ATOM 2466 C C . TYR A 1 325 ? 9.912 6.261 8.990 1.00 93.62 325 TYR A C 1
ATOM 2468 O O . TYR A 1 325 ? 10.707 6.470 9.910 1.00 93.62 325 TYR A O 1
ATOM 2476 N N . HIS A 1 326 ? 10.270 5.580 7.898 1.00 90.75 326 HIS A N 1
ATOM 2477 C CA . HIS A 1 326 ? 11.620 5.090 7.632 1.00 90.75 326 HIS A CA 1
ATOM 2478 C C . HIS A 1 326 ? 12.018 5.248 6.157 1.00 90.75 326 HIS A C 1
ATOM 2480 O O . HIS A 1 326 ? 11.183 5.343 5.266 1.00 90.75 326 HIS A O 1
ATOM 2486 N N . LYS A 1 327 ? 13.328 5.224 5.886 1.00 89.69 327 LYS A N 1
ATOM 2487 C CA . LYS A 1 327 ? 13.925 5.548 4.574 1.00 89.69 327 LYS A CA 1
ATOM 2488 C C . LYS A 1 327 ? 14.071 4.368 3.598 1.00 89.69 327 LYS A C 1
ATOM 2490 O O . LYS A 1 327 ? 14.644 4.528 2.527 1.00 89.69 327 LYS A O 1
ATOM 2495 N N . THR A 1 328 ? 13.590 3.173 3.941 1.00 86.31 328 THR A N 1
ATOM 2496 C CA . THR A 1 328 ? 13.824 1.961 3.121 1.00 86.31 328 THR A CA 1
ATOM 2497 C C . THR A 1 328 ? 13.211 2.031 1.714 1.00 86.31 328 THR A C 1
ATOM 2499 O O . THR A 1 328 ? 13.702 1.358 0.814 1.00 86.31 328 THR A O 1
ATOM 2502 N N . GLY A 1 329 ? 12.186 2.865 1.495 1.00 86.62 329 GLY A N 1
ATOM 2503 C CA . GLY A 1 329 ? 11.569 3.063 0.179 1.00 86.62 329 GLY A CA 1
ATOM 2504 C C . GLY A 1 329 ? 12.355 3.964 -0.783 1.00 86.62 329 GLY A C 1
ATOM 2505 O O . GLY A 1 329 ? 12.127 3.897 -1.988 1.00 86.62 329 GLY A O 1
ATOM 2506 N N . ILE A 1 330 ? 13.304 4.776 -0.295 1.00 90.56 330 ILE A N 1
ATOM 2507 C CA . ILE A 1 330 ? 13.953 5.835 -1.096 1.00 90.56 330 ILE A CA 1
ATOM 2508 C C . ILE A 1 330 ? 14.694 5.260 -2.311 1.00 90.56 330 ILE A C 1
ATOM 2510 O O . ILE A 1 330 ? 14.543 5.764 -3.422 1.00 90.56 330 ILE A O 1
ATOM 2514 N N . GLY A 1 331 ? 15.426 4.153 -2.141 1.00 91.50 331 GLY A N 1
ATOM 2515 C CA . GLY A 1 331 ? 16.181 3.529 -3.236 1.00 91.50 331 GLY A CA 1
ATOM 2516 C C . GLY A 1 331 ? 15.306 3.066 -4.410 1.00 91.50 331 GLY A C 1
ATOM 2517 O O . GLY A 1 331 ? 15.784 2.942 -5.535 1.00 91.50 331 GLY A O 1
ATOM 2518 N N . LYS A 1 332 ? 14.002 2.849 -4.195 1.00 94.56 332 LYS A N 1
ATOM 2519 C CA . LYS A 1 332 ? 13.065 2.474 -5.264 1.00 94.56 332 LYS A CA 1
ATOM 2520 C C . LYS A 1 332 ? 12.791 3.637 -6.224 1.00 94.56 332 LYS A C 1
ATOM 2522 O O . LYS A 1 332 ? 12.611 3.393 -7.415 1.00 94.56 332 LYS A O 1
ATOM 2527 N N . TYR A 1 333 ? 12.828 4.885 -5.747 1.00 94.62 333 TYR A N 1
ATOM 2528 C CA . TYR A 1 333 ? 12.672 6.074 -6.594 1.00 94.62 333 TYR A CA 1
ATOM 2529 C C . TYR A 1 333 ? 13.830 6.205 -7.579 1.00 94.62 333 TYR A C 1
ATOM 2531 O O . TYR A 1 333 ? 13.587 6.339 -8.778 1.00 94.62 333 TYR A O 1
ATOM 2539 N N . GLU A 1 334 ? 15.072 6.059 -7.101 1.00 91.06 334 GLU A N 1
ATOM 2540 C CA . GLU A 1 334 ? 16.260 6.043 -7.964 1.00 91.06 334 GLU A CA 1
ATOM 2541 C C . GLU A 1 334 ? 16.130 4.951 -9.032 1.00 91.06 334 GLU A C 1
ATOM 2543 O O . GLU A 1 334 ? 16.298 5.213 -10.225 1.00 91.06 334 GLU A O 1
ATOM 2548 N N . ARG A 1 335 ? 15.722 3.743 -8.623 1.00 93.69 335 ARG A N 1
ATOM 2549 C CA . ARG A 1 335 ? 15.531 2.618 -9.546 1.00 93.69 335 ARG A CA 1
ATOM 2550 C C . ARG A 1 335 ? 14.442 2.868 -10.588 1.00 93.69 335 ARG A C 1
ATOM 2552 O O . ARG A 1 335 ? 14.520 2.345 -11.698 1.00 93.69 335 ARG A O 1
ATOM 2559 N N . LEU A 1 336 ? 13.434 3.672 -10.267 1.00 93.19 336 LEU A N 1
ATOM 2560 C CA . LEU A 1 336 ? 12.398 4.101 -11.206 1.00 93.19 336 LEU A CA 1
ATOM 2561 C C . LEU A 1 336 ? 12.798 5.350 -12.007 1.00 93.19 336 LEU A C 1
ATOM 2563 O O . LEU A 1 336 ? 12.078 5.727 -12.932 1.00 93.19 336 LEU A O 1
ATOM 2567 N N . GLY A 1 337 ? 13.949 5.965 -11.734 1.00 89.06 337 GLY A N 1
ATOM 2568 C CA . GLY A 1 337 ? 14.343 7.235 -12.344 1.00 89.06 337 GLY A CA 1
ATOM 2569 C C . GLY A 1 337 ? 13.428 8.391 -11.934 1.00 89.06 337 GLY A C 1
ATOM 2570 O O . GLY A 1 337 ? 13.191 9.293 -12.732 1.00 89.06 337 GLY A O 1
ATOM 2571 N N . ARG A 1 338 ? 12.868 8.331 -10.722 1.00 90.06 338 ARG A N 1
ATOM 2572 C CA . ARG A 1 338 ? 11.991 9.351 -10.138 1.00 90.06 338 ARG A CA 1
ATOM 2573 C C . ARG A 1 338 ? 12.733 10.117 -9.050 1.00 90.06 338 ARG A C 1
ATOM 2575 O O . ARG A 1 338 ? 13.618 9.576 -8.392 1.00 90.06 338 ARG A O 1
ATOM 2582 N N . VAL A 1 339 ? 12.332 11.366 -8.835 1.00 88.69 339 VAL A N 1
ATOM 2583 C CA . VAL A 1 339 ? 12.851 12.196 -7.743 1.00 88.69 339 VAL A CA 1
ATOM 2584 C C . VAL A 1 339 ? 12.094 11.865 -6.461 1.00 88.69 339 VAL A C 1
ATOM 2586 O O . VAL A 1 339 ? 10.866 11.784 -6.469 1.00 88.69 339 VAL A O 1
ATOM 2589 N N . TYR A 1 340 ? 12.825 11.671 -5.364 1.00 90.75 340 TYR A N 1
ATOM 2590 C CA . TYR A 1 340 ? 12.240 11.626 -4.029 1.00 90.75 340 TYR A CA 1
ATOM 2591 C C . TYR A 1 340 ? 12.110 13.056 -3.504 1.00 90.75 340 TYR A C 1
ATOM 2593 O O . TYR A 1 340 ? 13.116 13.733 -3.313 1.00 90.75 340 TYR A O 1
ATOM 2601 N N . SER A 1 341 ? 10.879 13.535 -3.333 1.00 84.81 341 SER A N 1
ATOM 2602 C CA . SER A 1 341 ? 10.607 14.960 -3.086 1.00 84.81 341 SER A CA 1
ATOM 2603 C C . SER A 1 341 ? 10.787 15.398 -1.635 1.00 84.81 341 SER A C 1
ATOM 2605 O O . SER A 1 341 ? 10.718 16.592 -1.356 1.00 84.81 341 SER A O 1
ATOM 2607 N N . ILE A 1 342 ? 10.989 14.464 -0.706 1.00 85.44 342 ILE A N 1
ATOM 2608 C CA . ILE A 1 342 ? 11.113 14.811 0.709 1.00 85.44 342 ILE A CA 1
ATOM 2609 C C . ILE A 1 342 ? 12.563 15.145 1.053 1.00 85.44 342 ILE A C 1
ATOM 2611 O O . ILE A 1 342 ? 13.453 14.377 0.673 1.00 85.44 342 ILE A O 1
ATOM 2615 N N . PRO A 1 343 ? 12.805 16.222 1.825 1.00 79.50 343 PRO A N 1
ATOM 2616 C CA . PRO A 1 343 ? 14.102 16.481 2.433 1.00 79.50 343 PRO A CA 1
ATOM 2617 C C . PRO A 1 343 ? 14.617 15.299 3.257 1.00 79.50 343 PRO A C 1
ATOM 2619 O O . PRO A 1 343 ? 13.863 14.397 3.636 1.00 79.50 343 PRO A O 1
ATOM 2622 N N . ASP A 1 344 ? 15.909 15.336 3.584 1.00 85.25 344 ASP A N 1
ATOM 2623 C CA . ASP A 1 344 ? 16.514 14.346 4.468 1.00 85.25 344 ASP A CA 1
ATOM 2624 C C . ASP A 1 344 ? 15.999 14.511 5.906 1.00 85.25 344 ASP A C 1
ATOM 2626 O O . ASP A 1 344 ? 16.601 15.168 6.749 1.00 85.25 344 ASP A O 1
ATOM 2630 N N . ILE A 1 345 ? 14.831 13.930 6.170 1.00 86.75 345 ILE A N 1
ATOM 2631 C CA . ILE A 1 345 ? 14.170 13.973 7.470 1.00 86.75 345 ILE A CA 1
ATOM 2632 C C . ILE A 1 345 ? 14.632 12.799 8.347 1.00 86.75 345 ILE A C 1
ATOM 2634 O O . ILE A 1 345 ? 14.794 11.673 7.850 1.00 86.75 345 ILE A O 1
ATOM 2638 N N . PRO A 1 346 ? 14.875 13.016 9.651 1.00 87.69 346 PRO A N 1
ATOM 2639 C CA . PRO A 1 346 ? 15.188 11.930 10.570 1.00 87.69 346 PRO A CA 1
ATOM 2640 C C . PRO A 1 346 ? 13.984 10.995 10.738 1.00 87.69 346 PRO A C 1
ATOM 2642 O O . PRO A 1 346 ? 12.849 11.333 10.403 1.00 87.69 346 PRO A O 1
ATOM 2645 N N . ARG A 1 347 ? 14.228 9.787 11.255 1.00 91.56 347 ARG A N 1
ATOM 2646 C CA . ARG A 1 347 ? 13.124 8.928 11.708 1.00 91.56 347 ARG A CA 1
ATOM 2647 C C . ARG A 1 347 ? 12.490 9.546 12.964 1.00 91.56 347 ARG A C 1
ATOM 2649 O O . ARG A 1 347 ? 13.233 10.133 13.752 1.00 91.56 347 ARG A O 1
ATOM 2656 N N . PRO A 1 348 ? 11.171 9.390 13.176 1.00 93.75 348 PRO A N 1
ATOM 2657 C CA . PRO A 1 348 ? 10.551 9.651 14.472 1.00 93.75 348 PRO A CA 1
ATOM 2658 C C . PRO A 1 348 ? 11.327 9.001 15.615 1.00 93.75 348 PRO A C 1
ATOM 2660 O O . PRO A 1 348 ? 11.695 7.831 15.501 1.00 93.75 348 PRO A O 1
ATOM 2663 N N . THR A 1 349 ? 11.554 9.735 16.704 1.00 95.19 349 THR A N 1
ATOM 2664 C CA . THR A 1 349 ? 12.084 9.134 17.935 1.00 95.19 349 THR A CA 1
ATOM 2665 C C . THR A 1 349 ? 10.978 8.385 18.674 1.00 95.19 349 THR A C 1
ATOM 2667 O O . THR A 1 349 ? 9.789 8.674 18.489 1.00 95.19 349 THR A O 1
ATOM 2670 N N . ASP A 1 350 ? 11.355 7.445 19.538 1.00 94.69 350 ASP A N 1
ATOM 2671 C CA . ASP A 1 350 ? 10.391 6.694 20.345 1.00 94.69 350 ASP A CA 1
ATOM 2672 C C . ASP A 1 350 ? 9.589 7.622 21.270 1.00 94.69 350 ASP A C 1
ATOM 2674 O O . ASP A 1 350 ? 8.384 7.428 21.441 1.00 94.69 350 ASP A O 1
ATOM 2678 N N . GLU A 1 351 ? 10.207 8.688 21.797 1.00 96.06 351 GLU A N 1
ATOM 2679 C CA . GLU A 1 351 ? 9.517 9.707 22.594 1.00 96.06 351 GLU A CA 1
ATOM 2680 C C . GLU A 1 351 ? 8.451 10.435 21.774 1.00 96.06 351 GLU A C 1
ATOM 2682 O O . GLU A 1 351 ? 7.346 10.666 22.266 1.00 96.06 351 GLU A O 1
ATOM 2687 N N . MET A 1 352 ? 8.749 10.764 20.512 1.00 95.62 352 MET A N 1
ATOM 2688 C CA . MET A 1 352 ? 7.797 11.426 19.623 1.00 95.62 352 MET A CA 1
ATOM 2689 C C . MET A 1 352 ? 6.604 10.516 19.320 1.00 95.62 352 MET A C 1
ATOM 2691 O O . MET A 1 352 ? 5.454 10.932 19.455 1.00 95.62 352 MET A O 1
ATOM 2695 N N . VAL A 1 353 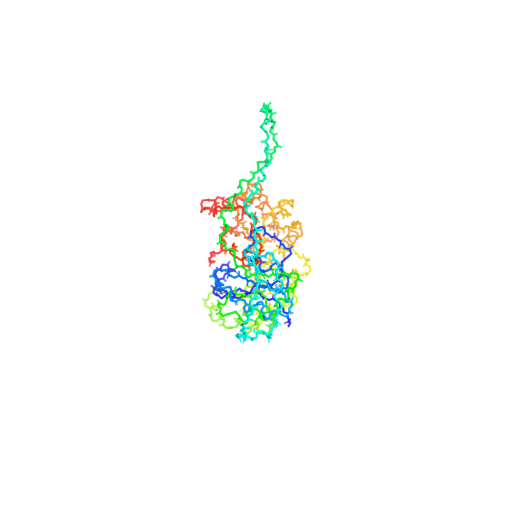? 6.862 9.249 18.977 1.00 96.56 353 VAL A N 1
ATOM 2696 C CA . VAL A 1 353 ? 5.809 8.249 18.733 1.00 96.56 353 VAL A CA 1
ATOM 2697 C C . VAL A 1 353 ? 4.956 8.053 19.988 1.00 96.56 353 VAL A C 1
ATOM 2699 O O . VAL A 1 353 ? 3.725 8.020 19.907 1.00 96.56 353 VAL A O 1
ATOM 2702 N N . HIS A 1 354 ? 5.587 7.964 21.162 1.00 96.38 354 HIS A N 1
ATOM 2703 C CA . HIS A 1 354 ? 4.887 7.835 22.435 1.00 96.38 354 HIS A CA 1
ATOM 2704 C C . HIS A 1 354 ? 4.021 9.063 22.743 1.00 96.38 354 HIS A C 1
ATOM 2706 O O . HIS A 1 354 ? 2.860 8.906 23.121 1.00 96.38 354 HIS A O 1
ATOM 2712 N N . ALA A 1 355 ? 4.538 10.273 22.522 1.00 97.00 355 ALA A N 1
ATOM 2713 C CA . ALA A 1 355 ? 3.805 11.516 22.738 1.00 97.00 355 ALA A CA 1
ATOM 2714 C C . ALA A 1 355 ? 2.559 11.616 21.844 1.00 97.00 355 ALA A C 1
ATOM 2716 O O . ALA A 1 355 ? 1.479 11.948 22.334 1.00 97.00 355 ALA A O 1
ATOM 2717 N N . VAL A 1 356 ? 2.675 11.273 20.555 1.00 97.75 356 VAL A N 1
ATOM 2718 C CA . VAL A 1 356 ? 1.532 11.233 19.624 1.00 97.75 356 VAL A CA 1
ATOM 2719 C C . VAL A 1 356 ? 0.484 10.224 20.094 1.00 97.75 356 VAL A C 1
ATOM 2721 O O . VAL A 1 356 ? -0.699 10.554 20.189 1.00 97.75 356 VAL A O 1
ATOM 2724 N N . ARG A 1 357 ? 0.909 9.006 20.452 1.00 97.25 357 ARG A N 1
ATOM 2725 C CA . ARG A 1 357 ? 0.003 7.972 20.972 1.00 97.25 357 ARG A CA 1
ATOM 2726 C C . ARG A 1 357 ? -0.714 8.425 22.234 1.00 97.25 357 ARG A C 1
ATOM 2728 O O . ARG A 1 357 ? -1.905 8.171 22.367 1.00 97.25 357 ARG A O 1
ATOM 2735 N N . GLU A 1 358 ? -0.016 9.091 23.142 1.00 97.00 358 GLU A N 1
ATOM 2736 C CA . GLU A 1 358 ? -0.604 9.567 24.389 1.00 97.00 358 GLU A CA 1
ATOM 2737 C C . GLU A 1 358 ? -1.643 10.671 24.159 1.00 97.00 358 GLU A C 1
ATOM 2739 O O . GLU A 1 358 ? -2.709 10.657 24.773 1.00 97.00 358 GLU A O 1
ATOM 2744 N N . ARG A 1 359 ? -1.403 11.583 23.210 1.00 96.62 359 ARG A N 1
ATOM 2745 C CA . ARG A 1 359 ? -2.407 12.578 22.790 1.00 96.62 359 ARG A CA 1
ATOM 2746 C C . ARG A 1 359 ? -3.667 11.913 22.235 1.00 96.62 359 ARG A C 1
ATOM 2748 O O . ARG A 1 359 ? -4.771 12.273 22.632 1.00 96.62 359 ARG A O 1
ATOM 2755 N N . LEU A 1 360 ? -3.505 10.910 21.372 1.00 96.62 360 LEU A N 1
ATOM 2756 C CA . LEU A 1 360 ? -4.622 10.146 20.808 1.00 96.62 360 LEU A CA 1
ATOM 2757 C C . LEU A 1 360 ? -5.384 9.353 21.890 1.00 96.62 360 LEU A C 1
ATOM 2759 O O . LEU A 1 360 ? -6.614 9.341 21.882 1.00 96.62 360 LEU A O 1
ATOM 2763 N N . ARG A 1 361 ? -4.686 8.762 22.873 1.00 95.94 361 ARG A N 1
ATOM 2764 C CA . ARG A 1 361 ? -5.316 8.077 24.021 1.00 95.94 361 ARG A CA 1
ATOM 2765 C C . ARG A 1 361 ? -6.120 9.014 24.909 1.00 95.94 361 ARG A C 1
ATOM 2767 O O . ARG A 1 361 ? -7.193 8.633 25.361 1.00 95.94 361 ARG A O 1
ATOM 2774 N N . LYS A 1 362 ? -5.645 10.242 25.134 1.00 95.88 362 LYS A N 1
ATOM 2775 C CA . LYS A 1 362 ? -6.389 11.267 25.893 1.00 95.88 362 LYS A CA 1
ATOM 2776 C C . LYS A 1 362 ? -7.706 11.665 25.226 1.00 95.88 362 LYS A C 1
ATOM 2778 O O . LYS A 1 362 ? -8.604 12.145 25.907 1.00 95.88 362 LYS A O 1
ATOM 2783 N N . LEU A 1 363 ? -7.835 11.432 23.920 1.00 93.94 363 LEU A N 1
ATOM 2784 C CA . LEU A 1 363 ? -9.085 11.587 23.172 1.00 93.94 363 LEU A CA 1
ATOM 2785 C C . LEU A 1 363 ? -9.956 10.316 23.212 1.00 93.94 363 LEU A C 1
ATOM 2787 O O . LEU A 1 363 ? -11.043 10.287 22.652 1.00 93.94 363 LEU A O 1
ATOM 2791 N N . GLY A 1 364 ? -9.513 9.279 23.926 1.00 92.31 364 GLY A N 1
ATOM 2792 C CA . GLY A 1 364 ? -10.244 8.040 24.177 1.00 92.31 364 GLY A CA 1
ATOM 2793 C C . GLY A 1 364 ? -9.857 6.880 23.264 1.00 92.31 364 GLY A C 1
ATOM 2794 O O . GLY A 1 364 ? -10.382 5.787 23.456 1.00 92.31 364 GLY A O 1
ATOM 2795 N N . LEU A 1 365 ? -8.965 7.070 22.287 1.00 93.81 365 LEU A N 1
ATOM 2796 C CA . LEU A 1 365 ? -8.642 6.064 21.269 1.00 93.81 365 LEU A CA 1
ATOM 2797 C C . LEU A 1 365 ? -7.733 4.944 21.793 1.00 93.81 365 LEU A C 1
ATOM 2799 O O . LEU A 1 365 ? -6.787 5.189 22.542 1.00 93.81 365 LEU A O 1
ATOM 2803 N N . GLU A 1 366 ? -7.971 3.715 21.326 1.00 94.00 366 GLU A N 1
ATOM 2804 C CA . GLU A 1 366 ? -6.976 2.645 21.427 1.00 94.00 366 GLU A CA 1
ATOM 2805 C C . GLU A 1 366 ? -5.846 2.932 20.433 1.00 94.00 366 GLU A C 1
ATOM 2807 O O . GLU A 1 366 ? -6.110 3.226 19.264 1.00 94.00 366 GLU A O 1
ATOM 2812 N N . THR A 1 367 ? -4.591 2.849 20.887 1.00 95.31 367 THR A N 1
ATOM 2813 C CA . THR A 1 367 ? -3.433 3.160 20.043 1.00 95.31 367 THR A CA 1
ATOM 2814 C C . THR A 1 367 ? -2.389 2.054 20.021 1.00 95.31 367 THR A C 1
ATOM 2816 O O . THR A 1 367 ? -1.965 1.565 21.074 1.00 95.31 367 THR A O 1
ATOM 2819 N N . GLY A 1 368 ? -1.880 1.727 18.835 1.00 93.31 368 GLY A N 1
ATOM 2820 C CA . GLY A 1 368 ? -0.730 0.845 18.635 1.00 93.31 368 GLY A CA 1
ATOM 2821 C C . GLY A 1 368 ? 0.440 1.536 17.940 1.00 93.31 368 GLY A C 1
ATOM 2822 O O . GLY A 1 368 ? 0.370 2.710 17.570 1.00 93.31 368 GLY A O 1
ATOM 2823 N N . ILE A 1 369 ? 1.539 0.799 17.794 1.00 92.12 369 ILE A N 1
ATOM 2824 C CA . ILE A 1 369 ? 2.633 1.148 16.884 1.00 92.12 369 ILE A CA 1
ATOM 2825 C C . ILE A 1 369 ? 2.534 0.157 15.733 1.00 92.12 369 ILE A C 1
ATOM 2827 O O . ILE A 1 369 ? 2.615 -1.053 15.949 1.00 92.12 369 ILE A O 1
ATOM 2831 N N . GLY A 1 370 ? 2.311 0.663 14.525 1.00 78.69 370 GLY A N 1
ATOM 2832 C CA . GLY A 1 370 ? 2.173 -0.193 13.360 1.00 78.69 370 GLY A CA 1
ATOM 2833 C C . GLY A 1 370 ? 3.474 -0.952 13.106 1.00 78.69 370 GLY A C 1
ATOM 2834 O O . GLY A 1 370 ? 4.569 -0.404 13.232 1.00 78.69 370 GLY A O 1
ATOM 2835 N N . GLY A 1 371 ? 3.349 -2.238 12.791 1.00 61.78 371 GLY A N 1
ATOM 2836 C CA . GLY A 1 371 ? 4.496 -3.131 12.687 1.00 61.78 371 GLY A CA 1
ATOM 2837 C C . GLY A 1 371 ? 4.838 -3.916 13.957 1.00 61.78 371 GLY A C 1
ATOM 2838 O O . GLY A 1 371 ? 5.786 -4.693 13.949 1.00 61.78 371 GLY A O 1
ATOM 2839 N N . GLN A 1 372 ? 4.090 -3.783 15.045 1.00 57.88 372 GLN A N 1
ATOM 2840 C CA . GLN A 1 372 ? 4.251 -4.677 16.194 1.00 57.88 372 GLN A CA 1
ATOM 2841 C C . GLN A 1 372 ? 3.127 -5.716 16.203 1.00 57.88 372 GLN A C 1
ATOM 2843 O O . GLN A 1 372 ? 1.970 -5.377 15.951 1.00 57.88 372 GLN A O 1
ATOM 2848 N N . ALA A 1 373 ? 3.485 -6.983 16.441 1.00 42.94 373 ALA A N 1
ATOM 2849 C CA . ALA A 1 373 ? 2.525 -8.080 16.516 1.00 42.94 373 ALA A CA 1
ATOM 2850 C C . ALA A 1 373 ? 1.482 -7.804 17.615 1.00 42.94 373 ALA A C 1
ATOM 2852 O O . ALA A 1 373 ? 1.829 -7.279 18.677 1.00 42.94 373 ALA A O 1
ATOM 2853 N N . ARG A 1 374 ? 0.217 -8.126 17.314 1.00 48.62 374 ARG A N 1
ATOM 2854 C CA . ARG A 1 374 ? -0.894 -8.125 18.277 1.00 48.62 374 ARG A CA 1
ATOM 2855 C C . ARG A 1 374 ? -0.733 -9.256 19.289 1.00 48.62 374 ARG A C 1
ATOM 2857 O O . ARG A 1 374 ? -0.322 -10.360 18.861 1.00 48.62 374 ARG A O 1
#

Sequence (374 aa):
MIGTIFDIKKYSVHDGPGIRTTVFLKGCPLKCVWCHNPEGQETSAEIMFSSDRCTACGTCVSVCPNQAVILKNADRQIARVHPDPSIVLREGSDGNGGSPAMNSVYSNQAIAIEAGSAQTETVRPGQAMPLKDTSQNLNRAHGIHTVREKCTACGECVKACPRGAREVAGRVVTSDELIQEIMKDVVFYDSSRGGVTFSGGEPLLQPDFLIALLRECKEREIHTAVDTCGFVKWETLSAIVPYADLILYDLKCMDAGMHVELTGRRNEVILENLICLSKTHDDVIVRFPLIPGINDNEENIVSMGKFLSSLRGEGKSPRIDVLPYHKTGIGKYERLGRVYSIPDIPRPTDEMVHAVRERLRKLGLETGIGGQAR

Solvent-accessible surface area (backbone atoms only — not comparable to full-atom values): 21861 Å² total; per-residue (Å²): 92,68,44,45,32,53,51,72,46,72,74,34,43,52,72,51,55,30,36,18,39,36,37,20,22,33,17,29,89,54,59,43,61,78,51,64,45,67,73,13,35,45,68,60,49,38,63,32,43,44,72,92,47,52,84,66,80,53,53,35,36,78,55,27,92,61,66,18,34,45,79,44,66,72,82,66,83,90,72,86,81,77,91,76,97,79,83,80,90,80,85,88,79,92,84,88,89,85,85,86,89,86,86,85,82,88,85,87,84,86,84,87,82,86,91,80,83,91,80,92,82,90,81,80,96,86,74,87,77,80,77,78,83,76,77,86,72,88,82,71,68,59,37,76,42,72,46,65,95,48,48,81,46,80,45,52,38,32,77,56,33,93,60,64,24,37,41,65,34,38,46,80,43,42,42,66,63,49,50,59,57,56,60,75,49,44,75,49,13,71,77,46,67,14,26,40,19,42,24,49,31,21,38,77,79,41,48,70,35,46,46,52,44,33,48,58,33,50,79,66,74,41,47,34,28,39,37,34,58,49,79,59,59,61,73,65,59,58,68,40,53,90,44,44,65,28,40,38,36,49,51,71,60,66,53,44,67,61,26,27,76,43,19,71,39,68,43,65,56,29,53,53,42,48,58,52,41,38,75,72,51,93,48,43,37,34,34,30,62,37,37,64,95,73,54,63,48,69,69,42,50,51,51,43,28,52,53,49,46,63,48,22,77,99,48,63,55,53,34,39,22,44,26,70,42,74,72,84,28,56,68,55,29,59,22,59,74,43,85,74,79,61,73,98,64,70,61,58,49,72,67,56,54,48,51,55,43,50,57,32,38,77,52,70,40,53,66,51,56,54,54,57,71,120

Nearest PDB structures (foldseek):
  3cb8-assembly1_A  TM=9.435E-01  e=3.193E-21  unclassified
  8fsi-assembly1_A  TM=9.220E-01  e=7.632E-21  Escherichia coli K-12
  3can-assembly1_A-2  TM=9.227E-01  e=2.206E-13  Phocaeicola vulgatus ATCC 8482
  8vcw-assembly1_A  TM=7.123E-01  e=7.231E-03  Blautia obeum
  3rys-assembly2_B  TM=4.287E-01  e=2.672E-02  Paenarthrobacter aurescens TC1

Radius of gyration: 29.0 Å; Cα contacts (8 Å, |Δi|>4): 628; chains: 1; bounding box: 82×73×83 Å

Mean predicted aligned error: 11.34 Å